Protein AF-A0A1H0TMX9-F1 (afdb_monomer_lite)

Sequence (511 aa):
MPPRNPWLAESVYPTSHFNPGATDSVLFAGPVHGRKLKTEEVKTVPTVITSNPTLKKVGDQTIAFASGAVGVQKLRLTGKMMEAGNFVPYPGFEADAKLASNESIRAVLDKLDAASRARDESQIVAALATMGSMGLNIQTGINGVYNLFDKDGYHYCVFGGTKVLKSFDDNDPEADVRIVASKNLVEDLPADIAKSVSRIIGLAMTYDGYLAAAAPGAALILDRDLNVKSYVGFGDEAVDNSICIDDKGGVYVVTSKRMLRLAWTGEKLSTDTADGAWESPYESMDPKKAMALGAISRGSGTTPTLMGFGDDPDKLIVIADAAEAGTNLVAFWRDAIPDGFQQKPGTLSRRIADQIKIDISSLTIEPSPNVLGYGVAVINGSYPEPFPEPGPPNQFTAGVTRKAPLGVQKFTWDPKEKKFEKAWVNMEVDNTDIMVPVVSAATNLIYCATKISGNYAYVGLDWTTSETKQTWLFPDDSRKWNALGGITTILEDGDLLIGGAFAIKRMIDAP

Radius of gyration: 21.1 Å; chains: 1; bounding box: 53×48×60 Å

Secondary structure (DSSP, 8-state):
-PPPPTTB-SSS-SBTTSSTT---EESS------EEPPGGGEEEEE-S-BS--EEEEETTEEEEEEEBSSEEEEEE-STT--EEEEEEEPTT-HHHHHH--HHHHHHHHHHHHHHHHHT-HHHHHHHHGGGGGGT--TTTTTTTSSEEEBTTS-EEEEETTTEEEEEE-TT-SSSPPEEEEEEEGGGGS-HHHHTT------EEE-TTSPEEEEETTEEEEE-TT--EEEEEE-TT----S--EE-TTSEEEEE-SSEEEEEEE-SS-EE--GGGT-EEEE--B--HHHHHHTT-SSSS--PPPEEE--TT-S--EEEEE-B-TT--EEEEEESSSPPTTPPPPTT-S-TTEEEEEE-SS-SS---SPPEEETTEEEEE----SS--SSSSTHHHHHBTTTB---EEEEEEEEETTTTEEEEEEEEEEEE-TT-PBPEEETTTTEEEEEEEETTEEEEEEEETTT--EEEEEE-SSS-GGG---S-B-EE-TTS-EEE-BSSEEEEEPP--

Foldseek 3Di:
DADAQLFFAPFQFQWPLRGQQSQLADAAFFFQAFDADAPVLKDWDWAFFFFDWGWHDLDQWIWTWGWALFWTWIWTCRDNDTDTDDTDGDVPRVVLQVLQDLVLLVVLQVQCLVCLVVLPLVSNVVSVVSSVSNSDDPQSHQWFNTKGATHVGWIWTWHRFQKIWTWHQPSDSRGDIDTPDMDRQLVLPDPQQSVQFRGWAAWDAESVNWIWIDGRQKIFTAHPRGHTQEMDGDRRWGFQHYWHYHNQQWIWTDTQFKTKTFHDPVRYGHCDCVSVIDIFGFAADQQVVQVQQQDPDNWQLAHKGWAAYDPGPFTWIWTWTFHQQFTKIWIFRPGDQDPPQDQDPPGRDSRTLEIGHDPQERGHQNYYWNYDHQKTKGFYPGFPDHDSDHDDSQLSSDLRNGPFSFKMWMWGADPVVSYIDTQDMDRQFGCSQSEHWHAHPVVQWIWGWGADSQFTKIFTARVRHRHGSHIHTYNDNGCLNRQHNHYWRAHNNNWIFGTHNTITMIRHRDD

Structure (mmCIF, N/CA/C/O backbone):
data_AF-A0A1H0TMX9-F1
#
_entry.id   AF-A0A1H0TMX9-F1
#
loop_
_atom_site.group_PDB
_atom_site.id
_atom_site.type_symbol
_atom_site.label_atom_id
_atom_site.label_alt_id
_atom_site.label_comp_id
_atom_site.label_asym_id
_atom_site.label_entity_id
_atom_site.label_seq_id
_atom_site.pdbx_PDB_ins_code
_atom_site.Cartn_x
_atom_site.Cartn_y
_atom_site.Cartn_z
_atom_site.occupancy
_atom_site.B_iso_or_equiv
_atom_site.auth_seq_id
_atom_site.auth_comp_id
_atom_site.auth_asym_id
_atom_site.auth_atom_id
_atom_site.pdbx_PDB_model_num
ATOM 1 N N . MET A 1 1 ? -2.681 -13.465 12.599 1.00 89.88 1 MET A N 1
ATOM 2 C CA . MET A 1 1 ? -3.048 -13.097 11.213 1.00 89.88 1 MET A CA 1
ATOM 3 C C . MET A 1 1 ? -4.557 -13.155 11.074 1.00 89.88 1 MET A C 1
ATOM 5 O O . MET A 1 1 ? -5.149 -13.965 11.786 1.00 89.88 1 MET A O 1
ATOM 9 N N . PRO A 1 2 ? -5.178 -12.325 10.218 1.00 92.06 2 PRO A N 1
ATOM 10 C CA . PRO A 1 2 ? -6.605 -12.442 9.938 1.00 92.06 2 PRO A CA 1
ATOM 11 C C . PRO A 1 2 ? -6.936 -13.809 9.332 1.00 92.06 2 PRO A C 1
ATOM 13 O O . PRO A 1 2 ? -6.063 -14.427 8.712 1.00 92.06 2 PRO A O 1
ATOM 16 N N . PRO A 1 3 ? -8.178 -14.294 9.502 1.00 93.88 3 PRO A N 1
ATOM 17 C CA . PRO A 1 3 ? -8.637 -15.467 8.775 1.00 93.88 3 PRO A CA 1
ATOM 18 C C . PRO A 1 3 ? -8.565 -15.226 7.260 1.00 93.88 3 PRO A C 1
ATOM 20 O O . PRO A 1 3 ? -8.636 -14.095 6.779 1.00 93.88 3 PRO A O 1
ATOM 23 N N . ARG A 1 4 ? -8.418 -16.307 6.486 1.00 94.94 4 ARG A N 1
ATOM 24 C CA . ARG A 1 4 ? -8.479 -16.234 5.021 1.00 94.94 4 ARG A CA 1
ATOM 25 C C . ARG A 1 4 ? -9.889 -15.800 4.608 1.00 94.94 4 ARG A C 1
ATOM 27 O O . ARG A 1 4 ? -10.861 -16.407 5.051 1.00 94.94 4 ARG A O 1
ATOM 34 N N . ASN A 1 5 ? -10.001 -14.806 3.726 1.00 97.88 5 ASN A N 1
ATOM 35 C CA . ASN A 1 5 ? -11.278 -14.486 3.089 1.00 97.88 5 ASN A CA 1
ATOM 36 C C . ASN A 1 5 ? -11.570 -15.530 1.990 1.00 97.88 5 ASN A C 1
ATOM 38 O O . ASN A 1 5 ? -10.778 -15.637 1.049 1.00 97.88 5 ASN A O 1
ATOM 42 N N . PRO A 1 6 ? -12.675 -16.297 2.081 1.00 97.81 6 PRO A N 1
ATOM 43 C CA . PRO A 1 6 ? -12.997 -17.355 1.121 1.00 97.81 6 PRO A CA 1
ATOM 44 C C . PRO A 1 6 ? -13.408 -16.837 -0.268 1.00 97.81 6 PRO A C 1
ATOM 46 O O . PRO A 1 6 ? -13.541 -17.633 -1.196 1.00 97.81 6 PRO A O 1
ATOM 49 N N . TRP A 1 7 ? -13.610 -15.526 -0.423 1.00 98.44 7 TRP A N 1
ATOM 50 C CA . TRP A 1 7 ? -13.972 -14.874 -1.683 1.00 98.44 7 TRP A CA 1
ATOM 51 C C . TRP A 1 7 ? -12.814 -14.181 -2.389 1.00 98.44 7 TRP A C 1
ATOM 53 O O . TRP A 1 7 ? -13.008 -13.683 -3.496 1.00 98.44 7 TRP A O 1
ATOM 63 N N . LEU A 1 8 ? -11.621 -14.177 -1.797 1.00 98.56 8 LEU A N 1
ATOM 64 C CA . LEU A 1 8 ? -10.391 -13.813 -2.494 1.00 98.56 8 LEU A CA 1
ATOM 65 C C . LEU A 1 8 ? -9.785 -15.043 -3.180 1.00 98.56 8 LEU A C 1
ATOM 67 O O . LEU A 1 8 ? -9.962 -16.174 -2.717 1.00 98.56 8 LEU A O 1
ATOM 71 N N . ALA A 1 9 ? -9.052 -14.819 -4.273 1.00 97.94 9 ALA A N 1
ATOM 72 C CA . ALA A 1 9 ? -8.325 -15.886 -4.957 1.00 97.94 9 ALA A CA 1
ATOM 73 C C . ALA A 1 9 ? -7.376 -16.639 -4.015 1.00 97.94 9 ALA A C 1
ATOM 75 O O . ALA A 1 9 ? -6.812 -16.079 -3.072 1.00 97.94 9 ALA A O 1
ATOM 76 N N . GLU A 1 10 ? -7.158 -17.921 -4.305 1.00 94.00 10 GLU A N 1
ATOM 77 C CA . GLU A 1 10 ? -6.081 -18.672 -3.671 1.00 94.00 10 GLU A CA 1
ATOM 78 C C . GLU A 1 10 ? -4.730 -18.133 -4.128 1.00 94.00 10 GLU A C 1
ATOM 80 O O . GLU A 1 10 ? -4.375 -18.243 -5.303 1.00 94.00 10 GLU A O 1
ATOM 85 N N . SER A 1 11 ? -4.021 -17.484 -3.207 1.00 95.06 11 SER A N 1
ATOM 86 C CA . SER A 1 11 ? -2.762 -16.805 -3.476 1.00 95.06 11 SER A CA 1
ATOM 87 C C . SER A 1 11 ? -2.135 -16.283 -2.187 1.00 95.06 11 SER A C 1
ATOM 89 O O . SER A 1 11 ? -2.835 -16.027 -1.206 1.00 95.06 11 SER A O 1
ATOM 91 N N . VAL A 1 12 ? -0.828 -16.034 -2.221 1.00 93.94 12 VAL A N 1
ATOM 92 C CA . VAL A 1 12 ? -0.118 -15.286 -1.174 1.00 93.94 12 VAL A CA 1
ATOM 93 C C . VAL A 1 12 ? -0.361 -13.778 -1.217 1.00 93.94 12 VAL A C 1
ATOM 95 O O . VAL A 1 12 ? -0.087 -13.089 -0.236 1.00 93.94 12 VAL A O 1
ATOM 98 N N . TYR A 1 13 ? -0.868 -13.259 -2.339 1.00 97.06 13 TYR A N 1
ATOM 99 C CA . TYR A 1 13 ? -1.115 -11.829 -2.518 1.00 97.06 13 TYR A CA 1
ATOM 100 C C . TYR A 1 13 ? -2.335 -11.546 -3.419 1.00 97.06 13 TYR A C 1
ATOM 102 O O . TYR A 1 13 ? -2.200 -10.951 -4.491 1.00 97.06 13 TYR A O 1
ATOM 110 N N . PRO A 1 14 ? -3.544 -12.004 -3.040 1.00 97.31 14 PRO A N 1
ATOM 111 C CA . PRO A 1 14 ? -4.745 -11.854 -3.865 1.00 97.31 14 PRO A CA 1
ATOM 112 C C . PRO A 1 14 ? -5.333 -10.439 -3.852 1.00 97.31 14 PRO A C 1
ATOM 114 O O . PRO A 1 14 ? -6.250 -10.165 -4.613 1.00 97.31 14 PRO A O 1
ATOM 117 N N . THR A 1 15 ? -4.859 -9.548 -2.983 1.00 97.44 15 THR A N 1
ATOM 118 C CA . THR A 1 15 ? -5.362 -8.179 -2.820 1.00 97.44 15 THR A CA 1
ATOM 119 C C . THR A 1 15 ? -4.213 -7.257 -2.433 1.00 97.44 15 THR A C 1
ATOM 121 O O . THR A 1 15 ? -3.281 -7.700 -1.753 1.00 97.44 15 THR A O 1
ATOM 124 N N . SER A 1 16 ? -4.288 -5.978 -2.815 1.00 95.06 16 SER A N 1
ATOM 125 C CA . SER A 1 16 ? -3.421 -4.944 -2.237 1.00 95.06 16 SER A CA 1
ATOM 126 C C . SER A 1 16 ? -3.463 -5.026 -0.701 1.00 95.06 16 SER A C 1
ATOM 128 O O . SER A 1 16 ? -4.508 -5.329 -0.120 1.00 95.06 16 SER A O 1
ATOM 130 N N . HIS A 1 17 ? -2.318 -4.790 -0.058 1.00 94.12 17 HIS A N 1
ATOM 131 C CA . HIS A 1 17 ? -2.082 -4.991 1.382 1.00 94.12 17 HIS A CA 1
ATOM 132 C C . HIS A 1 17 ? -2.196 -6.439 1.908 1.00 94.12 17 HIS A C 1
ATOM 134 O O . HIS A 1 17 ? -2.486 -6.667 3.085 1.00 94.12 17 HIS A O 1
ATOM 140 N N . PHE A 1 18 ? -1.912 -7.433 1.054 1.00 91.50 18 PHE A N 1
ATOM 141 C CA . PHE A 1 18 ? -1.775 -8.874 1.352 1.00 91.50 18 PHE A CA 1
ATOM 142 C C . PHE A 1 18 ? -3.050 -9.615 1.750 1.00 91.50 18 PHE A C 1
ATOM 144 O O . PHE A 1 18 ? -3.300 -10.722 1.276 1.00 91.50 18 PHE A O 1
ATOM 151 N N . ASN A 1 19 ? -3.826 -9.065 2.674 1.00 95.25 19 ASN A N 1
ATOM 152 C CA . ASN A 1 19 ? -4.954 -9.736 3.295 1.00 95.25 19 ASN A CA 1
ATOM 153 C C . ASN A 1 19 ? -6.036 -8.720 3.696 1.00 95.25 19 ASN A C 1
ATOM 155 O O . ASN A 1 19 ? -5.764 -7.522 3.749 1.00 95.25 19 ASN A O 1
ATOM 159 N N . PRO A 1 20 ? -7.261 -9.176 4.021 1.00 96.12 20 PRO A N 1
ATOM 160 C CA . PRO A 1 20 ? -8.368 -8.280 4.355 1.00 96.12 20 PRO A CA 1
ATOM 161 C C . PRO A 1 20 ? -8.075 -7.321 5.513 1.00 96.12 20 PRO A C 1
ATOM 163 O O . PRO A 1 20 ? -8.639 -6.236 5.558 1.00 96.12 20 PRO A O 1
ATOM 166 N N . GLY A 1 21 ? -7.187 -7.698 6.438 1.00 97.31 21 GLY A N 1
ATOM 167 C CA . GLY A 1 21 ? -6.806 -6.864 7.575 1.00 97.31 21 GLY A CA 1
ATOM 168 C C . GLY A 1 21 ? -5.738 -5.813 7.271 1.00 97.31 21 GLY A C 1
ATOM 169 O O . GLY A 1 21 ? -5.369 -5.095 8.197 1.00 97.31 21 GLY A O 1
ATOM 170 N N . ALA A 1 22 ? -5.237 -5.745 6.032 1.00 97.25 22 ALA A N 1
ATOM 171 C CA . ALA A 1 22 ? -4.163 -4.857 5.590 1.00 97.25 22 ALA A CA 1
ATOM 172 C C . ALA A 1 22 ? -2.915 -4.902 6.493 1.00 97.25 22 ALA A C 1
ATOM 174 O O . ALA A 1 22 ? -2.359 -3.872 6.862 1.00 97.25 22 ALA A O 1
ATOM 175 N N . THR A 1 23 ? -2.516 -6.103 6.935 1.00 97.25 23 THR A N 1
ATOM 176 C CA . THR A 1 23 ? -1.433 -6.236 7.928 1.00 97.25 23 THR A CA 1
ATOM 177 C C . THR A 1 23 ? -0.033 -6.095 7.350 1.00 97.25 23 THR A C 1
ATOM 179 O O . THR A 1 23 ? 0.914 -6.015 8.126 1.00 97.25 23 THR A O 1
ATOM 182 N N . ASP A 1 24 ? 0.110 -6.186 6.027 1.00 96.75 24 ASP A N 1
ATOM 183 C CA . ASP A 1 24 ? 1.401 -6.179 5.329 1.00 96.75 24 ASP A CA 1
ATOM 184 C C . ASP A 1 24 ? 2.436 -7.131 5.943 1.00 96.75 24 ASP A C 1
ATOM 186 O O . ASP A 1 24 ? 3.609 -6.810 6.154 1.00 96.75 24 ASP A O 1
ATOM 190 N N . SER A 1 25 ? 1.949 -8.333 6.251 1.00 96.69 25 SER A N 1
ATOM 191 C CA . SER A 1 25 ? 2.711 -9.414 6.864 1.00 96.69 25 SER A CA 1
ATOM 192 C C . SER A 1 25 ? 2.301 -10.746 6.262 1.00 96.69 25 SER A C 1
ATOM 194 O O . SER A 1 25 ? 1.147 -10.943 5.874 1.00 96.69 25 SER A O 1
ATOM 196 N N . VAL A 1 26 ? 3.234 -11.689 6.250 1.00 96.38 26 VAL A N 1
ATOM 197 C CA . VAL A 1 26 ? 3.036 -13.043 5.740 1.00 96.38 26 VAL A CA 1
ATOM 198 C C . VAL A 1 26 ? 3.584 -14.089 6.704 1.00 96.38 26 VAL A C 1
ATOM 200 O O . VAL A 1 26 ? 4.428 -13.809 7.554 1.00 96.38 26 VAL A O 1
ATOM 203 N N . LEU A 1 27 ? 3.084 -15.319 6.573 1.00 94.62 27 LEU A N 1
ATOM 204 C CA . LEU A 1 27 ? 3.501 -16.457 7.401 1.00 94.62 27 LEU A CA 1
ATOM 205 C C . LEU A 1 27 ? 4.618 -17.300 6.778 1.00 94.62 27 LEU A C 1
ATOM 207 O O . LEU A 1 27 ? 5.175 -18.155 7.458 1.00 94.62 27 LEU A O 1
ATOM 211 N N . PHE A 1 28 ? 4.924 -17.087 5.502 1.00 94.94 28 PHE A N 1
ATOM 212 C CA . PHE A 1 28 ? 5.947 -17.824 4.766 1.00 94.94 28 PHE A CA 1
ATOM 213 C C . PHE A 1 28 ? 7.237 -17.009 4.658 1.00 94.94 28 PHE A C 1
ATOM 215 O O . PHE A 1 28 ? 7.259 -15.818 4.964 1.00 94.94 28 PHE A O 1
ATOM 222 N N . ALA A 1 29 ? 8.324 -17.680 4.280 1.00 96.88 29 ALA A N 1
ATOM 223 C CA . ALA A 1 29 ? 9.652 -17.087 4.255 1.00 96.88 29 ALA A CA 1
ATOM 224 C C . ALA A 1 29 ? 9.830 -16.133 3.069 1.00 96.88 29 ALA A C 1
ATOM 226 O O . ALA A 1 29 ? 9.468 -16.466 1.944 1.00 96.88 29 ALA A O 1
ATOM 227 N N . GLY A 1 30 ? 10.424 -14.970 3.336 1.00 97.12 30 GLY A N 1
ATOM 228 C CA . GLY A 1 30 ? 11.012 -14.112 2.309 1.00 97.12 30 GLY A CA 1
ATOM 229 C C . GLY A 1 30 ? 12.494 -14.399 2.073 1.00 97.12 30 GLY A C 1
ATOM 230 O O . GLY A 1 30 ? 13.026 -15.369 2.623 1.00 97.12 30 GLY A O 1
ATOM 231 N N . PRO A 1 31 ? 13.182 -13.539 1.304 1.00 97.56 31 PRO A N 1
ATOM 232 C CA . PRO A 1 31 ? 14.572 -13.764 0.938 1.00 97.56 31 PRO A CA 1
ATOM 233 C C . PRO A 1 31 ? 15.491 -13.649 2.155 1.00 97.56 31 PRO A C 1
ATOM 235 O O . PRO A 1 31 ? 15.220 -12.877 3.085 1.00 97.56 31 PRO A O 1
ATOM 238 N N . VAL A 1 32 ? 16.602 -14.389 2.144 1.00 97.19 32 VAL A N 1
ATOM 239 C CA . VAL A 1 32 ? 17.598 -14.369 3.237 1.00 97.19 32 VAL A CA 1
ATOM 240 C C . VAL A 1 32 ? 19.052 -14.300 2.765 1.00 97.19 32 VAL A C 1
ATOM 242 O O . VAL A 1 32 ? 19.949 -14.311 3.602 1.00 97.19 32 VAL A O 1
ATOM 245 N N . HIS A 1 33 ? 19.319 -14.187 1.463 1.00 96.62 33 HIS A N 1
ATOM 246 C CA . HIS A 1 33 ? 20.685 -14.179 0.930 1.00 96.62 33 HIS A CA 1
ATOM 247 C C . HIS A 1 33 ? 21.087 -12.777 0.434 1.00 96.62 33 HIS A C 1
ATOM 249 O O . HIS A 1 33 ? 21.198 -12.525 -0.767 1.00 96.62 33 HIS A O 1
ATOM 255 N N . GLY A 1 34 ? 21.289 -11.834 1.357 1.00 96.56 34 GLY A N 1
ATOM 256 C CA . GLY A 1 34 ? 21.688 -10.457 1.054 1.00 96.56 34 GLY A CA 1
ATOM 257 C C . GLY A 1 34 ? 23.034 -10.371 0.327 1.00 96.56 34 GLY A C 1
ATOM 258 O O . GLY A 1 34 ? 24.007 -11.022 0.705 1.00 96.56 34 GLY A O 1
ATOM 259 N N . ARG A 1 35 ? 23.093 -9.562 -0.734 1.00 96.44 35 ARG A N 1
ATOM 260 C CA . ARG A 1 35 ? 24.278 -9.324 -1.572 1.00 96.44 35 ARG A CA 1
ATOM 261 C C . ARG A 1 35 ? 24.088 -8.114 -2.486 1.00 96.44 35 ARG A C 1
ATOM 263 O O . ARG A 1 35 ? 22.993 -7.573 -2.621 1.00 96.44 35 ARG A O 1
ATOM 270 N N . LYS A 1 36 ? 25.144 -7.722 -3.200 1.00 97.25 36 LYS A N 1
ATOM 271 C CA . LYS A 1 36 ? 24.965 -6.936 -4.426 1.00 97.25 36 LYS A CA 1
ATOM 272 C C . LYS A 1 36 ? 24.438 -7.857 -5.524 1.00 97.25 36 LYS A C 1
ATOM 274 O O . LYS A 1 36 ? 25.125 -8.802 -5.903 1.00 97.25 36 LYS A O 1
ATOM 279 N N . LEU A 1 37 ? 23.240 -7.564 -6.009 1.00 97.44 37 LEU A N 1
ATOM 280 C CA . LEU A 1 37 ? 22.556 -8.329 -7.040 1.00 97.44 37 LEU A CA 1
ATOM 281 C C . LEU A 1 37 ? 23.251 -8.152 -8.389 1.00 97.44 37 LEU A C 1
ATOM 283 O O . LEU A 1 37 ? 23.685 -7.053 -8.748 1.00 97.44 37 LEU A O 1
ATOM 287 N N . LYS A 1 38 ? 23.320 -9.232 -9.160 1.00 96.06 38 LYS A N 1
ATOM 288 C CA . LYS A 1 38 ? 23.706 -9.205 -10.572 1.00 96.06 38 LYS A CA 1
ATOM 289 C C . LYS A 1 38 ? 22.485 -8.950 -11.450 1.00 96.06 38 LYS A C 1
ATOM 291 O O . LYS A 1 38 ? 21.346 -9.136 -11.025 1.00 96.06 38 LYS A O 1
ATOM 296 N N . THR A 1 39 ? 22.710 -8.532 -12.692 1.00 93.62 39 THR A N 1
ATOM 297 C CA . THR A 1 39 ? 21.623 -8.242 -13.639 1.00 93.62 39 THR A CA 1
ATOM 298 C C . THR A 1 39 ? 20.721 -9.456 -13.869 1.00 93.62 39 THR A C 1
ATOM 300 O O . THR A 1 39 ? 19.512 -9.300 -13.954 1.00 93.62 39 THR A O 1
ATOM 303 N N . GLU A 1 40 ? 21.279 -10.664 -13.909 1.00 93.00 40 GLU A N 1
ATOM 304 C CA . GLU A 1 40 ? 20.532 -11.915 -14.069 1.00 93.00 40 GLU A CA 1
ATOM 305 C C . GLU A 1 40 ? 19.701 -12.324 -12.836 1.00 93.00 40 GLU A C 1
ATOM 307 O O . GLU A 1 40 ? 18.780 -13.130 -12.961 1.00 93.00 40 GLU A O 1
ATOM 312 N N . GLU A 1 41 ? 19.987 -11.755 -11.660 1.00 95.50 41 GLU A N 1
ATOM 313 C CA . GLU A 1 41 ? 19.272 -12.024 -10.400 1.00 95.50 41 GLU A CA 1
ATOM 314 C C . GLU A 1 41 ? 18.074 -11.087 -10.191 1.00 95.50 41 GLU A C 1
ATOM 316 O O . GLU A 1 41 ? 17.343 -11.206 -9.206 1.00 95.50 41 GLU A O 1
ATOM 321 N N . VAL A 1 42 ? 17.852 -10.151 -11.119 1.00 97.06 42 VAL A N 1
ATOM 322 C CA . VAL A 1 42 ? 16.694 -9.260 -11.101 1.00 97.06 42 VAL A CA 1
ATOM 323 C C . VAL A 1 42 ? 16.041 -9.241 -12.470 1.00 97.06 42 VAL A C 1
ATOM 325 O O . VAL A 1 42 ? 16.584 -8.705 -13.433 1.00 97.06 42 VAL A O 1
ATOM 328 N N . LYS A 1 43 ? 14.831 -9.788 -12.555 1.00 97.81 43 LYS A N 1
ATOM 329 C CA . LYS A 1 43 ? 14.026 -9.730 -13.778 1.00 97.81 43 LYS A CA 1
ATOM 330 C C . LYS A 1 43 ? 13.186 -8.466 -13.780 1.00 97.81 43 LYS A C 1
ATOM 332 O O . LYS A 1 43 ? 12.717 -8.038 -12.725 1.00 97.81 43 LYS A O 1
ATOM 337 N N . THR A 1 44 ? 12.987 -7.876 -14.955 1.00 97.81 44 THR A N 1
ATOM 338 C CA . THR A 1 44 ? 12.199 -6.652 -15.097 1.00 97.81 44 THR A CA 1
ATOM 339 C C . THR A 1 44 ? 11.222 -6.726 -16.258 1.00 97.81 44 THR A C 1
ATOM 341 O O . THR A 1 44 ? 11.529 -7.278 -17.312 1.00 97.81 44 THR A O 1
ATOM 344 N N . VAL A 1 45 ? 10.059 -6.104 -16.075 1.00 97.81 45 VAL A N 1
ATOM 345 C CA . VAL A 1 45 ? 9.095 -5.808 -17.140 1.00 97.81 45 VAL A CA 1
ATOM 346 C C . VAL A 1 45 ? 8.852 -4.298 -17.126 1.00 97.81 45 VAL A C 1
ATOM 348 O O . VAL A 1 45 ? 8.460 -3.786 -16.074 1.00 97.81 45 VAL A O 1
ATOM 351 N N . PRO A 1 46 ? 9.123 -3.564 -18.224 1.00 97.19 46 PRO A N 1
ATOM 352 C CA . PRO A 1 46 ? 8.856 -2.130 -18.289 1.00 97.19 46 PRO A CA 1
ATOM 353 C C . PRO A 1 46 ? 7.389 -1.817 -17.994 1.00 97.19 46 PRO A C 1
ATOM 355 O O . PRO A 1 46 ? 6.496 -2.558 -18.394 1.00 97.19 46 PRO A O 1
ATOM 358 N N . THR A 1 47 ? 7.144 -0.725 -17.281 1.00 95.94 47 THR A N 1
ATOM 359 C CA . THR A 1 47 ? 5.790 -0.257 -16.969 1.00 95.94 47 THR A CA 1
ATOM 360 C C . THR A 1 47 ? 5.778 1.256 -16.804 1.00 95.94 47 THR A C 1
ATOM 362 O O . THR A 1 47 ? 6.818 1.865 -16.554 1.00 95.94 47 THR A O 1
ATOM 365 N N . VAL A 1 48 ? 4.593 1.851 -16.897 1.00 94.88 48 VAL A N 1
ATOM 366 C CA . VAL A 1 48 ? 4.337 3.243 -16.519 1.00 94.88 48 VAL A CA 1
ATOM 367 C C . VAL A 1 48 ? 3.547 3.212 -15.226 1.00 94.88 48 VAL A C 1
ATOM 369 O O . VAL A 1 48 ? 2.333 3.034 -15.264 1.00 94.88 48 VAL A O 1
ATOM 372 N N . ILE A 1 49 ? 4.263 3.354 -14.108 1.00 94.31 49 ILE A N 1
ATOM 373 C CA . ILE A 1 49 ? 3.777 3.244 -12.725 1.00 94.31 49 ILE A CA 1
ATOM 374 C C . ILE A 1 49 ? 2.921 1.996 -12.479 1.00 94.31 49 ILE A C 1
ATOM 376 O O . ILE A 1 49 ? 1.796 1.859 -12.940 1.00 94.31 49 ILE A O 1
ATOM 380 N N . THR A 1 50 ? 3.406 1.097 -11.639 1.00 96.00 50 THR A N 1
ATOM 381 C CA . THR A 1 50 ? 2.600 0.016 -11.059 1.00 96.00 50 THR A CA 1
ATOM 382 C C . THR A 1 50 ? 2.924 -0.048 -9.580 1.00 96.00 50 THR A C 1
ATOM 384 O O . THR A 1 50 ? 4.074 -0.317 -9.255 1.00 96.00 50 THR A O 1
ATOM 387 N N . SER A 1 51 ? 1.955 0.190 -8.692 1.00 93.81 51 SER A N 1
ATOM 388 C CA . SER A 1 51 ? 2.202 0.138 -7.240 1.00 93.81 51 SER A CA 1
ATOM 389 C C . SER A 1 51 ? 2.471 -1.302 -6.784 1.00 93.81 51 SER A C 1
ATOM 391 O O . SER A 1 51 ? 3.537 -1.608 -6.243 1.00 93.81 51 SER A O 1
ATOM 393 N N . ASN A 1 52 ? 1.555 -2.221 -7.096 1.00 93.69 52 ASN A N 1
ATOM 394 C CA . ASN A 1 52 ? 1.687 -3.635 -6.762 1.00 93.69 52 ASN A CA 1
ATOM 395 C C . ASN A 1 52 ? 0.909 -4.522 -7.753 1.00 93.69 52 ASN A C 1
ATOM 397 O O . ASN A 1 52 ? -0.279 -4.290 -7.995 1.00 93.69 52 ASN A O 1
ATOM 401 N N . PRO A 1 53 ? 1.539 -5.564 -8.320 1.00 96.94 53 PRO A N 1
ATOM 402 C CA . PRO A 1 53 ? 0.808 -6.635 -8.987 1.00 96.94 53 PRO A CA 1
ATOM 403 C C . PRO A 1 53 ? 0.101 -7.525 -7.958 1.00 96.94 53 PRO A C 1
ATOM 405 O O . PRO A 1 53 ? 0.740 -7.961 -7.001 1.00 96.94 53 PRO A O 1
ATOM 408 N N . THR A 1 54 ? -1.181 -7.841 -8.157 1.00 98.12 54 THR A N 1
ATOM 409 C CA . THR A 1 54 ? -1.848 -8.905 -7.383 1.00 98.12 54 THR A CA 1
ATOM 410 C C . THR A 1 54 ? -1.735 -10.242 -8.077 1.00 98.12 54 THR A C 1
ATOM 412 O O . THR A 1 54 ? -1.493 -10.321 -9.282 1.00 98.12 54 THR A O 1
ATOM 415 N N . LEU A 1 55 ? -1.863 -11.305 -7.292 1.00 98.00 55 LEU A N 1
ATOM 416 C CA . LEU A 1 55 ? -1.512 -12.660 -7.674 1.00 98.00 55 LEU A CA 1
ATOM 417 C C . LEU A 1 55 ? -2.715 -13.594 -7.559 1.00 98.00 55 LEU A C 1
ATOM 419 O O . LEU A 1 55 ? -3.468 -13.516 -6.589 1.00 98.00 55 LEU A O 1
ATOM 423 N N . LYS A 1 56 ? -2.804 -14.571 -8.459 1.00 97.94 56 LYS A N 1
ATOM 424 C CA . LYS A 1 56 ? -3.654 -15.759 -8.313 1.00 97.94 56 LYS A CA 1
ATOM 425 C C . LYS A 1 56 ? -2.909 -17.030 -8.711 1.00 97.94 56 LYS A C 1
ATOM 427 O O . LYS A 1 56 ? -1.944 -16.981 -9.480 1.00 97.94 56 LYS A O 1
ATOM 432 N N . LYS A 1 57 ? -3.389 -18.176 -8.229 1.00 98.00 57 LYS A N 1
ATOM 433 C CA . LYS A 1 57 ? -2.989 -19.493 -8.733 1.00 98.00 57 LYS A CA 1
ATOM 434 C C . LYS A 1 57 ? -3.907 -19.953 -9.861 1.00 98.00 57 LYS A C 1
ATOM 436 O O . LYS A 1 57 ? -5.123 -19.788 -9.793 1.00 98.00 57 LYS A O 1
ATOM 441 N N . VAL A 1 58 ? -3.311 -20.574 -10.873 1.00 97.19 58 VAL A N 1
ATOM 442 C CA . VAL A 1 58 ? -4.010 -21.302 -11.936 1.00 97.19 58 VAL A CA 1
ATOM 443 C C . VAL A 1 58 ? -3.347 -22.670 -12.058 1.00 97.19 58 VAL A C 1
ATOM 445 O O . VAL A 1 58 ? -2.291 -22.809 -12.672 1.00 97.19 58 VAL A O 1
ATOM 448 N N . GLY A 1 59 ? -3.916 -23.676 -11.389 1.00 95.00 59 GLY A N 1
ATOM 449 C CA . GLY A 1 59 ? -3.214 -24.941 -11.165 1.00 95.00 59 GLY A CA 1
ATOM 450 C C . GLY A 1 59 ? -1.929 -24.718 -10.359 1.00 95.00 59 GLY A C 1
ATOM 451 O O . GLY A 1 59 ? -1.957 -24.107 -9.292 1.00 95.00 59 GLY A O 1
ATOM 452 N N . ASP A 1 60 ? -0.795 -25.187 -10.879 1.00 94.69 60 ASP A N 1
ATOM 453 C CA . ASP A 1 60 ? 0.531 -24.965 -10.290 1.00 94.69 60 ASP A CA 1
ATOM 454 C C . ASP A 1 60 ? 1.146 -23.603 -10.666 1.00 94.69 60 ASP A C 1
ATOM 456 O O . ASP A 1 60 ? 2.112 -23.161 -10.034 1.00 94.69 60 ASP A O 1
ATOM 460 N N . GLN A 1 61 ? 0.560 -22.902 -11.641 1.00 97.06 61 GLN A N 1
ATOM 461 C CA . GLN A 1 61 ? 1.086 -21.646 -12.158 1.00 97.06 61 GLN A CA 1
ATOM 462 C C . GLN A 1 61 ? 0.754 -20.464 -11.246 1.00 97.06 61 GLN A C 1
ATOM 464 O O . GLN A 1 61 ? -0.341 -20.369 -10.686 1.00 97.06 61 GLN A O 1
ATOM 469 N N . THR A 1 62 ? 1.699 -19.530 -11.135 1.00 97.94 62 THR A N 1
ATOM 470 C CA . THR A 1 62 ? 1.501 -18.245 -10.450 1.00 97.94 62 THR A CA 1
ATOM 471 C C . THR A 1 62 ? 1.353 -17.146 -11.491 1.00 97.94 62 THR A C 1
ATOM 473 O O . THR A 1 62 ? 2.279 -16.886 -12.263 1.00 97.94 62 THR A O 1
ATOM 476 N N . ILE A 1 63 ? 0.193 -16.493 -11.500 1.00 98.31 63 ILE A N 1
ATOM 477 C CA . ILE A 1 63 ? -0.149 -15.420 -12.436 1.00 98.31 63 ILE A CA 1
ATOM 478 C C . ILE A 1 63 ? -0.295 -14.121 -11.658 1.00 98.31 63 ILE A C 1
ATOM 480 O O . ILE A 1 63 ? -0.906 -14.112 -10.591 1.00 98.31 63 ILE A O 1
ATOM 484 N N . ALA A 1 64 ? 0.238 -13.030 -12.203 1.00 98.44 64 ALA A N 1
ATOM 485 C CA . ALA A 1 64 ? 0.011 -11.695 -11.671 1.00 98.44 64 ALA A CA 1
ATOM 486 C C . ALA A 1 64 ? -0.682 -10.803 -12.685 1.00 98.44 64 ALA A C 1
ATOM 488 O O . ALA A 1 64 ? -0.322 -10.823 -13.863 1.00 98.44 64 ALA A O 1
ATOM 489 N N . PHE A 1 65 ? -1.603 -9.965 -12.218 1.00 98.62 65 PHE A N 1
ATOM 490 C CA . PHE A 1 65 ? -2.048 -8.802 -12.975 1.00 98.62 65 PHE A CA 1
ATOM 491 C C . PHE A 1 65 ? -1.437 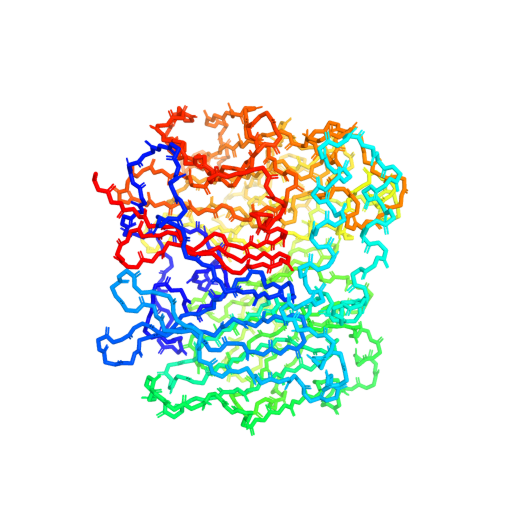-7.557 -12.342 1.00 98.62 65 PHE A C 1
ATOM 493 O O . PHE A 1 65 ? -1.654 -7.238 -11.175 1.00 98.62 65 PHE A O 1
ATOM 500 N N . ALA A 1 66 ? -0.634 -6.865 -13.136 1.00 97.94 66 ALA A N 1
ATOM 501 C CA . ALA A 1 66 ? -0.026 -5.601 -12.788 1.00 97.94 66 ALA A CA 1
ATOM 502 C C . ALA A 1 66 ? -0.897 -4.464 -13.320 1.00 97.94 66 ALA A C 1
ATOM 504 O O . ALA A 1 66 ? -0.832 -4.106 -14.497 1.00 97.94 66 ALA A O 1
ATOM 505 N N . SER A 1 67 ? -1.733 -3.922 -12.441 1.00 97.19 67 SER A N 1
ATOM 506 C CA . SER A 1 67 ? -2.569 -2.759 -12.734 1.00 97.19 67 SER A CA 1
ATOM 507 C C . SER A 1 67 ? -1.716 -1.495 -12.681 1.00 97.19 67 SER A C 1
ATOM 509 O O . SER A 1 67 ? -1.349 -1.027 -11.604 1.00 97.19 67 SER A O 1
ATOM 511 N N . GLY A 1 68 ? -1.344 -0.981 -13.852 1.00 96.12 68 GLY A N 1
ATOM 512 C CA . GLY A 1 68 ? -0.522 0.215 -13.991 1.00 96.12 68 GLY A CA 1
ATOM 513 C C . GLY A 1 68 ? -1.332 1.488 -14.231 1.00 96.12 68 GLY A C 1
ATOM 514 O O . GLY A 1 68 ? -2.563 1.468 -14.187 1.00 96.12 68 GLY A O 1
ATOM 515 N N . ALA A 1 69 ? -0.645 2.590 -14.552 1.00 96.12 69 ALA A N 1
ATOM 516 C CA . ALA A 1 69 ? -1.272 3.899 -14.767 1.00 96.12 69 ALA A CA 1
ATOM 517 C C . ALA A 1 69 ? -2.245 3.934 -15.961 1.00 96.12 69 ALA A C 1
ATOM 519 O O . ALA A 1 69 ? -3.230 4.675 -15.960 1.00 96.12 69 ALA A O 1
ATOM 520 N N . VAL A 1 70 ? -1.977 3.135 -16.996 1.00 97.19 70 VAL A N 1
ATOM 521 C CA . VAL A 1 70 ? -2.675 3.212 -18.295 1.00 97.19 70 VAL A CA 1
ATOM 522 C C . VAL A 1 70 ? -3.351 1.905 -18.720 1.00 97.19 70 VAL A C 1
ATOM 524 O O . VAL A 1 70 ? -4.064 1.879 -19.722 1.00 97.19 70 VAL A O 1
ATOM 527 N N . GLY A 1 71 ? -3.175 0.823 -17.962 1.00 97.75 71 GLY A N 1
ATOM 528 C CA . GLY A 1 71 ? -3.803 -0.465 -18.246 1.00 97.75 71 GLY A CA 1
ATOM 529 C C . GLY A 1 71 ? -3.299 -1.588 -17.349 1.00 97.75 71 GLY A C 1
ATOM 530 O O . GLY A 1 71 ? -2.593 -1.347 -16.371 1.00 97.75 71 GLY A O 1
ATOM 531 N N . VAL A 1 72 ? -3.658 -2.819 -17.701 1.00 98.62 72 VAL A N 1
ATOM 532 C CA . VAL A 1 72 ? -3.313 -4.035 -16.955 1.00 98.62 72 VAL A CA 1
ATOM 533 C C . VAL A 1 72 ? -2.330 -4.878 -17.762 1.00 98.62 72 VAL A C 1
ATOM 535 O O . VAL A 1 72 ? -2.615 -5.250 -18.899 1.00 98.62 72 VAL A O 1
ATOM 538 N N . GLN A 1 73 ? -1.188 -5.208 -17.159 1.00 98.44 73 GLN A N 1
ATOM 539 C CA . GLN A 1 73 ? -0.182 -6.118 -17.708 1.00 98.44 73 GLN A CA 1
ATOM 540 C C . GLN A 1 73 ? -0.310 -7.498 -17.049 1.00 98.44 73 GLN A C 1
ATOM 542 O O . GLN A 1 73 ? -0.197 -7.613 -15.827 1.00 98.44 73 GLN A O 1
ATOM 547 N N . LYS A 1 74 ? -0.487 -8.563 -17.840 1.00 98.62 74 LYS A N 1
ATOM 548 C CA . LYS A 1 74 ? -0.400 -9.943 -17.332 1.00 98.62 74 LYS A CA 1
ATOM 549 C C . LYS A 1 74 ? 1.063 -10.349 -17.151 1.00 98.62 74 LYS A C 1
ATOM 551 O O . LYS A 1 74 ? 1.888 -10.059 -18.018 1.00 98.62 74 LYS A O 1
ATOM 556 N N . LEU A 1 75 ? 1.385 -11.054 -16.069 1.00 98.56 75 LEU A N 1
ATOM 557 C CA . LEU A 1 75 ? 2.699 -11.651 -15.826 1.00 98.56 75 LEU A CA 1
ATOM 558 C C . LEU A 1 75 ? 2.566 -13.132 -15.460 1.00 98.56 75 LEU A C 1
ATOM 560 O O . LEU A 1 75 ? 1.705 -13.502 -14.659 1.00 98.56 75 LEU A O 1
ATOM 564 N N . ARG A 1 76 ? 3.477 -13.963 -15.973 1.00 97.88 76 ARG A N 1
ATOM 565 C CA . ARG A 1 76 ? 3.702 -15.335 -15.492 1.00 97.88 76 ARG A CA 1
ATOM 566 C C . ARG A 1 76 ? 4.908 -15.369 -14.565 1.00 97.88 76 ARG A C 1
ATOM 568 O O . ARG A 1 76 ? 5.984 -14.891 -14.932 1.00 97.88 76 ARG A O 1
ATOM 575 N N . LEU A 1 77 ? 4.720 -15.931 -13.372 1.00 97.69 77 LEU A N 1
ATOM 576 C CA . LEU A 1 77 ? 5.680 -15.889 -12.265 1.00 97.69 77 LEU A CA 1
ATOM 577 C C . LEU A 1 77 ? 6.016 -17.277 -11.687 1.00 97.69 77 LEU A C 1
ATOM 579 O O . LEU A 1 77 ? 6.499 -17.374 -10.562 1.00 97.69 77 LEU A O 1
ATOM 583 N N . THR A 1 78 ? 5.748 -18.365 -12.404 1.00 95.19 78 THR A N 1
ATOM 584 C CA . THR A 1 78 ? 5.960 -19.726 -11.884 1.00 95.19 78 THR A CA 1
ATOM 585 C C . THR A 1 78 ? 7.444 -20.058 -11.706 1.00 95.19 78 THR A C 1
ATOM 587 O O . THR A 1 78 ? 8.265 -19.805 -12.592 1.00 95.19 78 THR A O 1
ATOM 590 N N . GLY A 1 79 ? 7.806 -20.641 -10.556 1.00 93.31 79 GLY A N 1
ATOM 591 C CA . GLY A 1 79 ? 9.211 -20.807 -10.168 1.00 93.31 79 GLY A CA 1
ATOM 592 C C . GLY A 1 79 ? 9.926 -19.457 -10.218 1.00 93.31 79 GLY A C 1
ATOM 593 O O . GLY A 1 79 ? 9.307 -18.439 -9.958 1.00 93.31 79 GLY A O 1
ATOM 594 N N . LYS A 1 80 ? 11.181 -19.403 -10.676 1.00 94.69 80 LYS A N 1
ATOM 595 C CA . LYS A 1 80 ? 11.937 -18.138 -10.793 1.00 94.69 80 LYS A CA 1
ATOM 596 C C . LYS A 1 80 ? 11.605 -17.313 -12.050 1.00 94.69 80 LYS A C 1
ATOM 598 O O . LYS A 1 80 ? 12.370 -16.421 -12.420 1.00 94.69 80 LYS A O 1
ATOM 603 N N . MET A 1 81 ? 10.540 -17.628 -12.792 1.00 94.88 81 MET A N 1
ATOM 604 C CA . MET A 1 81 ? 10.173 -16.952 -14.047 1.00 94.88 81 MET A CA 1
ATOM 605 C C . MET A 1 81 ? 9.630 -15.532 -13.813 1.00 94.88 81 MET A C 1
ATOM 607 O O . MET A 1 81 ? 9.013 -15.248 -12.796 1.00 94.88 81 MET A O 1
ATOM 611 N N . MET A 1 82 ? 9.832 -14.629 -14.771 1.00 97.75 82 MET A N 1
ATOM 612 C CA . MET A 1 82 ? 9.020 -13.417 -14.890 1.00 97.75 82 MET A CA 1
ATOM 613 C C . MET A 1 82 ? 8.895 -13.100 -16.373 1.00 97.75 82 MET A C 1
ATOM 615 O O . MET A 1 82 ? 9.856 -12.644 -16.988 1.00 97.75 82 MET A O 1
ATOM 619 N N . GLU A 1 83 ? 7.734 -13.398 -16.940 1.00 97.19 83 GLU A N 1
ATOM 620 C CA . GLU A 1 83 ? 7.439 -13.172 -18.353 1.00 97.19 83 GLU A CA 1
ATOM 621 C C . GLU A 1 83 ? 6.207 -12.290 -18.492 1.00 97.19 83 GLU A C 1
ATOM 623 O O . GLU A 1 83 ? 5.197 -12.510 -17.821 1.00 97.19 83 GLU A O 1
ATOM 628 N N . ALA A 1 84 ? 6.299 -11.288 -19.362 1.00 97.38 84 ALA A N 1
ATOM 629 C CA . ALA A 1 84 ? 5.169 -10.447 -19.717 1.00 97.38 84 ALA A CA 1
ATOM 630 C C . ALA A 1 84 ? 4.257 -11.189 -20.702 1.00 97.38 84 ALA A C 1
ATOM 632 O O . ALA A 1 84 ? 4.713 -11.645 -21.749 1.00 97.38 84 ALA A O 1
ATOM 633 N N . GLY A 1 85 ? 2.975 -11.295 -20.353 1.00 96.94 85 GLY A N 1
ATOM 634 C CA . GLY A 1 85 ? 1.904 -11.641 -21.285 1.00 96.94 85 GLY A CA 1
ATOM 635 C C . GLY A 1 85 ? 1.404 -10.402 -22.028 1.00 96.94 85 GLY A C 1
ATOM 636 O O . GLY A 1 85 ? 2.143 -9.434 -22.230 1.00 96.94 85 GLY A O 1
ATOM 637 N N . ASN A 1 86 ? 0.127 -10.392 -22.400 1.00 97.94 86 ASN A N 1
ATOM 638 C CA . ASN A 1 86 ? -0.475 -9.231 -23.040 1.00 97.94 86 ASN A CA 1
ATOM 639 C C . ASN A 1 86 ? -0.692 -8.050 -22.075 1.00 97.94 86 ASN A C 1
ATOM 641 O O . ASN A 1 86 ? -0.789 -8.195 -20.852 1.00 97.94 86 ASN A O 1
ATOM 645 N N . PHE A 1 87 ? -0.797 -6.868 -22.679 1.00 98.19 87 PHE A N 1
ATOM 646 C CA . PHE A 1 87 ? -1.160 -5.615 -22.031 1.00 98.19 87 PHE A CA 1
ATOM 647 C C . PHE A 1 87 ? -2.527 -5.152 -22.541 1.00 98.19 87 PHE A C 1
ATOM 649 O O . PHE A 1 87 ? -2.763 -5.135 -23.752 1.00 98.19 87 PHE A O 1
ATOM 656 N N . VAL A 1 88 ? -3.409 -4.735 -21.633 1.00 98.19 88 VAL A N 1
ATOM 657 C CA . VAL A 1 88 ? -4.743 -4.227 -21.972 1.00 98.19 88 VAL A CA 1
ATOM 658 C C . VAL A 1 88 ? -4.923 -2.803 -21.448 1.00 98.19 88 VAL A C 1
ATOM 660 O O . VAL A 1 88 ? -4.958 -2.616 -20.230 1.00 98.19 88 VAL A O 1
ATOM 663 N N . PRO A 1 89 ? -5.069 -1.799 -22.335 1.00 98.31 89 PRO A N 1
ATOM 664 C CA . PRO A 1 89 ? -5.370 -0.428 -21.936 1.00 98.31 89 PRO A CA 1
ATOM 665 C C . PRO A 1 89 ? -6.683 -0.323 -21.160 1.00 98.31 89 PRO A C 1
ATOM 667 O O . PRO A 1 89 ? -7.638 -1.047 -21.448 1.00 98.31 89 PRO A O 1
ATOM 670 N N . TYR A 1 90 ? -6.774 0.629 -20.231 1.00 98.38 90 TYR A N 1
ATOM 671 C CA . TYR A 1 90 ? -8.073 0.966 -19.649 1.00 98.38 90 TYR A CA 1
ATOM 672 C C . TYR A 1 90 ? -9.004 1.603 -20.697 1.00 98.38 90 TYR A C 1
ATOM 674 O O . TYR A 1 90 ? -8.529 2.388 -21.523 1.00 98.38 90 TYR A O 1
ATOM 682 N N . PRO A 1 91 ? -10.330 1.364 -20.627 1.00 97.94 91 PRO A N 1
ATOM 683 C CA . PRO A 1 91 ? -11.289 2.004 -21.521 1.00 97.94 91 PRO A CA 1
ATOM 684 C C . PRO A 1 91 ? -11.222 3.532 -21.430 1.00 97.94 91 PRO A C 1
ATOM 686 O O . PRO A 1 91 ? -11.453 4.109 -20.360 1.00 97.94 91 PRO A O 1
ATOM 689 N N . GLY A 1 92 ? -10.942 4.187 -22.556 1.00 96.62 92 GLY A N 1
ATOM 690 C CA . GLY A 1 92 ? -10.784 5.641 -22.653 1.00 96.62 92 GLY A CA 1
ATOM 691 C C . GLY A 1 92 ? -9.366 6.160 -22.388 1.00 96.62 92 GLY A C 1
ATOM 692 O O . GLY A 1 92 ? -9.168 7.372 -22.413 1.00 96.62 92 GLY A O 1
ATOM 693 N N . PHE A 1 93 ? -8.395 5.274 -22.150 1.00 97.06 93 PHE A N 1
ATOM 694 C CA . PHE A 1 93 ? -6.974 5.600 -21.955 1.00 97.06 93 PHE A CA 1
ATOM 695 C C . PHE A 1 93 ? -6.080 4.986 -23.042 1.00 97.06 93 PHE A C 1
ATOM 697 O O . PHE A 1 93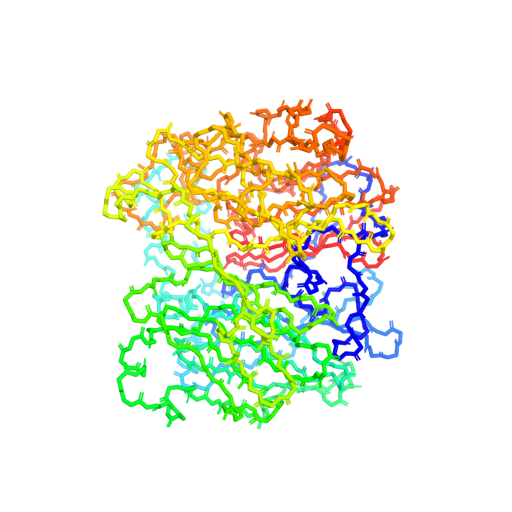 ? -4.861 4.918 -22.902 1.00 97.06 93 PHE A O 1
ATOM 704 N N . GLU A 1 94 ? -6.655 4.544 -24.162 1.00 97.81 94 GLU A N 1
ATOM 705 C CA . GLU A 1 94 ? -5.925 3.890 -25.251 1.00 97.81 94 GLU A CA 1
ATOM 706 C C . GLU A 1 94 ? -4.877 4.818 -25.883 1.00 97.81 94 GLU A C 1
ATOM 708 O O . GLU A 1 94 ? -3.861 4.348 -26.392 1.00 97.81 94 GLU A O 1
ATOM 713 N N . ALA A 1 95 ? -5.112 6.134 -25.871 1.00 97.38 95 ALA A N 1
ATOM 714 C CA . ALA A 1 95 ? -4.150 7.121 -26.355 1.00 97.38 95 ALA A CA 1
ATOM 715 C C . ALA A 1 95 ? -2.926 7.227 -25.432 1.00 97.38 95 ALA A C 1
ATOM 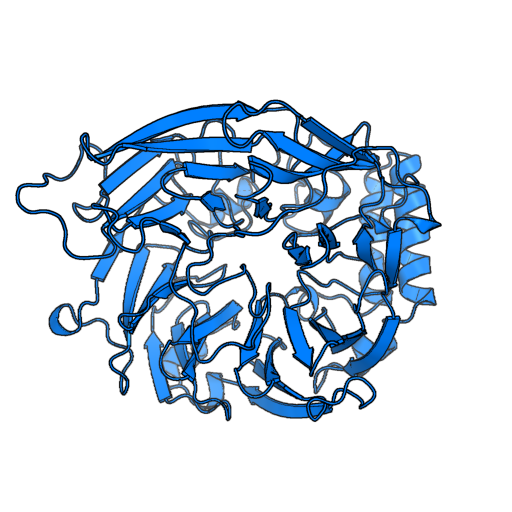717 O O . ALA A 1 95 ? -1.803 7.155 -25.924 1.00 97.38 95 ALA A O 1
ATOM 718 N N . ASP A 1 96 ? -3.135 7.322 -24.115 1.00 97.31 96 ASP A N 1
ATOM 719 C CA . ASP A 1 96 ? -2.050 7.334 -23.127 1.00 97.31 96 ASP A CA 1
ATOM 720 C C . ASP A 1 96 ? -1.275 6.009 -23.145 1.00 97.31 96 ASP A C 1
ATOM 722 O O . ASP A 1 96 ? -0.048 5.998 -23.164 1.00 97.31 96 ASP A O 1
ATOM 726 N N . ALA A 1 97 ? -1.981 4.880 -23.238 1.00 97.50 97 ALA A N 1
ATOM 727 C CA . ALA A 1 97 ? -1.371 3.558 -23.337 1.00 97.50 97 ALA A CA 1
ATOM 728 C C . ALA A 1 97 ? -0.477 3.390 -24.576 1.00 97.50 97 ALA A C 1
ATOM 730 O O . ALA A 1 97 ? 0.561 2.740 -24.500 1.00 97.50 97 ALA A O 1
ATOM 731 N N . LYS A 1 98 ? -0.827 4.000 -25.717 1.00 97.44 98 LYS A N 1
ATOM 732 C CA . LYS A 1 98 ? 0.034 3.992 -26.915 1.00 97.44 98 LYS A CA 1
ATOM 733 C C . LYS A 1 98 ? 1.345 4.751 -26.710 1.00 97.44 98 LYS A C 1
ATOM 735 O O . LYS A 1 98 ? 2.317 4.448 -27.397 1.00 97.44 98 LYS A O 1
ATOM 740 N N . LEU A 1 99 ? 1.375 5.730 -25.802 1.00 97.56 99 LEU A N 1
ATOM 741 C CA . LEU A 1 99 ? 2.597 6.451 -25.447 1.00 97.56 99 LEU A CA 1
ATOM 742 C C . LEU A 1 99 ? 3.510 5.619 -24.544 1.00 97.56 99 LEU A C 1
ATOM 744 O O . LEU A 1 99 ? 4.715 5.845 -24.551 1.00 97.56 99 LEU A O 1
ATOM 748 N N . ALA A 1 100 ? 2.972 4.657 -23.794 1.00 95.56 100 ALA A N 1
ATOM 749 C CA . ALA A 1 100 ? 3.686 3.814 -22.834 1.00 95.56 100 ALA A CA 1
ATOM 750 C C . ALA A 1 100 ? 4.533 2.700 -23.491 1.00 95.56 100 ALA A C 1
ATOM 752 O O . ALA A 1 100 ? 4.460 1.536 -23.102 1.00 95.56 100 ALA A O 1
ATOM 753 N N . SER A 1 101 ? 5.329 3.035 -24.511 1.00 96.25 101 SER A N 1
ATOM 754 C CA . SER A 1 101 ? 6.246 2.091 -25.155 1.00 96.25 101 SER A CA 1
ATOM 755 C C . SER A 1 101 ? 7.552 1.927 -24.368 1.00 96.25 101 SER A C 1
ATOM 757 O O . SER A 1 101 ? 7.959 2.793 -23.591 1.00 96.25 101 SER A O 1
ATOM 759 N N . ASN A 1 102 ? 8.270 0.828 -24.611 1.00 96.62 102 ASN A N 1
ATOM 760 C CA . ASN A 1 102 ? 9.583 0.603 -23.999 1.00 96.62 102 ASN A CA 1
ATOM 761 C C . ASN A 1 102 ? 10.577 1.726 -24.345 1.00 96.62 102 ASN A C 1
ATOM 763 O O . ASN A 1 102 ? 11.414 2.092 -23.521 1.00 96.62 102 ASN A O 1
ATOM 767 N N . GLU A 1 103 ? 10.485 2.284 -25.553 1.00 97.94 103 GLU A N 1
ATOM 768 C CA . GLU A 1 103 ? 11.335 3.376 -26.025 1.00 97.94 103 GLU A CA 1
ATOM 769 C C . GLU A 1 103 ? 11.050 4.685 -25.285 1.00 97.94 103 GLU A C 1
ATOM 771 O O . GLU A 1 103 ? 11.997 5.376 -24.910 1.00 97.94 103 GLU A O 1
ATOM 776 N N . SER A 1 104 ? 9.779 5.030 -25.042 1.00 97.88 104 SER A N 1
ATOM 777 C CA . SER A 1 104 ? 9.433 6.261 -24.321 1.00 97.88 104 SER A CA 1
ATOM 778 C C . SER A 1 104 ? 9.814 6.170 -22.842 1.00 97.88 104 SER A C 1
ATOM 780 O O . SER A 1 104 ? 10.438 7.095 -22.319 1.00 97.88 104 SER A O 1
ATOM 782 N N . ILE A 1 105 ? 9.547 5.026 -22.198 1.00 97.81 105 ILE A N 1
ATOM 783 C CA . ILE A 1 105 ? 9.968 4.740 -20.819 1.00 97.81 105 ILE A CA 1
ATOM 784 C C . ILE A 1 105 ? 11.489 4.875 -20.711 1.00 97.81 105 ILE A C 1
ATOM 786 O O . ILE A 1 105 ? 11.994 5.579 -19.835 1.00 97.81 105 ILE A O 1
ATOM 790 N N . ARG A 1 106 ? 12.233 4.254 -21.636 1.00 98.00 106 ARG A N 1
ATOM 791 C CA . ARG A 1 106 ? 13.696 4.340 -21.669 1.00 98.00 106 ARG A CA 1
ATOM 792 C C . ARG A 1 106 ? 14.187 5.768 -21.892 1.00 98.00 106 ARG A C 1
ATOM 794 O O . ARG A 1 106 ? 15.118 6.184 -21.217 1.00 98.00 106 ARG A O 1
ATOM 801 N N . ALA A 1 107 ? 13.563 6.533 -22.783 1.00 98.06 107 ALA A N 1
ATOM 802 C CA . ALA A 1 107 ? 13.968 7.910 -23.056 1.00 98.06 107 ALA A CA 1
ATOM 803 C C . ALA A 1 107 ? 13.797 8.833 -21.836 1.00 98.06 107 ALA A C 1
ATOM 805 O O . ALA A 1 107 ? 14.634 9.708 -21.603 1.00 98.06 107 ALA A O 1
ATOM 806 N N . VAL A 1 108 ? 12.728 8.649 -21.053 1.00 97.56 108 VAL A N 1
ATOM 807 C CA . VAL A 1 108 ? 12.539 9.361 -19.777 1.00 97.56 108 VAL A CA 1
ATOM 808 C C . VAL A 1 108 ? 13.580 8.901 -18.756 1.00 97.56 108 VAL A C 1
ATOM 810 O O . VAL A 1 108 ? 14.227 9.734 -18.117 1.00 97.56 108 VAL A O 1
ATOM 813 N N . LEU A 1 109 ? 13.776 7.587 -18.636 1.00 97.75 109 LEU A N 1
ATOM 814 C CA . LEU A 1 109 ? 14.727 6.996 -17.702 1.00 97.75 109 LEU A CA 1
ATOM 815 C C . LEU A 1 109 ? 16.169 7.449 -17.972 1.00 97.75 109 LEU A C 1
ATOM 817 O O . LEU A 1 109 ? 16.852 7.844 -17.036 1.00 97.75 109 LEU A O 1
ATOM 821 N N . ASP A 1 110 ? 16.618 7.468 -19.228 1.00 98.19 110 ASP A N 1
ATOM 822 C CA . ASP A 1 110 ? 17.976 7.877 -19.603 1.00 98.19 110 ASP A CA 1
ATOM 823 C C . ASP A 1 110 ? 18.262 9.332 -19.182 1.00 98.19 110 ASP A C 1
ATOM 825 O O . ASP A 1 110 ? 19.342 9.637 -18.667 1.00 98.19 110 ASP A O 1
ATOM 829 N N . LYS A 1 111 ? 17.278 10.235 -19.336 1.00 98.00 111 LYS A N 1
ATOM 830 C CA . LYS A 1 111 ? 17.380 11.627 -18.860 1.00 98.00 111 LYS A CA 1
ATOM 831 C C . LYS A 1 111 ? 17.471 11.693 -17.341 1.00 98.00 111 LYS A C 1
ATOM 833 O O . LYS A 1 111 ? 18.303 12.424 -16.807 1.00 98.00 111 LYS A O 1
ATOM 838 N N . LEU A 1 112 ? 16.617 10.940 -16.651 1.00 97.19 112 LEU A N 1
ATOM 839 C CA . LEU A 1 112 ? 16.561 10.942 -15.196 1.00 97.19 112 LEU A CA 1
ATOM 840 C C . LEU A 1 112 ? 17.826 10.328 -14.577 1.00 97.19 112 LEU A C 1
ATOM 842 O O . LEU A 1 112 ? 18.337 10.850 -13.587 1.00 97.19 112 LEU A O 1
ATOM 846 N N . ASP A 1 113 ? 18.367 9.270 -15.180 1.00 97.75 113 ASP A N 1
ATOM 847 C CA . ASP A 1 113 ? 19.628 8.641 -14.790 1.00 97.75 113 ASP A CA 1
ATOM 848 C C . ASP A 1 113 ? 20.800 9.608 -14.973 1.00 97.75 113 ASP A C 1
ATOM 850 O O . ASP A 1 113 ? 21.605 9.782 -14.057 1.00 97.75 113 ASP A O 1
ATOM 854 N N . ALA A 1 114 ? 20.883 10.282 -16.125 1.00 98.19 114 ALA A N 1
ATOM 855 C CA . ALA A 1 114 ? 21.911 11.290 -16.377 1.00 98.19 114 ALA A CA 1
ATOM 856 C C . ALA A 1 114 ? 21.843 12.440 -15.356 1.00 98.19 114 ALA A C 1
ATOM 858 O O . ALA A 1 114 ? 22.860 12.783 -14.749 1.00 98.19 114 ALA A O 1
ATOM 859 N N . ALA A 1 115 ? 20.645 12.974 -15.108 1.00 97.69 115 ALA A N 1
ATOM 860 C CA . ALA A 1 115 ? 20.422 14.042 -14.137 1.00 97.69 115 ALA A CA 1
ATOM 861 C C . ALA A 1 115 ? 20.756 13.613 -12.697 1.00 97.69 115 ALA A C 1
ATOM 863 O O . ALA A 1 115 ? 21.411 14.350 -11.957 1.00 97.69 115 ALA A O 1
ATOM 864 N N . SER A 1 116 ? 20.366 12.393 -12.311 1.00 95.69 116 SER A N 1
ATOM 865 C CA . SER A 1 116 ? 20.645 11.830 -10.984 1.00 95.69 116 SER A CA 1
ATOM 866 C C . SER A 1 116 ? 22.144 11.628 -10.758 1.00 95.69 116 SER A C 1
ATOM 868 O O . SER A 1 116 ? 22.655 11.980 -9.695 1.00 95.69 116 SER A O 1
ATOM 870 N N . ARG A 1 117 ? 22.877 11.121 -11.761 1.00 96.12 117 ARG A N 1
ATOM 871 C CA . ARG A 1 117 ? 24.344 10.976 -11.707 1.00 96.12 117 ARG A CA 1
ATOM 872 C C . ARG A 1 117 ? 25.052 12.324 -11.613 1.00 96.12 117 ARG A C 1
ATOM 874 O O . ARG A 1 117 ? 26.029 12.444 -10.879 1.00 96.12 117 ARG A O 1
ATOM 881 N N . ALA A 1 118 ? 24.540 13.333 -12.317 1.00 97.12 118 ALA A N 1
ATOM 882 C CA . ALA A 1 118 ? 25.026 14.706 -12.221 1.00 97.12 118 ALA A CA 1
ATOM 883 C C . ALA A 1 118 ? 24.670 15.382 -10.883 1.00 97.12 118 ALA A C 1
ATOM 885 O O . ALA A 1 118 ? 25.244 16.422 -10.566 1.00 97.12 118 ALA A O 1
ATOM 886 N N . ARG A 1 119 ? 23.750 14.794 -10.098 1.00 95.81 119 ARG A N 1
ATOM 887 C CA . ARG A 1 119 ? 23.171 15.378 -8.876 1.00 95.81 119 ARG A CA 1
ATOM 888 C C . ARG A 1 119 ? 22.624 16.789 -9.114 1.00 95.81 119 ARG A C 1
ATOM 890 O O . ARG A 1 119 ? 22.771 17.671 -8.272 1.00 95.81 119 ARG A O 1
ATOM 897 N N . ASP A 1 120 ? 21.997 16.992 -10.269 1.00 97.12 120 ASP A N 1
ATOM 898 C CA . ASP A 1 120 ? 21.418 18.273 -10.664 1.00 97.12 120 ASP A CA 1
ATOM 899 C C . ASP A 1 120 ? 19.897 18.230 -10.481 1.00 97.12 120 ASP A C 1
ATOM 901 O O . ASP A 1 120 ? 19.173 17.610 -11.260 1.00 97.12 120 ASP A O 1
ATOM 905 N N . GLU A 1 121 ? 19.411 18.900 -9.434 1.00 96.81 121 GLU A N 1
ATOM 906 C CA . GLU A 1 121 ? 17.986 18.943 -9.094 1.00 96.81 121 GLU A CA 1
ATOM 907 C C . GLU A 1 121 ? 17.138 19.532 -10.226 1.00 96.81 121 GLU A C 1
ATOM 909 O O . GLU A 1 121 ? 16.057 19.020 -10.519 1.00 96.81 121 GLU A O 1
ATOM 914 N N . SER A 1 122 ? 17.640 20.564 -10.908 1.00 97.19 122 SER A N 1
ATOM 915 C CA . SER A 1 122 ? 16.910 21.209 -12.000 1.00 97.19 122 SER A CA 1
ATOM 916 C C . SER A 1 122 ? 16.739 20.263 -13.189 1.00 97.19 122 SER A C 1
ATOM 918 O O . SER A 1 122 ? 15.662 20.200 -13.784 1.00 97.19 122 SER A O 1
ATOM 920 N N . GLN A 1 123 ? 17.761 19.455 -13.484 1.00 97.88 123 GLN A N 1
ATOM 921 C CA . GLN A 1 123 ? 17.687 18.436 -14.528 1.00 97.88 123 GLN A CA 1
ATOM 922 C C . GLN A 1 123 ? 16.819 17.244 -14.116 1.00 97.88 123 GLN A C 1
ATOM 924 O O . GLN A 1 123 ? 16.127 16.694 -14.971 1.00 97.88 123 GLN A O 1
ATOM 929 N N . ILE A 1 124 ? 16.800 16.863 -12.831 1.00 97.31 124 ILE A N 1
ATOM 930 C CA . ILE A 1 124 ? 15.885 15.828 -12.321 1.00 97.31 124 ILE A CA 1
ATOM 931 C C . ILE A 1 124 ? 14.441 16.284 -12.542 1.00 97.31 124 ILE A C 1
ATOM 933 O O . ILE A 1 124 ? 13.661 15.569 -13.167 1.00 97.31 124 ILE A O 1
ATOM 937 N N . VAL A 1 125 ? 14.095 17.499 -12.109 1.00 97.00 125 VAL A N 1
ATOM 938 C CA . VAL A 1 125 ? 12.749 18.068 -12.288 1.00 97.00 125 VAL A CA 1
ATOM 939 C C . VAL A 1 125 ? 12.390 18.186 -13.773 1.00 97.00 125 VAL A C 1
ATOM 941 O O . VAL A 1 125 ? 11.294 17.792 -14.176 1.00 97.00 125 VAL A O 1
ATOM 944 N N . ALA A 1 126 ? 13.321 18.645 -14.615 1.00 96.88 126 ALA A N 1
ATOM 945 C CA . ALA A 1 126 ? 13.110 18.710 -16.059 1.00 96.88 126 ALA A CA 1
ATOM 946 C C . ALA A 1 126 ? 12.887 17.322 -16.687 1.00 96.88 126 ALA A C 1
ATOM 948 O O . ALA A 1 126 ? 12.054 17.185 -17.582 1.00 96.88 126 ALA A O 1
ATOM 949 N N . ALA A 1 127 ? 13.584 16.283 -16.218 1.00 96.88 127 ALA A N 1
ATOM 950 C CA . ALA A 1 127 ? 13.367 14.910 -16.665 1.00 96.88 127 ALA A CA 1
ATOM 951 C C . ALA A 1 127 ? 11.983 14.390 -16.242 1.00 96.88 127 ALA A C 1
ATOM 953 O O . ALA A 1 127 ? 11.270 13.827 -17.077 1.00 96.88 127 ALA A O 1
ATOM 954 N N . LEU A 1 128 ? 11.554 14.644 -15.000 1.00 94.88 128 LEU A N 1
ATOM 955 C CA . LEU A 1 128 ? 10.215 14.276 -14.513 1.00 94.88 128 LEU A CA 1
ATOM 956 C C . LEU A 1 128 ? 9.099 14.942 -15.323 1.00 94.88 128 LEU A C 1
ATOM 958 O O . LEU A 1 128 ? 8.105 14.295 -15.645 1.00 94.88 128 LEU A O 1
ATOM 962 N N . ALA A 1 129 ? 9.286 16.194 -15.745 1.00 94.44 129 ALA A N 1
ATOM 963 C CA . ALA A 1 129 ? 8.331 16.886 -16.611 1.00 94.44 129 ALA A CA 1
ATOM 964 C C . ALA A 1 129 ? 8.122 16.184 -17.971 1.00 94.44 129 ALA A C 1
ATOM 966 O O . ALA A 1 129 ? 7.117 16.415 -18.641 1.00 94.44 129 ALA A O 1
ATOM 967 N N . THR A 1 130 ? 9.033 15.290 -18.380 1.00 95.81 130 THR A N 1
ATOM 968 C CA . THR A 1 130 ? 8.897 14.505 -19.617 1.00 95.81 130 THR A CA 1
ATOM 969 C C . THR A 1 130 ? 8.129 13.195 -19.448 1.00 95.81 130 THR A C 1
ATOM 971 O O . THR A 1 130 ? 7.861 12.536 -20.451 1.00 95.81 130 THR A O 1
ATOM 974 N N . MET A 1 131 ? 7.700 12.828 -18.234 1.00 94.31 131 MET A N 1
ATOM 975 C CA . MET A 1 131 ? 6.918 11.605 -17.989 1.00 94.31 131 MET A CA 1
ATOM 976 C C . MET A 1 131 ? 5.582 11.563 -18.756 1.00 94.31 131 MET A C 1
ATOM 978 O O . MET A 1 131 ? 5.087 10.484 -19.070 1.00 94.31 131 MET A O 1
ATOM 982 N N . GLY A 1 132 ? 5.037 12.713 -19.165 1.00 95.06 132 GLY A N 1
ATOM 983 C CA . GLY A 1 132 ? 3.888 12.759 -20.079 1.00 95.06 132 GLY A CA 1
ATOM 984 C C . GLY A 1 132 ? 4.135 12.064 -21.421 1.00 95.06 132 GLY A C 1
ATOM 985 O O . GLY A 1 132 ? 3.206 11.531 -22.020 1.00 95.06 132 GLY A O 1
ATOM 986 N N . SER A 1 133 ? 5.392 11.984 -21.871 1.00 96.50 133 SER A N 1
ATOM 987 C CA . SER A 1 133 ? 5.755 11.280 -23.110 1.00 96.50 133 SER A CA 1
ATOM 988 C C . SER A 1 133 ? 5.596 9.758 -23.038 1.00 96.50 133 SER A C 1
ATOM 990 O O . SER A 1 133 ? 5.562 9.120 -24.084 1.00 96.50 133 SER A O 1
ATOM 992 N N . MET A 1 134 ? 5.450 9.194 -21.833 1.00 95.69 134 MET A N 1
ATOM 993 C CA . MET A 1 134 ? 5.102 7.788 -21.609 1.00 95.69 134 MET A CA 1
ATOM 994 C C . MET A 1 134 ? 3.641 7.611 -21.147 1.00 95.69 134 MET A C 1
ATOM 996 O O . MET A 1 134 ? 3.295 6.580 -20.592 1.00 95.69 134 MET A O 1
ATOM 1000 N N . GLY A 1 135 ? 2.765 8.605 -21.348 1.00 94.31 135 GLY A N 1
ATOM 1001 C CA . GLY A 1 135 ? 1.335 8.504 -21.004 1.00 94.31 135 GLY A CA 1
ATOM 1002 C C . GLY A 1 135 ? 0.998 8.778 -19.533 1.00 94.31 135 GLY A C 1
ATOM 1003 O O . GLY A 1 135 ? -0.149 8.610 -19.110 1.00 94.31 135 GLY A O 1
ATOM 1004 N N . LEU A 1 136 ? 1.973 9.220 -18.730 1.00 94.44 136 LEU A N 1
ATOM 1005 C CA . LEU A 1 136 ? 1.726 9.593 -17.340 1.00 94.44 136 LEU A CA 1
ATOM 1006 C C . LEU A 1 136 ? 1.191 11.026 -17.220 1.00 94.44 136 LEU A C 1
ATOM 1008 O O . LEU A 1 136 ? 1.804 11.984 -17.683 1.00 94.44 136 LEU A O 1
ATOM 1012 N N . ASN A 1 137 ? 0.078 11.185 -16.518 1.00 91.19 137 ASN A N 1
ATOM 1013 C CA . ASN A 1 137 ? -0.530 12.464 -16.186 1.00 91.19 137 ASN A CA 1
ATOM 1014 C C . ASN A 1 137 ? -1.241 12.363 -14.820 1.00 91.19 137 ASN A C 1
ATOM 1016 O O . ASN A 1 137 ? -1.256 11.305 -14.189 1.00 91.19 137 ASN A O 1
ATOM 1020 N N . ILE A 1 138 ? -1.828 13.466 -14.347 1.00 84.75 138 ILE A N 1
ATOM 1021 C CA . ILE A 1 138 ? -2.495 13.517 -13.032 1.00 84.75 138 ILE A CA 1
ATOM 1022 C C . ILE A 1 138 ? -3.643 12.499 -12.928 1.00 84.75 138 ILE A C 1
ATOM 1024 O O . ILE A 1 138 ? -3.873 11.943 -11.857 1.00 84.75 138 ILE A O 1
ATOM 1028 N N . GLN A 1 139 ? -4.357 12.242 -14.026 1.00 86.81 139 GLN A N 1
ATOM 1029 C CA . GLN A 1 139 ? -5.473 11.300 -14.054 1.00 86.81 139 GLN A CA 1
ATOM 1030 C C . GLN A 1 139 ? -4.989 9.846 -14.081 1.00 86.81 139 GLN A C 1
ATOM 1032 O O . GLN A 1 139 ? -5.594 9.002 -13.426 1.00 86.81 139 GLN A O 1
ATOM 1037 N N . THR A 1 140 ? -3.912 9.543 -14.814 1.00 89.12 140 THR A N 1
ATOM 1038 C CA . THR A 1 140 ? -3.396 8.172 -14.946 1.00 89.12 140 THR A CA 1
ATOM 1039 C C . THR A 1 140 ? -2.567 7.723 -13.750 1.00 89.12 140 THR A C 1
ATOM 1041 O O . THR A 1 140 ? -2.608 6.549 -13.395 1.00 89.12 140 THR A O 1
ATOM 1044 N N . GLY A 1 141 ? -1.866 8.639 -13.077 1.00 85.75 141 GLY A N 1
ATOM 1045 C CA . GLY A 1 141 ? -0.905 8.300 -12.020 1.00 85.75 141 GLY A CA 1
ATOM 1046 C C . GLY A 1 141 ? -1.480 7.622 -10.771 1.00 85.75 141 GLY A C 1
ATOM 1047 O O . GLY A 1 141 ? -0.713 7.054 -10.003 1.00 85.75 141 GLY A O 1
ATOM 1048 N N . ILE A 1 142 ? -2.801 7.658 -10.573 1.00 85.56 142 ILE A N 1
ATOM 1049 C CA . ILE A 1 142 ? -3.489 6.999 -9.447 1.00 85.56 142 ILE A CA 1
ATOM 1050 C C . ILE A 1 142 ? -4.255 5.731 -9.856 1.00 85.56 142 ILE A C 1
ATOM 1052 O O . ILE A 1 142 ? -4.886 5.094 -9.014 1.00 85.56 142 ILE A O 1
ATOM 1056 N N . ASN A 1 143 ? -4.254 5.375 -11.142 1.00 94.50 143 ASN A N 1
ATOM 1057 C CA . ASN A 1 143 ? -4.957 4.186 -11.608 1.00 94.50 143 ASN A CA 1
ATOM 1058 C C . ASN A 1 143 ? -4.256 2.915 -11.119 1.00 94.50 143 ASN A C 1
ATOM 1060 O O . ASN A 1 143 ? -3.034 2.863 -11.002 1.00 94.50 143 ASN A O 1
ATOM 1064 N N . GLY A 1 144 ? -5.037 1.866 -10.871 1.00 93.06 144 GLY A N 1
ATOM 1065 C CA . GLY A 1 144 ? -4.529 0.525 -10.603 1.00 93.06 144 GLY A CA 1
ATOM 1066 C C . GLY A 1 144 ? -3.902 0.304 -9.225 1.00 93.06 144 GLY A C 1
ATOM 1067 O O . GLY A 1 144 ? -3.616 -0.845 -8.896 1.00 93.06 144 GLY A O 1
ATOM 1068 N N . VAL A 1 145 ? -3.733 1.354 -8.407 1.00 91.38 145 VAL A N 1
ATOM 1069 C CA . VAL A 1 145 ? -3.057 1.276 -7.096 1.00 91.38 145 VAL A CA 1
ATOM 1070 C C . VAL A 1 145 ? -3.705 0.228 -6.186 1.00 91.38 145 VAL A C 1
ATOM 1072 O O . VAL A 1 145 ? -3.010 -0.615 -5.628 1.00 91.38 145 VAL A O 1
ATOM 1075 N N . TYR A 1 146 ? -5.038 0.205 -6.100 1.00 95.06 146 TYR A N 1
ATOM 1076 C CA . TYR A 1 146 ? -5.758 -0.824 -5.347 1.00 95.06 146 TYR A CA 1
ATOM 1077 C C . TYR A 1 146 ? -6.483 -1.765 -6.289 1.00 95.06 146 TYR A C 1
ATOM 1079 O O . TYR A 1 146 ? -7.293 -1.357 -7.132 1.00 95.06 146 TYR A O 1
ATOM 1087 N N . ASN A 1 147 ? -6.145 -3.040 -6.151 1.00 97.81 147 ASN A N 1
ATOM 1088 C CA . ASN A 1 147 ? -6.657 -4.102 -6.986 1.00 97.81 147 ASN A CA 1
ATOM 1089 C C . ASN A 1 147 ? -6.696 -5.430 -6.218 1.00 97.81 147 ASN A C 1
ATOM 1091 O O . ASN A 1 147 ? -6.061 -5.571 -5.170 1.00 97.81 147 ASN A O 1
ATOM 1095 N N . LEU A 1 148 ? -7.493 -6.378 -6.708 1.00 98.69 148 LEU A N 1
ATOM 1096 C CA . LEU A 1 148 ? -7.648 -7.703 -6.110 1.00 98.69 148 LEU A CA 1
ATOM 1097 C C . LEU A 1 148 ? -8.160 -8.732 -7.118 1.00 98.69 148 LEU A C 1
ATOM 1099 O O . LEU A 1 148 ? -8.772 -8.376 -8.124 1.00 98.69 148 LEU A O 1
ATOM 1103 N N . PHE A 1 149 ? -7.982 -10.009 -6.793 1.00 98.81 149 PHE A N 1
ATOM 1104 C CA . PHE A 1 149 ? -8.652 -11.133 -7.433 1.00 98.81 149 PHE A CA 1
ATOM 1105 C C . PHE A 1 149 ? -9.725 -11.733 -6.524 1.00 98.81 149 PHE A C 1
ATOM 1107 O O . PHE A 1 149 ? -9.474 -12.013 -5.348 1.00 98.81 149 PHE A O 1
ATOM 1114 N N . ASP A 1 150 ? -10.902 -12.009 -7.086 1.00 98.81 150 ASP A N 1
ATOM 1115 C CA . ASP A 1 150 ? -11.900 -12.839 -6.416 1.00 98.81 150 ASP A CA 1
ATOM 1116 C C . ASP A 1 150 ? -11.586 -14.340 -6.531 1.00 98.81 150 ASP A C 1
ATOM 1118 O O . ASP A 1 150 ? -10.717 -14.769 -7.292 1.00 98.81 150 ASP A O 1
ATOM 1122 N N . LYS A 1 151 ? -12.319 -15.157 -5.770 1.00 98.50 151 LYS A N 1
ATOM 1123 C CA . LYS A 1 151 ? -12.159 -16.618 -5.720 1.00 98.50 151 LYS A CA 1
ATOM 1124 C C . LYS A 1 151 ? -12.343 -17.330 -7.064 1.00 98.50 151 LYS A C 1
ATOM 1126 O O . LYS A 1 151 ? -11.886 -18.458 -7.204 1.00 98.50 151 LYS A O 1
ATOM 1131 N N . ASP A 1 152 ? -13.029 -16.702 -8.020 1.00 98.56 152 ASP A N 1
ATOM 1132 C CA . ASP A 1 152 ? -13.288 -17.267 -9.347 1.00 98.56 152 ASP A CA 1
ATOM 1133 C C . ASP A 1 152 ? -12.215 -16.816 -10.361 1.00 98.56 152 ASP A C 1
ATOM 1135 O O . ASP A 1 152 ? -12.226 -17.233 -11.519 1.00 98.56 152 ASP A O 1
ATOM 1139 N N . GLY A 1 153 ? -11.248 -16.004 -9.921 1.00 98.50 153 GLY A N 1
ATOM 1140 C CA . GLY A 1 153 ? -10.111 -15.549 -10.709 1.00 98.50 153 GLY A CA 1
ATOM 1141 C C . GLY A 1 153 ? -10.371 -14.275 -11.511 1.00 98.50 153 GLY A C 1
ATOM 1142 O O . GLY A 1 153 ? -9.510 -13.910 -12.320 1.00 98.50 153 GLY A O 1
ATOM 1143 N N . TYR A 1 154 ? -11.500 -13.589 -11.290 1.00 98.81 154 TYR A N 1
ATOM 1144 C CA . TYR A 1 154 ? -11.728 -12.251 -11.837 1.00 98.81 154 TYR A CA 1
ATOM 1145 C C . TYR A 1 154 ? -10.898 -11.231 -11.075 1.00 98.81 154 TYR A C 1
ATOM 1147 O O . TYR A 1 154 ? -10.862 -11.235 -9.847 1.00 98.81 154 TYR A O 1
ATOM 1155 N N . HIS A 1 155 ? -10.269 -10.335 -11.818 1.00 98.88 155 HIS A N 1
ATOM 1156 C CA . HIS A 1 155 ? -9.495 -9.234 -11.279 1.00 98.88 155 HIS A CA 1
ATOM 1157 C C . HIS A 1 155 ? -10.308 -7.942 -11.292 1.00 98.88 155 HIS A C 1
ATOM 1159 O O . HIS A 1 155 ? -11.030 -7.668 -12.253 1.00 98.88 155 HIS A O 1
ATOM 1165 N N . TYR A 1 156 ? -10.133 -7.127 -10.256 1.00 98.88 156 TYR A N 1
ATOM 1166 C CA . TYR A 1 156 ? -10.771 -5.828 -10.106 1.00 98.88 156 TYR A CA 1
ATOM 1167 C C . TYR A 1 156 ? -9.736 -4.768 -9.768 1.00 98.88 156 TYR A C 1
ATOM 1169 O O . TYR A 1 156 ? -8.886 -4.998 -8.913 1.00 98.88 156 TYR A O 1
ATOM 1177 N N . CYS A 1 157 ? -9.826 -3.594 -10.391 1.00 98.12 157 CYS A N 1
ATOM 1178 C CA . CYS A 1 157 ? -8.967 -2.460 -10.054 1.00 98.12 157 CYS A CA 1
ATOM 1179 C C . CYS A 1 157 ? -9.678 -1.122 -10.254 1.00 98.12 157 CYS A C 1
ATOM 1181 O O . CYS A 1 157 ? -10.573 -0.988 -11.095 1.00 98.12 157 CYS A O 1
ATOM 1183 N N . VAL A 1 158 ? -9.254 -0.116 -9.492 1.00 96.44 158 VAL A N 1
ATOM 1184 C CA . VAL A 1 158 ? -9.724 1.267 -9.649 1.00 96.44 158 VAL A CA 1
ATOM 1185 C C . VAL A 1 158 ? -9.046 1.936 -10.844 1.00 96.44 158 VAL A C 1
ATOM 1187 O O . VAL A 1 158 ? -7.856 1.730 -11.084 1.00 96.44 158 VAL A O 1
ATOM 1190 N N . PHE A 1 159 ? -9.784 2.739 -11.610 1.00 96.69 159 PHE A N 1
ATOM 1191 C CA . PHE A 1 159 ? -9.213 3.539 -12.695 1.00 96.69 159 PHE A CA 1
ATOM 1192 C C . PHE A 1 159 ? -10.090 4.746 -13.048 1.00 96.69 159 PHE A C 1
ATOM 1194 O O . PHE A 1 159 ? -11.254 4.845 -12.664 1.00 96.69 159 PHE A O 1
ATOM 1201 N N . GLY A 1 160 ? -9.543 5.681 -13.824 1.00 95.00 160 GLY A N 1
ATOM 1202 C CA . GLY A 1 160 ? -10.308 6.759 -14.448 1.00 95.00 160 GLY A CA 1
ATOM 1203 C C . GLY A 1 160 ? -10.992 7.703 -13.461 1.00 95.00 160 GLY A C 1
ATOM 1204 O O . GLY A 1 160 ? -12.019 8.290 -13.800 1.00 95.00 160 GLY A O 1
ATOM 1205 N N . GLY A 1 161 ? -10.448 7.835 -12.250 1.00 94.56 161 GLY A N 1
ATOM 1206 C CA . GLY A 1 161 ? -11.059 8.583 -11.158 1.00 94.56 161 GLY A CA 1
ATOM 1207 C C . GLY A 1 161 ? -12.147 7.766 -10.475 1.00 94.56 161 GLY A C 1
ATOM 1208 O O . GLY A 1 161 ? -11.910 7.221 -9.410 1.00 94.56 161 GLY A O 1
ATOM 1209 N N . THR A 1 162 ? -13.337 7.672 -11.064 1.00 96.06 162 THR A N 1
ATOM 1210 C CA . THR A 1 162 ? -14.541 7.120 -10.410 1.00 96.06 162 THR A CA 1
ATOM 1211 C C . THR A 1 162 ? -14.945 5.726 -10.899 1.00 96.06 162 THR A C 1
ATOM 1213 O O . THR A 1 162 ? -16.057 5.271 -10.616 1.00 96.06 162 THR A O 1
ATOM 1216 N N . LYS A 1 163 ? -14.080 5.045 -11.662 1.00 97.38 163 LYS A N 1
ATOM 1217 C CA . LYS A 1 163 ? -14.412 3.773 -12.309 1.00 97.38 163 LYS A CA 1
ATOM 1218 C C . LYS A 1 163 ? -13.735 2.583 -11.639 1.00 97.38 163 LYS A C 1
ATOM 1220 O O . LYS A 1 163 ? -12.641 2.686 -11.089 1.00 97.38 163 LYS A O 1
ATOM 1225 N N . VAL A 1 164 ? -14.382 1.428 -11.752 1.00 98.44 164 VAL A N 1
ATOM 1226 C CA . VAL A 1 164 ? -13.802 0.121 -11.423 1.00 98.44 164 VAL A CA 1
ATOM 1227 C C . VAL A 1 164 ? -13.833 -0.754 -12.668 1.00 98.44 164 VAL A C 1
ATOM 1229 O O . VAL A 1 164 ? -14.819 -0.760 -13.410 1.00 98.44 164 VAL A O 1
ATOM 1232 N N . LEU A 1 165 ? -12.730 -1.451 -12.925 1.00 98.69 165 LEU A N 1
ATOM 1233 C CA . LEU A 1 165 ? -12.580 -2.437 -13.991 1.00 98.69 165 LEU A CA 1
ATOM 1234 C C . LEU A 1 165 ? -12.817 -3.837 -13.421 1.00 98.69 165 LEU A C 1
ATOM 1236 O O . LEU A 1 165 ? -12.390 -4.114 -12.306 1.00 98.69 165 LEU A O 1
ATOM 1240 N N . LYS A 1 166 ? -13.416 -4.724 -14.215 1.00 98.81 166 LYS A N 1
ATOM 1241 C CA . LYS A 1 166 ? -13.400 -6.180 -14.039 1.00 98.81 166 LYS A CA 1
ATOM 1242 C C . LYS A 1 166 ? -12.700 -6.800 -15.247 1.00 98.81 166 LYS A C 1
ATOM 1244 O O . LYS A 1 166 ? -13.132 -6.586 -16.384 1.00 98.81 166 LYS A O 1
ATOM 1249 N N . SER A 1 167 ? -11.646 -7.574 -15.022 1.00 98.81 167 SER A N 1
ATOM 1250 C CA . SER A 1 167 ? -10.885 -8.265 -16.067 1.00 98.81 167 SER A CA 1
ATOM 1251 C C . SER A 1 167 ? -10.688 -9.746 -15.748 1.00 98.81 167 SER A C 1
ATOM 1253 O O . SER A 1 167 ? -10.867 -10.190 -14.614 1.00 98.81 167 SER A O 1
ATOM 1255 N N . PHE A 1 168 ? -10.382 -10.535 -16.774 1.00 98.75 168 PHE A N 1
ATOM 1256 C CA . PHE A 1 168 ? -10.250 -11.986 -16.665 1.00 98.75 168 PHE A CA 1
ATOM 1257 C C . PHE A 1 168 ? -9.354 -12.530 -17.775 1.00 98.75 168 PHE A C 1
ATOM 1259 O O . PHE A 1 168 ? -9.299 -11.936 -18.844 1.00 98.75 168 PHE A O 1
ATOM 1266 N N . ASP A 1 169 ? -8.674 -13.642 -17.531 1.00 98.44 169 ASP A N 1
ATOM 1267 C CA . ASP A 1 169 ? -7.852 -14.389 -18.498 1.00 98.44 169 ASP A CA 1
ATOM 1268 C C . ASP A 1 169 ? -8.350 -15.836 -18.644 1.00 98.44 169 ASP A C 1
ATOM 1270 O O . ASP A 1 169 ? -7.575 -16.749 -18.905 1.00 98.44 169 ASP A O 1
ATOM 1274 N N . ASP A 1 170 ? -9.634 -16.075 -18.364 1.00 98.25 170 ASP A N 1
ATOM 1275 C CA . ASP A 1 170 ? -10.262 -17.396 -18.468 1.00 98.25 170 ASP A CA 1
ATOM 1276 C C . ASP A 1 170 ? -9.655 -18.476 -17.544 1.00 98.25 170 ASP A C 1
ATOM 1278 O O . ASP A 1 170 ? -9.959 -19.659 -17.685 1.00 98.25 170 ASP A O 1
ATOM 1282 N N . ASN A 1 171 ? -8.865 -18.062 -16.538 1.00 98.12 171 ASN A N 1
ATOM 1283 C CA . ASN A 1 171 ? -8.058 -18.951 -15.695 1.00 98.12 171 ASN A CA 1
ATOM 1284 C C . ASN A 1 171 ? -7.185 -19.891 -16.535 1.00 98.12 171 ASN A C 1
ATOM 1286 O O . ASN A 1 171 ? -7.027 -21.067 -16.209 1.00 98.12 171 ASN A O 1
ATOM 1290 N N . ASP A 1 172 ? -6.607 -19.354 -17.605 1.00 97.62 172 ASP A N 1
ATOM 1291 C CA . ASP A 1 172 ? -5.622 -20.028 -18.435 1.00 97.62 172 ASP A CA 1
ATOM 1292 C C . ASP A 1 172 ? -4.306 -19.224 -18.379 1.00 97.62 172 ASP A C 1
ATOM 1294 O O . ASP A 1 172 ? -4.295 -18.023 -18.682 1.00 97.62 172 ASP A O 1
ATOM 1298 N N . PRO A 1 173 ? -3.176 -19.837 -17.969 1.00 95.75 173 PRO A N 1
ATOM 1299 C CA . PRO A 1 173 ? -1.874 -19.172 -17.927 1.00 95.75 173 PRO A CA 1
ATOM 1300 C C . PRO A 1 173 ? -1.459 -18.552 -19.267 1.00 95.75 173 PRO A C 1
ATOM 1302 O O . PRO A 1 173 ? -0.801 -17.509 -19.268 1.00 95.75 173 PRO A O 1
ATOM 1305 N N . GLU A 1 174 ? -1.896 -19.130 -20.386 1.00 95.50 174 GLU A N 1
ATOM 1306 C CA . GLU A 1 174 ? -1.537 -18.710 -21.741 1.00 95.50 174 GLU A CA 1
ATOM 1307 C C . GLU A 1 174 ? -2.569 -17.786 -22.395 1.00 95.50 174 GLU A C 1
ATOM 1309 O O . GLU A 1 174 ? -2.233 -17.099 -23.358 1.00 95.50 174 GLU A O 1
ATOM 1314 N N . ALA A 1 175 ? -3.801 -17.718 -21.882 1.00 97.50 175 ALA A N 1
ATOM 1315 C CA . ALA A 1 175 ? -4.813 -16.833 -22.449 1.00 97.50 175 ALA A CA 1
ATOM 1316 C C . ALA A 1 175 ? -4.538 -15.358 -22.132 1.00 97.50 175 ALA A C 1
ATOM 1318 O O . ALA A 1 175 ? -4.039 -14.993 -21.064 1.00 97.50 175 ALA A O 1
ATOM 1319 N N . ASP A 1 176 ? -4.920 -14.487 -23.054 1.00 98.12 176 ASP A N 1
ATOM 1320 C CA . ASP A 1 176 ? -4.816 -13.050 -22.864 1.00 98.12 176 ASP A CA 1
ATOM 1321 C C . ASP A 1 176 ? -5.776 -12.563 -21.770 1.00 98.12 176 ASP A C 1
ATOM 1323 O O . ASP A 1 176 ? -6.937 -12.974 -21.704 1.00 98.12 176 ASP A O 1
ATOM 1327 N N . VAL A 1 177 ? -5.326 -11.616 -20.938 1.00 98.31 177 VAL A N 1
ATOM 1328 C CA . VAL A 1 177 ? -6.264 -10.850 -20.112 1.00 98.31 177 VAL A CA 1
ATOM 1329 C C . VAL A 1 177 ? -7.188 -10.046 -21.027 1.00 98.31 177 VAL A C 1
ATOM 1331 O O . VAL A 1 177 ? -6.751 -9.487 -22.033 1.00 98.31 177 VAL A O 1
ATOM 1334 N N . ARG A 1 178 ? -8.469 -9.963 -20.673 1.00 98.31 178 ARG A N 1
ATOM 1335 C CA . ARG A 1 178 ? -9.491 -9.167 -21.360 1.00 98.31 178 ARG A CA 1
ATOM 1336 C C . ARG A 1 178 ? -10.355 -8.412 -20.362 1.00 98.31 178 ARG A C 1
ATOM 1338 O O . ARG A 1 178 ? -10.547 -8.836 -19.220 1.00 98.31 178 ARG A O 1
ATOM 1345 N N . ILE A 1 179 ? -10.912 -7.295 -20.813 1.00 98.62 179 ILE A N 1
ATOM 1346 C CA . ILE A 1 179 ? -11.915 -6.555 -20.046 1.00 98.62 179 ILE A CA 1
ATOM 1347 C C . ILE A 1 179 ? -13.233 -7.317 -20.121 1.00 98.62 179 ILE A C 1
ATOM 1349 O O . ILE A 1 179 ? -13.700 -7.670 -21.202 1.00 98.62 179 ILE A O 1
ATOM 1353 N N . VAL A 1 180 ? -13.826 -7.565 -18.958 1.00 98.69 180 VAL A N 1
ATOM 1354 C CA . VAL A 1 180 ? -15.152 -8.174 -18.826 1.00 98.69 180 VAL A CA 1
ATOM 1355 C C . VAL A 1 180 ? -16.200 -7.085 -18.650 1.00 98.69 180 VAL A C 1
ATOM 1357 O O . VAL A 1 180 ? -17.237 -7.114 -19.305 1.00 98.69 180 VAL A O 1
ATOM 1360 N N . ALA A 1 181 ? -15.920 -6.116 -17.779 1.00 98.44 181 ALA A N 1
ATOM 1361 C CA . ALA A 1 181 ? -16.787 -4.976 -17.530 1.00 98.44 181 ALA A CA 1
ATOM 1362 C C . ALA A 1 181 ? -15.978 -3.792 -16.993 1.00 98.44 181 ALA A C 1
ATOM 1364 O O . ALA A 1 181 ? -14.885 -3.948 -16.453 1.00 98.44 181 ALA A O 1
ATOM 1365 N N . SER A 1 182 ? -16.549 -2.599 -17.092 1.00 98.19 182 SER A N 1
ATOM 1366 C CA . SER A 1 182 ? -16.117 -1.444 -16.313 1.00 98.19 182 SER A CA 1
ATOM 1367 C C . SER A 1 182 ? -17.331 -0.610 -15.959 1.00 98.19 182 SER A C 1
ATOM 1369 O O . SER A 1 182 ? -18.220 -0.475 -16.802 1.00 98.19 182 SER A O 1
ATOM 1371 N N . LYS A 1 183 ? -17.355 -0.011 -14.770 1.00 98.06 183 LYS A N 1
ATOM 1372 C CA . LYS A 1 183 ? -18.464 0.849 -14.352 1.00 98.06 183 LYS A CA 1
ATOM 1373 C C . LYS A 1 183 ? -17.963 2.137 -13.732 1.00 98.06 183 LYS A C 1
ATOM 1375 O O . LYS A 1 183 ? -17.021 2.114 -12.946 1.00 98.06 183 LYS A O 1
ATOM 1380 N N . ASN A 1 184 ? -18.606 3.245 -14.087 1.00 97.75 184 ASN A N 1
ATOM 1381 C CA . ASN A 1 184 ? -18.468 4.514 -13.394 1.00 97.75 184 ASN A CA 1
ATOM 1382 C C . ASN A 1 184 ? -19.404 4.521 -12.181 1.00 97.75 184 ASN A C 1
ATOM 1384 O O . ASN A 1 184 ? -20.618 4.602 -12.338 1.00 97.75 184 ASN A O 1
ATOM 1388 N N . LEU A 1 185 ? -18.853 4.402 -10.973 1.00 97.56 185 LEU A N 1
ATOM 1389 C CA . LEU A 1 185 ? -19.667 4.111 -9.789 1.00 97.56 185 LEU A CA 1
ATOM 1390 C C . LEU A 1 185 ? -20.585 5.268 -9.386 1.00 97.56 185 LEU A C 1
ATOM 1392 O O . LEU A 1 185 ? -21.622 5.033 -8.773 1.00 97.56 185 LEU A O 1
ATOM 1396 N N . VAL A 1 186 ? -20.238 6.510 -9.741 1.00 96.94 186 VAL A N 1
ATOM 1397 C CA . VAL A 1 186 ? -21.058 7.679 -9.384 1.00 96.94 186 VAL A CA 1
ATOM 1398 C C . VAL A 1 186 ? -22.381 7.747 -10.147 1.00 96.94 186 VAL A C 1
ATOM 1400 O O . VAL A 1 186 ? -23.272 8.472 -9.722 1.00 96.94 186 VAL A O 1
ATOM 1403 N N . GLU A 1 187 ? -22.535 6.991 -11.238 1.00 96.88 187 GLU A N 1
ATOM 1404 C CA . GLU A 1 187 ? -23.789 6.921 -12.005 1.00 96.88 187 GLU A CA 1
ATOM 1405 C C . GLU A 1 187 ? -24.900 6.171 -11.253 1.00 96.88 187 GLU A C 1
ATOM 1407 O O . GLU A 1 187 ? -26.077 6.423 -11.499 1.00 96.88 187 GLU A O 1
ATOM 1412 N N . ASP A 1 188 ? -24.536 5.306 -10.302 1.00 96.56 188 ASP A N 1
ATOM 1413 C CA . ASP A 1 188 ? -25.486 4.592 -9.441 1.00 96.56 188 ASP A CA 1
ATOM 1414 C C . ASP A 1 188 ? -25.808 5.359 -8.140 1.00 96.56 188 ASP A C 1
ATOM 1416 O O . ASP A 1 188 ? -26.622 4.905 -7.333 1.00 96.56 188 ASP A O 1
ATOM 1420 N N . LEU A 1 189 ? -25.148 6.495 -7.884 1.00 97.06 189 LEU A N 1
ATOM 1421 C CA . LEU A 1 189 ? -25.293 7.247 -6.636 1.00 97.06 189 LEU A CA 1
ATOM 1422 C C . LEU A 1 189 ? -26.317 8.384 -6.764 1.00 97.06 189 LEU A C 1
ATOM 1424 O O . LEU A 1 189 ? -26.433 9.006 -7.822 1.00 97.06 189 LEU A O 1
ATOM 1428 N N . PRO A 1 190 ? -27.003 8.75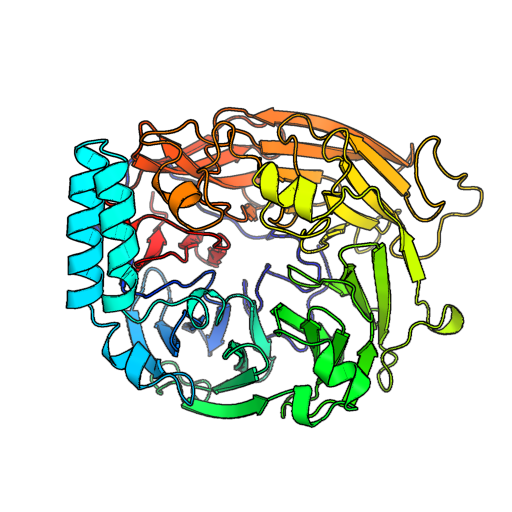7 -5.667 1.00 96.50 190 PRO A N 1
ATOM 1429 C CA . PRO A 1 190 ? -27.740 10.016 -5.619 1.00 96.50 190 PRO A CA 1
ATOM 1430 C C . PRO A 1 190 ? -26.834 11.215 -5.918 1.00 96.50 190 PRO A C 1
ATOM 1432 O O . PRO A 1 190 ? -25.667 11.239 -5.522 1.00 96.50 190 PRO A O 1
ATOM 1435 N N . ALA A 1 191 ? -27.380 12.243 -6.573 1.00 95.56 191 ALA A N 1
ATOM 1436 C CA . ALA A 1 191 ? -26.612 13.393 -7.059 1.00 95.56 191 ALA A CA 1
ATOM 1437 C C . ALA A 1 191 ? -25.836 14.143 -5.956 1.00 95.56 191 ALA A C 1
ATOM 1439 O O . ALA A 1 191 ? -24.751 14.673 -6.197 1.00 95.56 191 ALA A O 1
ATOM 1440 N N . ASP A 1 192 ? -26.379 14.194 -4.741 1.00 92.75 192 ASP A N 1
ATOM 1441 C CA . ASP A 1 192 ? -25.751 14.824 -3.582 1.00 92.75 192 ASP A CA 1
ATOM 1442 C C . ASP A 1 192 ? -24.582 14.016 -3.003 1.00 92.75 192 ASP A C 1
ATOM 1444 O O . ASP A 1 192 ? -23.684 14.615 -2.417 1.00 92.75 192 ASP A O 1
ATOM 1448 N N . ILE A 1 193 ? -24.550 12.700 -3.215 1.00 95.00 193 ILE A N 1
ATOM 1449 C CA . ILE A 1 193 ? -23.403 11.853 -2.871 1.00 95.00 193 ILE A CA 1
ATOM 1450 C C . ILE A 1 193 ? -22.393 11.852 -4.017 1.00 95.00 193 ILE A C 1
ATOM 1452 O O . ILE A 1 193 ? -21.203 12.066 -3.793 1.00 95.00 193 ILE A O 1
ATOM 1456 N N . ALA A 1 194 ? -22.865 11.692 -5.255 1.00 95.81 194 ALA A N 1
ATOM 1457 C CA . ALA A 1 194 ? -22.035 11.672 -6.455 1.00 95.81 194 ALA A CA 1
ATOM 1458 C C . ALA A 1 194 ? -21.126 12.910 -6.558 1.00 95.81 194 ALA A C 1
ATOM 1460 O O . ALA A 1 194 ? -19.945 12.777 -6.863 1.00 95.81 194 ALA A O 1
ATOM 1461 N N . LYS A 1 195 ? -21.635 14.108 -6.227 1.00 94.50 195 LYS A N 1
ATOM 1462 C CA . LYS A 1 195 ? -20.845 15.357 -6.236 1.00 94.50 195 LYS A CA 1
ATOM 1463 C C . LYS A 1 195 ? -19.682 15.376 -5.234 1.00 94.50 195 LYS A C 1
ATOM 1465 O O . LYS A 1 195 ? -18.753 16.160 -5.408 1.00 94.50 195 LYS A O 1
ATOM 1470 N N . SER A 1 196 ? -19.757 14.573 -4.173 1.00 93.44 196 SER A N 1
ATOM 1471 C CA . SER A 1 196 ? -18.717 14.472 -3.146 1.00 93.44 196 SER A CA 1
ATOM 1472 C C . SER A 1 196 ? -17.643 13.441 -3.505 1.00 93.44 196 SER A C 1
ATOM 1474 O O . SER A 1 196 ? -16.532 13.513 -2.981 1.00 93.44 196 SER A O 1
ATOM 1476 N N . VAL A 1 197 ? -17.944 12.520 -4.425 1.00 94.75 197 VAL A N 1
ATOM 1477 C CA . VAL A 1 197 ? -17.042 11.453 -4.868 1.00 94.75 197 VAL A CA 1
ATOM 1478 C C . VAL A 1 197 ? -16.158 11.948 -6.006 1.00 94.75 197 VAL A C 1
ATOM 1480 O O . VAL A 1 197 ? -16.561 11.992 -7.164 1.00 94.75 197 VAL A O 1
ATOM 1483 N N . SER A 1 198 ? -14.918 12.316 -5.677 1.00 90.94 198 SER A N 1
ATOM 1484 C CA . SER A 1 198 ? -13.945 12.794 -6.675 1.00 90.94 198 SER A CA 1
ATOM 1485 C C . SER A 1 198 ? -13.140 11.675 -7.341 1.00 90.94 198 SER A C 1
ATOM 1487 O O . SER A 1 198 ? -12.726 11.818 -8.490 1.00 90.94 198 SER A O 1
ATOM 1489 N N . ARG A 1 199 ? -12.902 10.568 -6.629 1.00 93.94 199 ARG A N 1
ATOM 1490 C CA . ARG A 1 199 ? -12.209 9.370 -7.124 1.00 93.94 199 ARG A CA 1
ATOM 1491 C C . ARG A 1 199 ? -12.467 8.172 -6.211 1.00 93.94 199 ARG A C 1
ATOM 1493 O O . ARG A 1 199 ? -12.621 8.365 -5.012 1.00 93.94 199 ARG A O 1
ATOM 1500 N N . ILE A 1 200 ? -12.451 6.959 -6.747 1.00 94.88 200 ILE A N 1
ATOM 1501 C CA . ILE A 1 200 ? -12.316 5.733 -5.962 1.00 94.88 200 ILE A CA 1
ATOM 1502 C C . ILE A 1 200 ? -10.830 5.526 -5.689 1.00 94.88 200 ILE A C 1
ATOM 1504 O O . ILE A 1 200 ? -10.007 5.640 -6.595 1.00 94.88 200 ILE A O 1
ATOM 1508 N N . ILE A 1 201 ? -10.499 5.261 -4.432 1.00 90.94 201 ILE A N 1
ATOM 1509 C CA . ILE A 1 201 ? -9.141 4.968 -3.987 1.00 90.94 201 ILE A CA 1
ATOM 1510 C C . ILE A 1 201 ? -9.119 3.518 -3.515 1.00 90.94 201 ILE A C 1
ATOM 1512 O O . ILE A 1 201 ? -8.706 2.651 -4.271 1.00 90.94 201 ILE A O 1
ATOM 1516 N N . GLY A 1 202 ? -9.639 3.232 -2.320 1.00 93.75 202 GLY A N 1
ATOM 1517 C CA . GLY A 1 202 ? -9.612 1.889 -1.745 1.00 93.75 202 GLY A CA 1
ATOM 1518 C C . GLY A 1 202 ? -10.520 0.892 -2.464 1.00 93.75 202 GLY A C 1
ATOM 1519 O O . GLY A 1 202 ? -11.632 1.237 -2.874 1.00 93.75 202 GLY A O 1
ATOM 1520 N N . LEU A 1 203 ? -10.060 -0.357 -2.546 1.00 97.06 203 LEU A N 1
ATOM 1521 C CA . LEU A 1 203 ? -10.825 -1.503 -3.032 1.00 97.06 203 LEU A CA 1
ATOM 1522 C C . LEU A 1 203 ? -10.464 -2.747 -2.208 1.00 97.06 203 LEU A C 1
ATOM 1524 O O . LEU A 1 203 ? -9.288 -3.070 -2.062 1.00 97.06 203 LEU A O 1
ATOM 1528 N N . ALA A 1 204 ? -11.470 -3.440 -1.683 1.00 97.94 204 ALA A N 1
ATOM 1529 C CA . ALA A 1 204 ? -11.327 -4.658 -0.889 1.00 97.94 204 ALA A CA 1
ATOM 1530 C C . ALA A 1 204 ? -12.493 -5.628 -1.151 1.00 97.94 204 ALA A C 1
ATOM 1532 O O . ALA A 1 204 ? -13.454 -5.292 -1.842 1.00 97.94 204 ALA A O 1
ATOM 1533 N N . MET A 1 205 ? -12.417 -6.834 -0.586 1.00 98.50 205 MET A N 1
ATOM 1534 C CA . MET A 1 205 ? -13.442 -7.878 -0.700 1.00 98.50 205 MET A CA 1
ATOM 1535 C C . MET A 1 205 ? -14.022 -8.196 0.681 1.00 98.50 205 MET A C 1
ATOM 1537 O O . MET A 1 205 ? -13.270 -8.436 1.631 1.00 98.50 205 MET A O 1
ATOM 1541 N N . THR A 1 206 ? -15.349 -8.237 0.793 1.00 98.69 206 THR A N 1
ATOM 1542 C CA . THR A 1 206 ? -16.058 -8.698 1.992 1.00 98.69 206 THR A CA 1
ATOM 1543 C C . THR A 1 206 ? -16.012 -10.221 2.115 1.00 98.69 206 THR A C 1
ATOM 1545 O O . THR A 1 206 ? -15.733 -10.935 1.151 1.00 98.69 206 THR A O 1
ATOM 1548 N N . TYR A 1 207 ? -16.264 -10.757 3.312 1.00 98.31 207 TYR A N 1
ATOM 1549 C CA . TYR A 1 207 ? -16.227 -12.210 3.552 1.00 98.31 207 TYR A CA 1
ATOM 1550 C C . TYR A 1 207 ? -17.437 -12.966 2.978 1.00 98.31 207 TYR A C 1
ATOM 1552 O O . TYR A 1 207 ? -17.468 -14.196 3.019 1.00 98.31 207 TYR A O 1
ATOM 1560 N N . ASP A 1 208 ? -18.405 -12.250 2.409 1.00 98.31 208 ASP A N 1
ATOM 1561 C CA . ASP A 1 208 ? -19.572 -12.769 1.691 1.00 98.31 208 ASP A CA 1
ATOM 1562 C C . ASP A 1 208 ? -19.550 -12.456 0.180 1.00 98.31 208 ASP A C 1
ATOM 1564 O O . ASP A 1 208 ? -20.511 -12.763 -0.523 1.00 98.31 208 ASP A O 1
ATOM 1568 N N . GLY A 1 209 ? -18.440 -11.920 -0.343 1.00 98.31 209 GLY A N 1
ATOM 1569 C CA . GLY A 1 209 ? -18.182 -11.870 -1.786 1.00 98.31 209 GLY A CA 1
ATOM 1570 C C . GLY A 1 209 ? -18.600 -10.594 -2.506 1.00 98.31 209 GLY A C 1
ATOM 1571 O O . GLY A 1 209 ? -18.708 -10.610 -3.733 1.00 98.31 209 GLY A O 1
ATOM 1572 N N . TYR A 1 210 ? -18.814 -9.500 -1.779 1.00 98.88 210 TYR A N 1
ATOM 1573 C CA . TYR A 1 210 ? -19.009 -8.170 -2.347 1.00 98.88 210 TYR A CA 1
ATOM 1574 C C . TYR A 1 210 ? -17.696 -7.385 -2.369 1.00 98.88 210 TYR A C 1
ATOM 1576 O O . TYR A 1 210 ? -16.799 -7.597 -1.554 1.00 98.88 210 TYR A O 1
ATOM 1584 N N . LEU A 1 211 ? -17.591 -6.429 -3.288 1.00 98.81 211 LEU A N 1
ATOM 1585 C CA . LEU A 1 211 ? -16.489 -5.475 -3.287 1.00 98.81 211 LEU A CA 1
ATOM 1586 C C . LEU A 1 211 ? -16.841 -4.315 -2.360 1.00 98.81 211 LEU A C 1
ATOM 1588 O O . LEU A 1 211 ? -17.923 -3.743 -2.466 1.00 98.81 211 LEU A O 1
ATOM 1592 N N . ALA A 1 212 ? -15.911 -3.930 -1.496 1.00 98.62 212 ALA A N 1
ATOM 1593 C CA . ALA A 1 212 ? -15.975 -2.685 -0.750 1.00 98.62 212 ALA A CA 1
ATOM 1594 C C . ALA A 1 212 ? -15.058 -1.662 -1.423 1.00 98.62 212 ALA A C 1
ATOM 1596 O O . ALA A 1 212 ? -13.892 -1.952 -1.686 1.00 98.62 212 ALA A O 1
ATOM 1597 N N . ALA A 1 213 ? -15.579 -0.473 -1.702 1.00 98.06 213 ALA A N 1
ATOM 1598 C CA . ALA A 1 213 ? -14.836 0.618 -2.315 1.00 98.06 213 ALA A CA 1
ATOM 1599 C C . ALA A 1 213 ? -14.892 1.864 -1.431 1.00 98.06 213 ALA A C 1
ATOM 1601 O O . ALA A 1 213 ? -15.910 2.134 -0.791 1.00 98.06 213 ALA A O 1
ATOM 1602 N N . ALA A 1 214 ? -13.814 2.644 -1.416 1.00 96.62 214 ALA A N 1
ATOM 1603 C CA . ALA A 1 214 ? -13.743 3.885 -0.655 1.00 96.62 214 ALA A CA 1
ATOM 1604 C C . ALA A 1 214 ? -13.292 5.056 -1.521 1.00 96.62 214 ALA A C 1
ATOM 1606 O O . ALA A 1 214 ? -12.462 4.916 -2.420 1.00 96.62 214 ALA A O 1
ATOM 1607 N N . ALA A 1 215 ? -13.848 6.222 -1.230 1.00 95.94 215 ALA A N 1
ATOM 1608 C CA . ALA A 1 215 ? -13.631 7.457 -1.954 1.00 95.94 215 ALA A CA 1
ATOM 1609 C C . ALA A 1 215 ? -13.702 8.649 -0.993 1.00 95.94 215 ALA A C 1
ATOM 1611 O O . ALA A 1 215 ? -14.407 8.577 0.019 1.00 95.94 215 ALA A O 1
ATOM 1612 N N . PRO A 1 216 ? -13.065 9.793 -1.312 1.00 95.06 216 PRO A N 1
ATOM 1613 C CA . PRO A 1 216 ? -13.495 11.062 -0.743 1.00 95.06 216 PRO A CA 1
ATOM 1614 C C . PRO A 1 216 ? -15.019 11.173 -0.838 1.00 95.06 216 PRO A C 1
ATOM 1616 O O . PRO A 1 216 ? -15.588 10.922 -1.897 1.00 95.06 216 PRO A O 1
ATOM 1619 N N . GLY A 1 217 ? -15.669 11.477 0.280 1.00 95.50 217 GLY A N 1
ATOM 1620 C CA . GLY A 1 217 ? -17.113 11.649 0.346 1.00 95.50 217 GLY A CA 1
ATOM 1621 C C . GLY A 1 217 ? -17.970 10.383 0.442 1.00 95.50 217 GLY A C 1
ATOM 1622 O O . GLY A 1 217 ? -19.148 10.544 0.761 1.00 95.50 217 GLY A O 1
ATOM 1623 N N . ALA A 1 218 ? -17.463 9.159 0.218 1.00 97.62 218 ALA A N 1
ATOM 1624 C CA . ALA A 1 218 ? -18.289 7.949 0.355 1.00 97.62 218 ALA A CA 1
ATOM 1625 C C . ALA A 1 218 ? -17.521 6.624 0.525 1.00 97.62 218 ALA A C 1
ATOM 1627 O O . ALA A 1 218 ? -16.402 6.455 0.044 1.00 97.62 218 ALA A O 1
ATOM 1628 N N . ALA A 1 219 ? -18.190 5.638 1.121 1.00 98.38 219 ALA A N 1
ATOM 1629 C CA . ALA A 1 219 ? -17.870 4.217 0.993 1.00 98.38 219 ALA A CA 1
ATOM 1630 C C . ALA A 1 219 ? -19.024 3.484 0.300 1.00 98.38 219 ALA A C 1
ATOM 1632 O O . ALA A 1 219 ? -20.190 3.830 0.499 1.00 98.38 219 ALA A O 1
ATOM 1633 N N . LEU A 1 220 ? -18.705 2.480 -0.514 1.00 98.56 220 LEU A N 1
ATOM 1634 C CA . LEU A 1 220 ? -19.655 1.747 -1.346 1.00 98.56 220 LEU A CA 1
ATOM 1635 C C . LEU A 1 220 ? -19.467 0.238 -1.201 1.00 98.56 220 LEU A C 1
ATOM 1637 O O . LEU A 1 220 ? -18.350 -0.239 -1.013 1.00 98.56 220 LEU A O 1
ATOM 1641 N N . ILE A 1 221 ? -20.559 -0.501 -1.374 1.00 98.75 221 ILE A N 1
ATOM 1642 C CA . ILE A 1 221 ? -20.575 -1.949 -1.575 1.00 98.75 221 ILE A CA 1
ATOM 1643 C C . ILE A 1 221 ? -21.076 -2.231 -2.986 1.00 98.75 221 ILE A C 1
ATOM 1645 O O . ILE A 1 221 ? -22.131 -1.726 -3.379 1.00 98.75 221 ILE A O 1
ATOM 1649 N N . LEU A 1 222 ? -20.329 -3.039 -3.735 1.00 98.75 222 LEU A N 1
ATOM 1650 C CA . LEU A 1 222 ? -20.654 -3.467 -5.091 1.00 98.75 222 LEU A CA 1
ATOM 1651 C C . LEU A 1 222 ? -20.847 -4.979 -5.126 1.00 98.75 222 LEU A C 1
ATOM 1653 O O . LEU A 1 222 ? -20.108 -5.715 -4.472 1.00 98.75 222 LEU A O 1
ATOM 1657 N N . ASP A 1 223 ? -21.774 -5.460 -5.952 1.00 98.56 223 ASP A N 1
ATOM 1658 C CA . ASP A 1 223 ? -21.684 -6.855 -6.384 1.00 98.56 223 ASP A CA 1
ATOM 1659 C C . ASP A 1 223 ? -20.478 -7.063 -7.319 1.00 98.56 223 ASP A C 1
ATOM 1661 O O . ASP A 1 223 ? -19.839 -6.122 -7.800 1.00 98.56 223 ASP A O 1
ATOM 1665 N N . ARG A 1 224 ? -20.163 -8.327 -7.599 1.00 98.31 224 ARG A N 1
ATOM 1666 C CA . ARG A 1 224 ? -19.056 -8.701 -8.491 1.00 98.31 224 ARG A CA 1
ATOM 1667 C C . ARG A 1 224 ? -19.311 -8.354 -9.959 1.00 98.31 224 ARG A C 1
ATOM 1669 O O . ARG A 1 224 ? -18.406 -8.505 -10.774 1.00 98.31 224 ARG A O 1
ATOM 1676 N N . ASP A 1 225 ? -20.499 -7.865 -10.307 1.00 98.12 225 ASP A N 1
ATOM 1677 C CA . ASP A 1 225 ? -20.831 -7.304 -11.622 1.00 98.12 225 ASP A CA 1
ATOM 1678 C C . ASP A 1 225 ? -20.799 -5.765 -11.617 1.00 98.12 225 ASP A C 1
ATOM 1680 O O . ASP A 1 225 ? -21.236 -5.118 -12.568 1.00 98.12 225 ASP A O 1
ATOM 1684 N N . LEU A 1 226 ? -20.184 -5.192 -10.574 1.00 98.62 226 LEU A N 1
ATOM 1685 C CA . LEU A 1 226 ? -19.900 -3.773 -10.371 1.00 98.62 226 LEU A CA 1
ATOM 1686 C C . LEU A 1 226 ? -21.124 -2.905 -10.066 1.00 98.62 226 LEU A C 1
ATOM 1688 O O . LEU A 1 226 ? -21.010 -1.683 -10.092 1.00 98.62 226 LEU A O 1
ATOM 1692 N N . ASN A 1 227 ? -22.286 -3.479 -9.753 1.00 98.12 227 ASN A N 1
ATOM 1693 C CA . ASN A 1 227 ? -23.463 -2.690 -9.388 1.00 98.12 227 ASN A CA 1
ATOM 1694 C C . ASN A 1 227 ? -23.384 -2.231 -7.937 1.00 98.12 227 ASN A C 1
ATOM 1696 O O . ASN A 1 227 ? -23.210 -3.067 -7.048 1.00 98.12 227 ASN A O 1
ATOM 1700 N N . VAL A 1 228 ? -23.601 -0.937 -7.685 1.00 98.44 228 VAL A N 1
ATOM 1701 C CA . VAL A 1 228 ? -23.689 -0.415 -6.317 1.00 98.44 228 VAL A CA 1
ATOM 1702 C C . VAL A 1 228 ? -24.922 -1.001 -5.626 1.00 98.44 228 VAL A C 1
ATOM 1704 O O . VAL A 1 228 ? -26.047 -0.871 -6.106 1.00 98.44 228 VAL A O 1
ATOM 1707 N N . LYS A 1 229 ? -24.704 -1.670 -4.491 1.00 98.50 229 LYS A N 1
ATOM 1708 C CA . LYS A 1 229 ? -25.752 -2.270 -3.649 1.00 98.50 229 LYS A CA 1
ATOM 1709 C C . LYS A 1 229 ? -26.060 -1.444 -2.418 1.00 98.50 229 LYS A C 1
ATOM 1711 O O . LYS A 1 229 ? -27.207 -1.376 -1.997 1.00 98.50 229 LYS A O 1
ATOM 1716 N N . SER A 1 230 ? -25.040 -0.812 -1.850 1.00 98.62 230 SER A N 1
ATOM 1717 C CA . SER A 1 230 ? -25.186 0.060 -0.692 1.00 98.62 230 SER A CA 1
ATOM 1718 C C . SER A 1 230 ? -24.073 1.094 -0.671 1.00 98.62 230 SER A C 1
ATOM 1720 O O . SER A 1 230 ? -23.000 0.873 -1.228 1.00 98.62 230 SER A O 1
ATOM 1722 N N . TYR A 1 231 ? -24.309 2.212 0.003 1.00 98.38 231 TYR A N 1
ATOM 1723 C CA . TYR A 1 231 ? -23.307 3.249 0.209 1.00 98.38 231 TYR A CA 1
ATOM 1724 C C . TYR A 1 231 ? -23.531 3.967 1.542 1.00 98.38 231 TYR A C 1
ATOM 1726 O O . TYR A 1 231 ? -24.630 3.952 2.095 1.00 98.38 231 TYR A O 1
ATOM 1734 N N . VAL A 1 232 ? -22.484 4.626 2.029 1.00 98.38 232 VAL A N 1
ATOM 1735 C CA . VAL A 1 232 ? -22.529 5.603 3.121 1.00 98.38 232 VAL A CA 1
ATOM 1736 C C . VAL A 1 232 ? -21.784 6.846 2.652 1.00 98.38 232 VAL A C 1
ATOM 1738 O O . VAL A 1 232 ? -20.657 6.743 2.176 1.00 98.38 232 VAL A O 1
ATOM 1741 N N . GLY A 1 233 ? -22.420 8.013 2.764 1.00 97.31 233 GLY A N 1
ATOM 1742 C CA . GLY A 1 233 ? -21.809 9.301 2.436 1.00 97.31 233 GLY A CA 1
ATOM 1743 C C . GLY A 1 233 ? -21.137 9.952 3.645 1.00 97.31 233 GLY A C 1
ATOM 1744 O O . GLY A 1 233 ? -21.657 9.888 4.756 1.00 97.31 233 GLY A O 1
ATOM 1745 N N . PHE A 1 234 ? -20.017 10.633 3.410 1.00 95.44 234 PHE A N 1
ATOM 1746 C CA . PHE A 1 234 ? -19.235 11.361 4.420 1.00 95.44 234 PHE A CA 1
ATOM 1747 C C . PHE A 1 234 ? -19.177 12.877 4.162 1.00 95.44 234 PHE A C 1
ATOM 1749 O O . PHE A 1 234 ? -18.430 13.600 4.816 1.00 95.44 234 PHE A O 1
ATOM 1756 N N . GLY A 1 235 ? -19.945 13.384 3.193 1.00 93.69 235 GLY A N 1
ATOM 1757 C CA . GLY A 1 235 ? -19.986 14.813 2.882 1.00 93.69 235 GLY A CA 1
ATOM 1758 C C . GLY A 1 235 ? -18.675 15.328 2.283 1.00 93.69 235 GLY A C 1
ATOM 1759 O O . GLY A 1 235 ? -18.330 14.960 1.163 1.00 93.69 235 GLY A O 1
ATOM 1760 N N . ASP A 1 236 ? -17.992 16.226 2.994 1.00 92.25 236 ASP A N 1
ATOM 1761 C CA . ASP A 1 236 ? -16.735 16.875 2.586 1.00 92.25 236 ASP A CA 1
ATOM 1762 C C . ASP A 1 236 ? -15.476 16.131 3.066 1.00 92.25 236 ASP A C 1
ATOM 1764 O O . ASP A 1 236 ? -14.355 16.544 2.766 1.00 92.25 236 ASP A O 1
ATOM 1768 N N . GLU A 1 237 ? -15.647 15.053 3.831 1.00 95.19 237 GLU A N 1
ATOM 1769 C CA . GLU A 1 237 ? -14.544 14.273 4.377 1.00 95.19 237 GLU A CA 1
ATOM 1770 C C . GLU A 1 237 ? -13.762 13.558 3.268 1.00 95.19 237 GLU A C 1
ATOM 1772 O O . GLU A 1 237 ? -14.319 12.850 2.423 1.00 95.19 237 GLU A O 1
ATOM 1777 N N . ALA A 1 238 ? -12.440 13.725 3.277 1.00 94.00 238 ALA A N 1
ATOM 1778 C CA . ALA A 1 238 ? -11.569 13.015 2.356 1.00 94.00 238 ALA A CA 1
ATOM 1779 C C . ALA A 1 238 ? -11.305 11.592 2.854 1.00 94.00 238 ALA A C 1
ATOM 1781 O O . ALA A 1 238 ? -11.160 11.373 4.050 1.00 94.00 238 ALA A O 1
ATOM 1782 N N . VAL A 1 239 ? -11.170 10.652 1.927 1.00 95.31 239 VAL A N 1
ATOM 1783 C CA . VAL A 1 239 ? -10.509 9.363 2.142 1.00 95.31 239 VAL A CA 1
ATOM 1784 C C . VAL A 1 239 ? -9.346 9.364 1.168 1.00 95.31 239 VAL A C 1
ATOM 1786 O O . VAL A 1 239 ? -9.568 9.601 -0.019 1.00 95.31 239 VAL A O 1
ATOM 1789 N N . ASP A 1 240 ? -8.124 9.203 1.667 1.00 92.19 240 ASP A N 1
ATOM 1790 C CA . ASP A 1 240 ? -6.904 9.344 0.858 1.00 92.19 240 ASP A CA 1
ATOM 1791 C C . ASP A 1 240 ? -6.183 8.017 0.598 1.00 92.19 240 ASP A C 1
ATOM 1793 O O . ASP A 1 240 ? -5.285 7.993 -0.236 1.00 92.19 240 ASP A O 1
ATOM 1797 N N . ASN A 1 241 ? -6.615 6.922 1.234 1.00 93.00 241 ASN A N 1
ATOM 1798 C CA . ASN A 1 241 ? -5.976 5.608 1.140 1.00 93.00 241 ASN A CA 1
ATOM 1799 C C . ASN A 1 241 ? -7.005 4.460 1.160 1.00 93.00 241 ASN A C 1
ATOM 1801 O O . ASN A 1 241 ? -8.212 4.697 1.045 1.00 93.00 241 ASN A O 1
ATOM 1805 N N . SER A 1 242 ? -6.529 3.219 1.265 1.00 94.31 242 SER A N 1
ATOM 1806 C CA . SER A 1 242 ? -7.348 2.012 1.259 1.00 94.31 242 SER A CA 1
ATOM 1807 C C . SER A 1 242 ? -8.148 1.811 2.549 1.00 94.31 242 SER A C 1
ATOM 1809 O O . SER A 1 242 ? -8.150 2.623 3.474 1.00 94.31 242 SER A O 1
ATOM 1811 N N . ILE A 1 243 ? -8.854 0.686 2.581 1.00 97.31 243 ILE A N 1
ATOM 1812 C CA . ILE A 1 243 ? -9.700 0.205 3.670 1.00 97.31 243 ILE A CA 1
ATOM 1813 C C . ILE A 1 243 ? -9.266 -1.201 4.079 1.00 97.31 243 ILE A C 1
ATOM 1815 O O . ILE A 1 243 ? -8.626 -1.912 3.304 1.00 97.31 243 ILE A O 1
ATOM 1819 N N . CYS A 1 244 ? -9.675 -1.631 5.269 1.00 97.81 244 CYS A N 1
ATOM 1820 C CA . CYS A 1 244 ? -9.564 -3.025 5.690 1.00 97.81 244 CYS A CA 1
ATOM 1821 C C . CYS A 1 244 ? -10.931 -3.587 6.091 1.00 97.81 244 CYS A C 1
ATOM 1823 O O . CYS A 1 244 ? -11.883 -2.844 6.346 1.00 97.81 244 CYS A O 1
ATOM 1825 N N . ILE A 1 245 ? -11.030 -4.914 6.101 1.00 98.19 245 ILE A N 1
ATOM 1826 C CA . ILE A 1 245 ? -12.265 -5.671 6.282 1.00 98.19 245 ILE A CA 1
ATOM 1827 C C . ILE A 1 245 ? -12.042 -6.782 7.313 1.00 98.19 245 ILE A C 1
ATOM 1829 O O . ILE A 1 245 ? -11.049 -7.512 7.242 1.00 98.19 245 ILE A O 1
ATOM 1833 N N . ASP A 1 246 ? -12.982 -6.949 8.244 1.00 97.38 246 ASP A N 1
ATOM 1834 C CA . ASP A 1 246 ? -13.015 -8.114 9.137 1.00 97.38 246 ASP A CA 1
ATOM 1835 C C . ASP A 1 246 ? -14.032 -9.180 8.695 1.00 97.38 246 ASP A C 1
ATOM 1837 O O . ASP A 1 246 ? -14.885 -8.967 7.832 1.00 97.38 246 ASP A O 1
ATOM 1841 N N . ASP A 1 247 ? -13.932 -10.354 9.313 1.00 96.44 247 ASP A N 1
ATOM 1842 C CA . ASP A 1 247 ? -14.795 -11.518 9.096 1.00 96.44 247 ASP A CA 1
ATOM 1843 C C . ASP A 1 247 ? -16.183 -11.401 9.750 1.00 96.44 247 ASP A C 1
ATOM 1845 O O . ASP A 1 247 ? -16.987 -12.328 9.674 1.00 96.44 247 ASP A O 1
ATOM 1849 N N . LYS A 1 248 ? -16.489 -10.254 10.364 1.00 96.62 248 LYS A N 1
ATOM 1850 C CA . LYS A 1 248 ? -17.752 -9.928 11.043 1.00 96.62 248 LYS A CA 1
ATOM 1851 C C . LYS A 1 248 ? -18.496 -8.780 10.344 1.00 96.62 248 LYS A C 1
ATOM 1853 O O . LYS A 1 248 ? -19.299 -8.089 10.977 1.00 96.62 248 LYS A O 1
ATOM 1858 N N . GLY A 1 249 ? -18.196 -8.533 9.066 1.00 97.50 249 GLY A N 1
ATOM 1859 C CA . GLY A 1 249 ? -18.840 -7.496 8.253 1.00 97.50 249 GLY A CA 1
ATOM 1860 C C . GLY A 1 249 ? -18.375 -6.067 8.552 1.00 97.50 249 GLY A C 1
ATOM 1861 O O . GLY A 1 249 ? -19.001 -5.113 8.106 1.00 97.50 249 GLY A O 1
ATOM 1862 N N . GLY A 1 250 ? -17.298 -5.871 9.309 1.00 98.50 250 GLY A N 1
ATOM 1863 C CA . GLY A 1 250 ? -16.711 -4.556 9.540 1.00 98.50 250 GLY A CA 1
ATOM 1864 C C . GLY A 1 250 ? -15.982 -4.049 8.300 1.00 98.50 250 GLY A C 1
ATOM 1865 O O . GLY A 1 250 ? -15.037 -4.686 7.841 1.00 98.50 250 GLY A O 1
ATOM 1866 N N . VAL A 1 251 ? -16.397 -2.888 7.793 1.00 98.75 251 VAL A N 1
ATOM 1867 C CA . VAL A 1 251 ? -15.703 -2.123 6.749 1.00 98.75 251 VAL A CA 1
ATOM 1868 C C . VAL A 1 251 ? -15.074 -0.899 7.397 1.00 98.75 251 VAL A C 1
ATOM 1870 O O . VAL A 1 251 ? -15.779 -0.018 7.895 1.00 98.75 251 VAL A O 1
ATOM 1873 N N . TYR A 1 252 ? -13.748 -0.847 7.413 1.00 98.62 252 TYR A N 1
ATOM 1874 C CA . TYR A 1 252 ? -13.006 0.149 8.172 1.00 98.62 252 TYR A CA 1
ATOM 1875 C C . TYR A 1 252 ? -12.469 1.253 7.275 1.00 98.62 252 TYR A C 1
ATOM 1877 O O . TYR A 1 252 ? -11.681 0.994 6.366 1.00 98.62 252 TYR A O 1
ATOM 1885 N N . VAL A 1 253 ? -12.893 2.485 7.549 1.00 98.38 253 VAL A N 1
ATOM 1886 C CA . VAL A 1 253 ? -12.593 3.653 6.716 1.00 98.38 253 VAL A CA 1
ATOM 1887 C C . VAL A 1 253 ? -11.972 4.744 7.573 1.00 98.38 253 VAL A C 1
ATOM 1889 O O . VAL A 1 253 ? -12.561 5.182 8.562 1.00 98.38 253 VAL A O 1
ATOM 1892 N N . VAL A 1 254 ? -10.793 5.208 7.170 1.00 97.88 254 VAL A N 1
ATOM 1893 C CA . VAL A 1 254 ? -10.164 6.398 7.744 1.00 97.88 254 VAL A CA 1
ATOM 1894 C C . VAL A 1 254 ? -10.495 7.577 6.849 1.00 97.88 254 VAL A C 1
ATOM 1896 O O . VAL A 1 254 ? -10.100 7.633 5.685 1.00 97.88 254 VAL A O 1
ATOM 1899 N N . THR A 1 255 ? -11.237 8.525 7.398 1.00 97.31 255 THR A N 1
ATOM 1900 C CA . THR A 1 255 ? -11.505 9.800 6.734 1.00 97.31 255 THR A CA 1
ATOM 1901 C C . THR A 1 255 ? -10.508 10.853 7.198 1.00 97.31 255 THR A C 1
ATOM 1903 O O . THR A 1 255 ? -9.736 10.613 8.119 1.00 97.31 255 THR A O 1
ATOM 1906 N N . SER A 1 256 ? -10.574 12.063 6.646 1.00 95.56 256 SER A N 1
ATOM 1907 C CA . SER A 1 256 ? -9.772 13.193 7.109 1.00 95.56 256 SER A CA 1
ATOM 1908 C C . SER A 1 256 ? -10.078 13.644 8.543 1.00 95.56 256 SER A C 1
ATOM 1910 O O . SER A 1 256 ? -9.299 14.416 9.097 1.00 95.56 256 SER A O 1
ATOM 1912 N N . LYS A 1 257 ? -11.197 13.201 9.137 1.00 95.31 257 LYS A N 1
ATOM 1913 C CA . LYS A 1 257 ? -11.680 13.667 10.451 1.00 95.31 257 LYS A CA 1
ATOM 1914 C C . LYS A 1 257 ? -11.786 12.554 11.502 1.00 95.31 257 LYS A C 1
ATOM 1916 O O . LYS A 1 257 ? -11.724 12.837 12.697 1.00 95.31 257 LYS A O 1
ATOM 1921 N N . ARG A 1 258 ? -12.014 11.306 11.086 1.00 97.62 258 ARG A N 1
ATOM 1922 C CA . ARG A 1 258 ? -12.385 10.206 11.990 1.00 97.62 258 ARG A CA 1
ATOM 1923 C C . ARG A 1 258 ? -12.097 8.825 11.414 1.00 97.62 258 ARG A C 1
ATOM 1925 O O . ARG A 1 258 ? -12.082 8.624 10.200 1.00 97.62 258 ARG A O 1
ATOM 1932 N N . MET A 1 259 ? -11.939 7.871 12.322 1.00 98.56 259 MET A N 1
ATOM 1933 C CA . MET A 1 259 ? -11.938 6.441 12.042 1.00 98.56 259 MET A CA 1
ATOM 1934 C C . MET A 1 259 ? -13.369 5.902 12.129 1.00 98.56 259 MET A C 1
ATOM 1936 O O . MET A 1 259 ? -14.065 6.169 13.110 1.00 98.56 259 MET A O 1
ATOM 1940 N N . LEU A 1 260 ? -13.794 5.128 11.133 1.00 98.62 260 LEU A N 1
ATOM 1941 C CA . LEU A 1 260 ? -15.122 4.520 11.048 1.00 98.62 260 LEU A CA 1
ATOM 1942 C C . LEU A 1 260 ? -15.007 2.997 10.975 1.00 98.62 260 LEU A C 1
ATOM 1944 O O . LEU A 1 260 ? -14.218 2.469 10.192 1.00 98.62 260 LEU A O 1
ATOM 1948 N N . ARG A 1 261 ? -15.864 2.300 11.721 1.00 98.62 261 ARG A N 1
ATOM 1949 C CA . ARG A 1 261 ? -16.343 0.958 11.385 1.00 98.62 261 ARG A CA 1
ATOM 1950 C C . ARG A 1 261 ? -17.751 1.099 10.836 1.00 98.62 261 ARG A C 1
ATOM 1952 O O . ARG A 1 261 ? -18.678 1.372 11.595 1.00 98.62 261 ARG A O 1
ATOM 1959 N N . LEU A 1 262 ? -17.914 0.875 9.542 1.00 98.81 262 LEU A N 1
ATOM 1960 C CA . LEU A 1 262 ? -19.225 0.660 8.943 1.00 98.81 262 LEU A CA 1
ATOM 1961 C C . LEU A 1 262 ? -19.581 -0.823 9.063 1.00 98.81 262 LEU A C 1
ATOM 1963 O O . LEU A 1 262 ? -18.711 -1.683 8.931 1.00 98.81 262 LEU A O 1
ATOM 1967 N N . ALA A 1 263 ? -20.848 -1.126 9.323 1.00 98.62 263 ALA A N 1
ATOM 1968 C CA . ALA A 1 263 ? -21.327 -2.496 9.445 1.00 98.62 263 ALA A CA 1
ATOM 1969 C C . ALA A 1 263 ? -21.998 -2.942 8.145 1.00 98.62 263 ALA A C 1
ATOM 1971 O O . ALA A 1 263 ? -23.064 -2.445 7.790 1.00 98.62 263 ALA A O 1
ATOM 1972 N N . TRP A 1 264 ? -21.375 -3.869 7.426 1.00 98.69 264 TRP A N 1
ATOM 1973 C CA . TRP A 1 264 ? -22.002 -4.587 6.328 1.00 98.69 264 TRP A CA 1
ATOM 1974 C C . TRP A 1 264 ? -22.828 -5.750 6.878 1.00 98.69 264 TRP A C 1
ATOM 1976 O O . TRP A 1 264 ? -22.286 -6.688 7.460 1.00 98.69 264 TRP A O 1
ATOM 1986 N N . THR A 1 265 ? -24.145 -5.687 6.692 1.00 98.00 265 THR A N 1
ATOM 1987 C CA . THR A 1 265 ? -25.090 -6.686 7.218 1.00 98.00 265 THR A CA 1
ATOM 1988 C C . THR A 1 265 ? -25.349 -7.855 6.262 1.00 98.00 265 THR A C 1
ATOM 1990 O O . THR A 1 265 ? -26.170 -8.716 6.566 1.00 98.00 265 THR A O 1
ATOM 1993 N N . GLY A 1 266 ? -24.705 -7.870 5.090 1.00 97.31 266 GLY A N 1
ATOM 1994 C CA . GLY A 1 266 ? -25.061 -8.736 3.956 1.00 97.31 266 GLY A CA 1
ATOM 1995 C C . GLY A 1 266 ? -26.084 -8.111 3.001 1.00 97.31 266 GLY A C 1
ATOM 1996 O O . GLY A 1 266 ? -26.241 -8.571 1.872 1.00 97.31 266 GLY A O 1
ATOM 1997 N N . GLU A 1 267 ? -26.749 -7.032 3.426 1.00 96.44 267 GLU A N 1
ATOM 1998 C CA . GLU A 1 267 ? -27.758 -6.322 2.628 1.00 96.44 267 GLU A CA 1
ATOM 1999 C C . GLU A 1 267 ? -27.529 -4.806 2.597 1.00 96.44 267 GLU A C 1
ATOM 2001 O O . GLU A 1 267 ? -27.776 -4.156 1.581 1.00 96.44 267 GLU A O 1
ATOM 2006 N N . LYS A 1 268 ? -27.037 -4.228 3.700 1.00 98.00 268 LYS A N 1
ATOM 2007 C CA . LYS A 1 268 ? -26.848 -2.786 3.867 1.00 98.00 268 LYS A CA 1
ATOM 2008 C C . LYS A 1 268 ? -25.498 -2.482 4.508 1.00 98.00 268 LYS A C 1
ATOM 2010 O O . LYS A 1 268 ? -25.069 -3.153 5.442 1.00 98.00 268 LYS A O 1
ATOM 2015 N N . LEU A 1 269 ? -24.861 -1.414 4.035 1.00 98.62 269 LEU A N 1
ATOM 2016 C CA . LEU A 1 269 ? -23.736 -0.762 4.698 1.00 98.62 269 LEU A CA 1
ATOM 2017 C C . LEU A 1 269 ? -24.294 0.263 5.690 1.00 98.62 269 LEU A C 1
ATOM 2019 O O . LEU A 1 269 ? -24.921 1.246 5.294 1.00 98.62 269 LEU A O 1
ATOM 2023 N N . SER A 1 270 ? -24.124 -0.004 6.979 1.00 98.50 270 SER A N 1
ATOM 2024 C CA . SER A 1 270 ? -24.789 0.712 8.064 1.00 98.50 270 SER A CA 1
ATOM 2025 C C . SER A 1 270 ? -23.816 1.517 8.920 1.00 98.50 270 SER A C 1
ATOM 2027 O O . SER A 1 270 ? -22.667 1.129 9.136 1.00 98.50 270 SER A O 1
ATOM 2029 N N . THR A 1 271 ? -24.314 2.638 9.437 1.00 98.44 271 THR A N 1
ATOM 2030 C CA . THR A 1 271 ? -23.677 3.465 10.472 1.00 98.44 271 THR A CA 1
ATOM 2031 C C . THR A 1 271 ? -24.353 3.291 11.834 1.00 98.44 271 THR A C 1
ATOM 2033 O O . THR A 1 271 ? -24.021 4.009 12.774 1.00 98.44 271 THR A O 1
ATOM 2036 N N . ASP A 1 272 ? -25.331 2.386 11.952 1.00 98.19 272 ASP A N 1
ATOM 2037 C CA . ASP A 1 272 ? -26.036 2.144 13.209 1.00 98.19 272 ASP A CA 1
ATOM 2038 C C . ASP A 1 272 ? -25.180 1.301 14.164 1.00 98.19 272 ASP A C 1
ATOM 2040 O O . ASP A 1 272 ? -24.637 0.253 13.807 1.00 98.19 272 ASP A O 1
ATOM 2044 N N . THR A 1 273 ? -25.091 1.750 15.412 1.00 97.25 273 THR A N 1
ATOM 2045 C CA . THR A 1 273 ? -24.386 1.026 16.473 1.00 97.25 273 THR A CA 1
ATOM 2046 C C . THR A 1 273 ? -25.054 -0.305 16.817 1.00 97.25 273 THR A C 1
ATOM 2048 O O . THR A 1 273 ? -24.361 -1.223 17.254 1.00 97.25 273 THR A O 1
ATOM 2051 N N . ALA A 1 274 ? -26.360 -0.451 16.561 1.00 96.94 274 ALA A N 1
ATOM 2052 C CA . ALA A 1 274 ? -27.075 -1.719 16.699 1.00 96.94 274 ALA A CA 1
ATOM 2053 C C . ALA A 1 274 ? -26.580 -2.787 15.706 1.00 96.94 274 ALA A C 1
ATOM 2055 O O . ALA A 1 274 ? -26.531 -3.964 16.057 1.00 96.94 274 ALA A O 1
ATOM 2056 N N . ASP A 1 275 ? -26.127 -2.371 14.518 1.00 97.62 275 ASP A N 1
ATOM 2057 C CA . ASP A 1 275 ? -25.482 -3.247 13.528 1.00 97.62 275 ASP A CA 1
ATOM 2058 C C . ASP A 1 275 ? -23.980 -3.458 13.840 1.00 97.62 275 ASP A C 1
ATOM 2060 O O . ASP A 1 275 ? -23.252 -4.146 13.124 1.00 97.62 275 ASP A O 1
ATOM 2064 N N . GLY A 1 276 ? -23.486 -2.855 14.926 1.00 96.88 276 GLY A N 1
ATOM 2065 C CA . GLY A 1 276 ? -22.091 -2.888 15.355 1.00 96.88 276 GLY A CA 1
ATOM 2066 C C . GLY A 1 276 ? -21.221 -1.780 14.757 1.00 96.88 276 GLY A C 1
ATOM 2067 O O . GLY A 1 276 ? -19.999 -1.821 14.929 1.00 96.88 276 GLY A O 1
ATOM 2068 N N . ALA A 1 277 ? -21.789 -0.808 14.040 1.00 98.50 277 ALA A N 1
ATOM 2069 C CA . ALA A 1 277 ? -21.014 0.322 13.540 1.00 98.50 277 ALA A CA 1
ATOM 2070 C C . ALA A 1 277 ? -20.494 1.190 14.697 1.00 98.50 277 ALA A C 1
ATOM 2072 O O . ALA A 1 277 ? -21.074 1.241 15.783 1.00 98.50 277 ALA A O 1
ATOM 2073 N N . TRP A 1 278 ? -19.390 1.890 14.471 1.00 98.69 278 TRP A N 1
ATOM 2074 C CA . TRP A 1 278 ? -18.893 2.899 15.400 1.00 98.69 278 TRP A CA 1
ATOM 2075 C C . TRP A 1 278 ? -18.008 3.903 14.677 1.00 98.69 278 TRP A C 1
ATOM 2077 O O . TRP A 1 278 ? -17.471 3.636 13.604 1.00 98.69 278 TRP A O 1
ATOM 2087 N N . GLU A 1 279 ? -17.806 5.052 15.306 1.00 98.38 279 GLU A N 1
ATOM 2088 C CA . GLU A 1 279 ? -16.847 6.048 14.853 1.00 98.38 279 GLU A CA 1
ATOM 2089 C C . GLU A 1 279 ? -16.018 6.579 16.016 1.00 98.38 279 GLU A C 1
ATOM 2091 O O . GLU A 1 279 ? -16.414 6.496 17.183 1.00 98.38 279 GLU A O 1
ATOM 2096 N N . SER A 1 280 ? -14.842 7.103 15.700 1.00 98.69 280 SER A N 1
ATOM 2097 C CA . SER A 1 280 ? -13.995 7.788 16.664 1.00 98.69 280 SER A CA 1
ATOM 2098 C C . SER A 1 280 ? -13.258 8.941 16.000 1.00 98.69 280 SER A C 1
ATOM 2100 O O . SER A 1 280 ? -12.609 8.716 14.974 1.00 98.69 280 SER A O 1
ATOM 2102 N N . PRO A 1 281 ? -13.269 10.148 16.592 1.00 98.25 281 PRO A N 1
ATOM 2103 C CA . PRO A 1 281 ? -12.311 11.170 16.204 1.00 98.25 281 PRO A CA 1
ATOM 2104 C C . PRO A 1 281 ? -10.884 10.697 16.509 1.00 98.25 281 PRO A C 1
ATOM 2106 O O . PRO A 1 281 ? -10.668 9.828 17.363 1.00 98.25 281 PRO A O 1
ATOM 2109 N N . TYR A 1 282 ? -9.926 11.303 15.820 1.00 97.62 282 TYR A N 1
ATOM 2110 C CA . TYR A 1 282 ? -8.494 11.206 16.084 1.00 97.62 282 TYR A CA 1
ATOM 2111 C C . TYR A 1 282 ? -7.872 12.601 15.907 1.00 97.62 282 TYR A C 1
ATOM 2113 O O . TYR A 1 282 ? -8.512 13.501 15.360 1.00 97.62 282 TYR A O 1
ATOM 2121 N N . GLU A 1 283 ? -6.654 12.819 16.399 1.00 96.88 283 GLU A N 1
ATOM 2122 C CA . GLU A 1 283 ? -6.006 14.126 16.269 1.00 96.88 283 GLU A CA 1
ATOM 2123 C C . GLU A 1 283 ? -5.628 14.433 14.812 1.00 96.88 283 GLU A C 1
ATOM 2125 O O . GLU A 1 283 ? -4.922 13.675 14.146 1.00 96.88 283 GLU A O 1
ATOM 2130 N N . SER A 1 284 ? -6.069 15.582 14.309 1.00 93.81 284 SER A N 1
ATOM 2131 C CA . SER A 1 284 ? -5.817 16.001 12.931 1.00 93.81 284 SER A CA 1
ATOM 2132 C C . SER A 1 284 ? -5.424 17.472 12.851 1.00 93.81 284 SER A C 1
ATOM 2134 O O . SER A 1 284 ? -5.989 18.308 13.554 1.00 93.81 284 SER A O 1
ATOM 2136 N N . MET A 1 285 ? -4.512 17.789 11.941 1.00 92.62 285 MET A N 1
ATOM 2137 C CA . MET A 1 285 ? -4.123 19.141 11.553 1.00 92.62 285 MET A CA 1
ATOM 2138 C C . MET A 1 285 ? -5.020 19.661 10.420 1.00 92.62 285 MET A C 1
ATOM 2140 O O . MET A 1 285 ? -5.533 18.882 9.618 1.00 92.62 285 MET A O 1
ATOM 2144 N N . ASP A 1 286 ? -5.162 20.987 10.308 1.00 91.25 286 ASP A N 1
ATOM 2145 C CA . ASP A 1 286 ? -5.738 21.605 9.109 1.00 91.25 286 ASP A CA 1
ATOM 2146 C C . ASP A 1 286 ? -5.043 21.085 7.826 1.00 91.25 286 ASP A C 1
ATOM 2148 O O . ASP A 1 286 ? -3.811 21.151 7.732 1.00 91.25 286 ASP A O 1
ATOM 2152 N N . PRO A 1 287 ? -5.794 20.611 6.811 1.00 88.81 287 PRO A N 1
ATOM 2153 C CA . PRO A 1 287 ? -5.203 20.013 5.617 1.00 88.81 287 PRO A CA 1
ATOM 2154 C C . PRO A 1 287 ? -4.294 20.957 4.829 1.00 88.81 287 PRO A C 1
ATOM 2156 O O . PRO A 1 287 ? -3.294 20.510 4.277 1.00 88.81 287 PRO A O 1
ATOM 2159 N N . LYS A 1 288 ? -4.595 22.264 4.766 1.00 87.44 288 LYS A N 1
ATOM 2160 C CA . LYS A 1 288 ? -3.745 23.216 4.030 1.00 87.44 288 LYS A CA 1
ATOM 2161 C C . LYS A 1 288 ? -2.413 23.390 4.740 1.00 87.44 288 LYS A C 1
ATOM 2163 O O . LYS A 1 288 ? -1.375 23.430 4.082 1.00 87.44 288 LYS A O 1
ATOM 2168 N N . LYS A 1 289 ? -2.441 23.453 6.074 1.00 89.31 289 LYS A N 1
ATOM 2169 C CA . LYS A 1 289 ? -1.226 23.465 6.890 1.00 89.31 289 LYS A CA 1
ATOM 2170 C C . LYS A 1 289 ? -0.422 22.175 6.706 1.00 89.31 289 LYS A C 1
ATOM 2172 O O . LYS A 1 289 ? 0.782 22.261 6.487 1.00 89.31 289 LYS A O 1
ATOM 2177 N N . ALA A 1 290 ? -1.072 21.011 6.719 1.00 87.56 290 ALA A N 1
ATOM 2178 C CA . ALA A 1 290 ? -0.405 19.725 6.514 1.00 87.56 290 ALA A CA 1
ATOM 2179 C C . ALA A 1 290 ? 0.275 19.644 5.134 1.00 87.56 290 ALA A C 1
ATOM 2181 O O . ALA A 1 290 ? 1.457 19.312 5.051 1.00 87.56 290 ALA A O 1
ATOM 2182 N N . MET A 1 291 ? -0.431 20.025 4.060 1.00 84.38 291 MET A N 1
ATOM 2183 C CA . MET A 1 291 ? 0.128 20.070 2.700 1.00 84.38 291 MET A CA 1
ATOM 2184 C C . MET A 1 291 ? 1.327 21.020 2.601 1.00 84.38 291 MET A C 1
ATOM 2186 O O . MET A 1 291 ? 2.331 20.678 1.985 1.00 84.38 291 MET A O 1
ATOM 2190 N N . ALA A 1 292 ? 1.256 22.196 3.234 1.00 82.19 292 ALA A N 1
ATOM 2191 C CA . ALA A 1 292 ? 2.354 23.166 3.238 1.00 82.19 292 ALA A CA 1
ATOM 2192 C C . ALA A 1 292 ? 3.613 22.657 3.964 1.00 82.19 292 ALA A C 1
ATOM 2194 O O . ALA A 1 292 ? 4.712 23.132 3.690 1.00 82.19 292 ALA A O 1
ATOM 2195 N N . LEU A 1 293 ? 3.460 21.692 4.875 1.00 81.56 293 LEU A N 1
ATOM 2196 C CA . LEU A 1 293 ? 4.570 21.018 5.549 1.00 81.56 293 LEU A CA 1
ATOM 2197 C C . LEU A 1 293 ? 5.096 19.804 4.762 1.00 81.56 293 LEU A C 1
ATOM 2199 O O . LEU A 1 293 ? 6.102 19.223 5.158 1.00 81.56 293 LEU A O 1
ATOM 2203 N N . GLY A 1 294 ? 4.456 19.441 3.646 1.00 79.94 294 GLY A N 1
ATOM 2204 C CA . GLY A 1 294 ? 4.858 18.325 2.788 1.00 79.94 294 GLY A CA 1
ATOM 2205 C C . GLY A 1 294 ? 4.079 17.028 3.011 1.00 79.94 294 GLY A C 1
ATOM 2206 O O . GLY A 1 294 ? 4.496 15.993 2.496 1.00 79.94 294 GLY A O 1
ATOM 2207 N N . ALA A 1 295 ? 2.962 17.052 3.751 1.00 85.06 295 ALA A N 1
ATOM 2208 C CA . ALA A 1 295 ? 2.083 15.887 3.842 1.00 85.06 295 ALA A CA 1
ATOM 2209 C C . ALA A 1 295 ? 1.447 15.596 2.475 1.00 85.06 295 ALA A C 1
ATOM 2211 O O . ALA A 1 295 ? 1.204 16.507 1.684 1.00 85.06 295 ALA A O 1
ATOM 2212 N N . ILE A 1 296 ? 1.132 14.327 2.224 1.00 82.00 296 ILE A N 1
ATOM 2213 C CA . ILE A 1 296 ? 0.491 13.870 0.979 1.00 82.00 296 ILE A CA 1
ATOM 2214 C C . ILE A 1 296 ? -0.978 13.456 1.170 1.00 82.00 296 ILE A C 1
ATOM 2216 O O . ILE A 1 296 ? -1.646 13.094 0.205 1.00 82.00 296 ILE A O 1
ATOM 2220 N N . SER A 1 297 ? -1.492 13.591 2.397 1.00 88.75 297 SER A N 1
ATOM 2221 C CA . SER A 1 297 ? -2.855 13.235 2.805 1.00 88.75 297 SER A CA 1
ATOM 2222 C C . SER A 1 297 ? -3.527 14.355 3.610 1.00 88.75 297 SER A C 1
ATOM 2224 O O . SER A 1 297 ? -2.865 15.121 4.309 1.00 88.75 297 SER A O 1
ATOM 2226 N N . ARG A 1 298 ? -4.860 14.461 3.531 1.00 91.06 298 ARG A N 1
ATOM 2227 C CA . ARG A 1 298 ? -5.680 15.529 4.151 1.00 91.06 298 ARG A CA 1
ATOM 2228 C C . ARG A 1 298 ? -6.157 15.206 5.573 1.00 91.06 298 ARG A C 1
ATOM 2230 O O . ARG A 1 298 ? -6.980 15.923 6.127 1.00 91.06 298 ARG A O 1
ATOM 2237 N N . GLY A 1 299 ? -5.664 14.122 6.146 1.00 92.38 299 GLY A N 1
ATOM 2238 C CA . GLY A 1 299 ? -5.896 13.656 7.510 1.00 92.38 299 GLY A CA 1
ATOM 2239 C C . GLY A 1 299 ? -4.864 12.581 7.798 1.00 92.38 299 GLY A C 1
ATOM 2240 O O . GLY A 1 299 ? -3.737 12.737 7.350 1.00 92.38 299 GLY A O 1
ATOM 2241 N N . SER A 1 300 ? -5.235 11.489 8.469 1.00 93.62 300 SER A N 1
ATOM 2242 C CA . SER A 1 300 ? -4.322 10.354 8.653 1.00 93.62 300 SER A CA 1
ATOM 2243 C C . SER A 1 300 ? -3.808 9.845 7.299 1.00 93.62 300 SER A C 1
ATOM 2245 O O . SER A 1 300 ? -2.612 9.755 7.059 1.00 93.62 300 SER A O 1
ATOM 2247 N N . GLY A 1 301 ? -4.710 9.552 6.356 1.00 90.06 301 GLY A N 1
ATOM 2248 C CA . GLY A 1 301 ? -4.301 8.989 5.067 1.00 90.06 301 GLY A CA 1
ATOM 2249 C C . GLY A 1 301 ? -3.562 7.654 5.177 1.00 90.06 301 GLY A C 1
ATOM 2250 O O . GLY A 1 301 ? -3.024 7.195 4.182 1.00 90.06 301 GLY A O 1
ATOM 2251 N N . THR A 1 302 ? -3.535 7.040 6.356 1.00 94.12 302 THR A N 1
ATOM 2252 C CA . THR A 1 302 ? -3.061 5.684 6.581 1.00 94.12 302 THR A CA 1
ATOM 2253 C C . THR A 1 302 ? -4.130 4.701 6.112 1.00 94.12 302 THR A C 1
ATOM 2255 O O . THR A 1 302 ? -5.304 4.879 6.449 1.00 94.12 302 THR A O 1
ATOM 2258 N N . THR A 1 303 ? -3.760 3.634 5.398 1.00 95.56 303 THR A N 1
ATOM 2259 C CA . THR A 1 303 ? -4.645 2.457 5.309 1.00 95.56 303 THR A CA 1
ATOM 2260 C C . THR A 1 303 ? -4.788 1.866 6.714 1.00 95.56 303 THR A C 1
ATOM 2262 O O . THR A 1 303 ? -3.775 1.467 7.291 1.00 95.56 303 THR A O 1
ATOM 2265 N N . PRO A 1 304 ? -5.999 1.803 7.302 1.00 97.94 304 PRO A N 1
ATOM 2266 C CA . PRO A 1 304 ? -6.164 1.246 8.636 1.00 97.94 304 PRO A CA 1
ATOM 2267 C C . PRO A 1 304 ? -5.774 -0.227 8.647 1.00 97.94 304 PRO A C 1
ATOM 2269 O O . PRO A 1 304 ? -6.164 -0.979 7.754 1.00 97.94 304 PRO A O 1
ATOM 2272 N N . THR A 1 305 ? -5.092 -0.660 9.703 1.00 98.62 305 THR A N 1
ATOM 2273 C CA . THR A 1 305 ? -4.616 -2.042 9.809 1.00 98.62 305 THR A CA 1
ATOM 2274 C C . THR A 1 305 ? -5.202 -2.739 11.027 1.00 98.62 305 THR A C 1
ATOM 2276 O O . THR A 1 305 ? -5.141 -2.230 12.147 1.00 98.62 305 THR A O 1
ATOM 2279 N N . LEU A 1 306 ? -5.761 -3.933 10.823 1.00 98.62 306 LEU A N 1
ATOM 2280 C CA . LEU A 1 306 ? -6.293 -4.761 11.902 1.00 98.62 306 LEU A CA 1
ATOM 2281 C C . LEU A 1 306 ? -5.160 -5.428 12.693 1.00 98.62 306 LEU A C 1
ATOM 2283 O O . LEU A 1 306 ? -4.202 -5.951 12.127 1.00 98.62 306 LEU A O 1
ATOM 2287 N N . MET A 1 307 ? -5.311 -5.483 14.015 1.00 98.31 307 MET A N 1
ATOM 2288 C CA . MET A 1 307 ? -4.365 -6.112 14.937 1.00 98.31 307 MET A CA 1
ATOM 2289 C C . MET A 1 307 ? -5.107 -6.946 15.985 1.00 98.31 307 MET A C 1
ATOM 2291 O O . MET A 1 307 ? -6.213 -6.605 16.401 1.00 98.31 307 MET A O 1
ATOM 2295 N N . GLY A 1 308 ? -4.503 -8.054 16.415 1.00 97.12 308 GLY A N 1
ATOM 2296 C CA . GLY A 1 308 ? -5.148 -9.023 17.298 1.00 97.12 308 GLY A CA 1
ATOM 2297 C C . GLY A 1 308 ? -6.170 -9.888 16.551 1.00 97.12 308 GLY A C 1
ATOM 2298 O O . GLY A 1 308 ? -7.180 -9.411 16.022 1.00 97.12 308 GLY A O 1
ATOM 2299 N N . PHE A 1 309 ? -5.924 -11.193 16.496 1.00 95.81 309 PHE A N 1
ATOM 2300 C CA . PHE A 1 309 ? -6.718 -12.163 15.731 1.00 95.81 309 PHE A CA 1
ATOM 2301 C C . PHE A 1 309 ? -6.906 -13.462 16.519 1.00 95.81 309 PHE A C 1
ATOM 2303 O O . PHE A 1 309 ? -6.341 -13.598 17.596 1.00 95.81 309 PHE A O 1
ATOM 2310 N N . GLY A 1 310 ? -7.755 -14.381 16.048 1.00 93.38 310 GLY A N 1
ATOM 2311 C CA . GLY A 1 310 ? -8.009 -15.656 16.738 1.00 93.38 310 GLY A CA 1
ATOM 2312 C C . GLY A 1 310 ? -8.357 -15.468 18.218 1.00 93.38 310 GLY A C 1
ATOM 2313 O O . GLY A 1 310 ? -9.232 -14.663 18.539 1.00 93.38 310 GLY A O 1
ATOM 2314 N N . ASP A 1 311 ? -7.599 -16.114 19.099 1.00 94.06 311 ASP A N 1
ATOM 2315 C CA . ASP A 1 311 ? -7.805 -16.080 20.554 1.00 94.06 311 ASP A CA 1
ATOM 2316 C C . ASP A 1 311 ? -7.092 -14.915 21.267 1.00 94.06 311 ASP A C 1
ATOM 2318 O O . ASP A 1 311 ? -7.129 -14.827 22.493 1.00 94.06 311 ASP A O 1
ATOM 2322 N N . ASP A 1 312 ? -6.460 -13.994 20.526 1.00 96.44 312 ASP A N 1
ATOM 2323 C CA . ASP A 1 312 ? -5.819 -12.819 21.129 1.00 96.44 312 ASP A CA 1
ATOM 2324 C C . ASP A 1 312 ? -6.840 -12.010 21.967 1.00 96.44 312 ASP A C 1
ATOM 2326 O O . ASP A 1 312 ? -7.947 -11.745 21.487 1.00 96.44 312 ASP A O 1
ATOM 2330 N N . PRO A 1 313 ? -6.510 -11.569 23.190 1.00 95.69 313 PRO A N 1
ATOM 2331 C CA . PRO A 1 313 ? -7.492 -10.968 24.097 1.00 95.69 313 PRO A CA 1
ATOM 2332 C C . PRO A 1 313 ? -8.024 -9.612 23.613 1.00 95.69 313 PRO A C 1
ATOM 2334 O O . PRO A 1 313 ? -9.188 -9.291 23.838 1.00 95.69 313 PRO A O 1
ATOM 2337 N N . ASP A 1 314 ? -7.187 -8.828 22.932 1.00 97.94 314 ASP A N 1
ATOM 2338 C CA . ASP A 1 314 ? -7.530 -7.500 22.427 1.00 97.94 314 ASP A CA 1
ATOM 2339 C C . ASP A 1 314 ? -7.594 -7.484 20.908 1.00 97.94 314 ASP A C 1
ATOM 2341 O O . ASP A 1 314 ? -6.651 -7.889 20.223 1.00 97.94 314 ASP A O 1
ATOM 2345 N N . LYS A 1 315 ? -8.710 -6.974 20.392 1.00 98.12 315 LYS A N 1
ATOM 2346 C CA . LYS A 1 315 ? -8.957 -6.775 18.968 1.00 98.12 315 LYS A CA 1
ATOM 2347 C C . LYS A 1 315 ? -8.882 -5.285 18.665 1.00 98.12 315 LYS A C 1
ATOM 2349 O O . LYS A 1 315 ? -9.658 -4.502 19.216 1.00 98.12 315 LYS A O 1
ATOM 2354 N N . LEU A 1 316 ? -7.941 -4.896 17.816 1.00 98.75 316 LEU A N 1
ATOM 2355 C CA . LEU A 1 316 ? -7.541 -3.508 17.617 1.00 98.75 316 LEU A CA 1
ATOM 2356 C C . LEU A 1 316 ? -7.479 -3.139 16.137 1.00 98.75 316 LEU A C 1
ATOM 2358 O O . LEU A 1 316 ? -7.426 -4.000 15.255 1.00 98.75 316 LEU A O 1
ATOM 2362 N N . ILE A 1 317 ? -7.471 -1.835 15.890 1.00 98.56 317 ILE A N 1
ATOM 2363 C CA . ILE A 1 317 ? -7.198 -1.232 14.584 1.00 98.56 317 ILE A CA 1
ATOM 2364 C C . ILE A 1 317 ? -6.218 -0.103 14.793 1.00 98.56 317 ILE A C 1
ATOM 2366 O O . ILE A 1 317 ? -6.375 0.651 15.752 1.00 98.56 317 ILE A O 1
ATOM 2370 N N . VAL A 1 318 ? -5.233 0.010 13.913 1.00 98.69 318 VAL A N 1
ATOM 2371 C CA . VAL A 1 318 ? -4.129 0.947 14.073 1.00 98.69 318 VAL A CA 1
ATOM 2372 C C . VAL A 1 318 ? -4.029 1.881 12.872 1.00 98.69 318 VAL A C 1
ATOM 2374 O O . VAL A 1 318 ? -4.187 1.443 11.733 1.00 98.69 318 VAL A O 1
ATOM 2377 N N . ILE A 1 319 ? -3.763 3.160 13.146 1.00 98.56 319 ILE A N 1
ATOM 2378 C CA . ILE A 1 319 ? -3.445 4.200 12.154 1.00 98.56 319 ILE A CA 1
ATOM 2379 C C . ILE A 1 319 ? -2.275 5.057 12.654 1.00 98.56 319 ILE A C 1
ATOM 2381 O O . ILE A 1 319 ? -2.011 5.096 13.860 1.00 98.56 319 ILE A O 1
ATOM 2385 N N . ALA A 1 320 ? -1.632 5.799 11.752 1.00 97.62 320 ALA A N 1
ATOM 2386 C CA . ALA A 1 320 ? -0.869 6.986 12.123 1.00 97.62 320 ALA A CA 1
ATOM 2387 C C . ALA A 1 320 ? -1.791 8.207 12.010 1.00 97.62 320 ALA A C 1
ATOM 2389 O O . ALA A 1 320 ? -2.386 8.450 10.961 1.00 97.62 320 ALA A O 1
ATOM 2390 N N . ASP A 1 321 ? -1.964 8.968 13.086 1.00 96.94 321 ASP A N 1
ATOM 2391 C CA . ASP A 1 321 ? -2.826 10.150 13.052 1.00 96.94 321 ASP A CA 1
ATOM 2392 C C . ASP A 1 321 ? -2.150 11.339 12.345 1.00 96.94 321 ASP A C 1
ATOM 2394 O O . ASP A 1 321 ? -1.030 11.240 11.832 1.00 96.94 321 ASP A O 1
ATOM 2398 N N . ALA A 1 322 ? -2.833 12.479 12.287 1.00 94.94 322 ALA A N 1
ATOM 2399 C CA . ALA A 1 322 ? -2.305 13.704 11.696 1.00 94.94 322 ALA A CA 1
ATOM 2400 C C . ALA A 1 322 ? -2.183 14.817 12.739 1.00 94.94 322 ALA A C 1
ATOM 2402 O O . ALA A 1 322 ? -2.454 15.978 12.432 1.00 94.94 322 ALA A O 1
ATOM 2403 N N . ALA A 1 323 ? -1.817 14.469 13.975 1.00 95.25 323 ALA A N 1
ATOM 2404 C CA . ALA A 1 323 ? -1.736 15.416 15.075 1.00 95.25 323 ALA A CA 1
ATOM 2405 C C . ALA A 1 323 ? -0.800 16.594 14.761 1.00 95.25 323 ALA A C 1
ATOM 2407 O O . ALA A 1 323 ? 0.313 16.427 14.259 1.00 95.25 323 ALA A O 1
ATOM 2408 N N . GLU A 1 324 ? -1.231 17.810 15.106 1.00 92.25 324 GLU A N 1
ATOM 2409 C CA . GLU A 1 324 ? -0.477 19.030 14.796 1.00 92.25 324 GLU A CA 1
ATOM 2410 C C . GLU A 1 324 ? 0.862 19.115 15.541 1.00 92.25 324 GLU A C 1
ATOM 2412 O O . GLU A 1 324 ? 1.843 19.631 15.009 1.00 92.25 324 GLU A O 1
ATOM 2417 N N . ALA A 1 325 ? 0.928 18.554 16.751 1.00 91.69 325 ALA A N 1
ATOM 2418 C CA . ALA A 1 325 ? 2.162 18.443 17.525 1.00 91.69 325 ALA A CA 1
ATOM 2419 C C . ALA A 1 325 ? 3.101 17.332 17.004 1.00 91.69 325 ALA A C 1
ATOM 2421 O O . ALA A 1 325 ? 4.143 17.067 17.608 1.00 91.69 325 ALA A O 1
ATOM 2422 N N . GLY A 1 326 ? 2.728 16.660 15.911 1.00 91.62 326 GLY A N 1
ATOM 2423 C CA . GLY A 1 326 ? 3.397 15.547 15.240 1.00 91.62 326 GLY A CA 1
ATOM 2424 C C . GLY A 1 326 ? 2.658 14.222 15.434 1.00 91.62 326 GLY A C 1
ATOM 2425 O O . GLY A 1 326 ? 2.052 14.013 16.483 1.00 91.62 326 GLY A O 1
ATOM 2426 N N . THR A 1 327 ? 2.763 13.320 14.464 1.00 95.56 327 THR A N 1
ATOM 2427 C CA . THR A 1 327 ? 1.932 12.107 14.391 1.00 95.56 327 THR A CA 1
ATOM 2428 C C . THR A 1 327 ? 2.114 11.131 15.565 1.00 95.56 327 THR A C 1
ATOM 2430 O O . THR A 1 327 ? 3.215 10.941 16.097 1.00 95.56 327 THR A O 1
ATOM 2433 N N . ASN A 1 328 ? 1.014 10.498 15.965 1.00 97.94 328 ASN A N 1
ATOM 2434 C CA . ASN A 1 328 ? 0.966 9.387 16.904 1.00 97.94 328 ASN A CA 1
ATOM 2435 C C . ASN A 1 328 ? 0.545 8.097 16.192 1.00 97.94 328 ASN A C 1
ATOM 2437 O O . ASN A 1 328 ? -0.247 8.113 15.250 1.00 97.94 328 ASN A O 1
ATOM 2441 N N . LEU A 1 329 ? 1.001 6.963 16.719 1.00 98.62 329 LEU A N 1
ATOM 2442 C CA . LEU A 1 329 ? 0.389 5.670 16.458 1.00 98.62 329 LEU A CA 1
ATOM 2443 C C . LEU A 1 329 ? -0.846 5.551 17.351 1.00 98.62 329 LEU A C 1
ATOM 2445 O O . LEU A 1 329 ? -0.724 5.658 18.572 1.00 98.62 329 LEU A O 1
ATOM 2449 N N . VAL A 1 330 ? -2.018 5.323 16.763 1.00 98.81 330 VAL A N 1
ATOM 2450 C CA . VAL A 1 330 ? -3.298 5.285 17.484 1.00 98.81 330 VAL A CA 1
ATOM 2451 C C . VAL A 1 330 ? -3.944 3.920 17.313 1.00 98.81 330 VAL A C 1
ATOM 2453 O O . VAL A 1 330 ? -4.160 3.481 16.187 1.00 98.81 330 VAL A O 1
ATOM 2456 N N . ALA A 1 331 ? -4.277 3.263 18.426 1.00 98.88 331 ALA A N 1
ATOM 2457 C CA . ALA A 1 331 ? -5.054 2.030 18.445 1.00 98.88 331 ALA A CA 1
ATOM 2458 C C . ALA A 1 331 ? -6.495 2.307 18.870 1.00 98.88 331 ALA A C 1
ATOM 2460 O O . ALA A 1 331 ? -6.740 2.938 19.897 1.00 98.88 331 ALA A O 1
ATOM 2461 N N . PHE A 1 332 ? -7.452 1.752 18.135 1.00 98.88 332 PHE A N 1
ATOM 2462 C CA . PHE A 1 332 ? -8.872 1.763 18.476 1.00 98.88 332 PHE A CA 1
ATOM 2463 C C . PHE A 1 332 ? -9.332 0.359 18.854 1.00 98.88 332 PHE A C 1
ATOM 2465 O O . PHE A 1 332 ? -8.910 -0.616 18.233 1.00 98.88 332 PHE A O 1
ATOM 2472 N N . TRP A 1 333 ? -10.246 0.252 19.819 1.00 98.69 333 TRP A N 1
ATOM 2473 C CA . TRP A 1 333 ? -10.957 -0.999 20.086 1.00 98.69 333 TRP A CA 1
ATOM 2474 C C . TRP A 1 333 ? -11.796 -1.389 18.867 1.00 98.69 333 TRP A C 1
ATOM 2476 O O . TRP A 1 333 ? -12.795 -0.723 18.583 1.00 98.69 333 TRP A O 1
ATOM 2486 N N . ARG A 1 334 ? -11.399 -2.461 18.169 1.00 97.94 334 ARG A N 1
ATOM 2487 C CA . ARG A 1 334 ? -12.098 -2.982 16.983 1.00 97.94 334 ARG A CA 1
ATOM 2488 C C . ARG A 1 334 ? -13.488 -3.496 17.343 1.00 97.94 334 ARG A C 1
ATOM 2490 O O . ARG A 1 334 ? -14.482 -3.111 16.730 1.00 97.94 334 ARG A O 1
ATOM 2497 N N . ASP A 1 335 ? -13.515 -4.344 18.366 1.00 95.31 335 ASP A N 1
ATOM 2498 C CA . ASP A 1 335 ? -14.705 -5.009 18.883 1.00 95.31 335 ASP A CA 1
ATOM 2499 C C . ASP A 1 335 ? -15.325 -4.147 20.015 1.00 95.31 335 ASP A C 1
ATOM 2501 O O . ASP A 1 335 ? -15.186 -2.918 20.039 1.00 95.31 335 ASP A O 1
ATOM 2505 N N . ALA A 1 336 ? -16.051 -4.748 20.961 1.00 95.31 336 ALA A N 1
ATOM 2506 C CA . ALA A 1 336 ? -16.563 -4.024 22.124 1.00 95.31 336 ALA A CA 1
ATOM 2507 C C . ALA A 1 336 ? -15.415 -3.406 22.948 1.00 95.31 336 ALA A C 1
ATOM 2509 O O . ALA A 1 336 ? -14.353 -4.007 23.103 1.00 95.31 336 ALA A O 1
ATOM 2510 N N . ILE A 1 337 ? -15.633 -2.203 23.490 1.00 98.06 337 ILE A N 1
ATOM 2511 C CA . ILE A 1 337 ? -14.679 -1.600 24.433 1.00 98.06 337 ILE A CA 1
ATOM 2512 C C . ILE A 1 337 ? -14.717 -2.441 25.715 1.00 98.06 337 ILE A C 1
ATOM 2514 O O . ILE A 1 337 ? -15.820 -2.607 26.242 1.00 98.06 337 ILE A O 1
ATOM 2518 N N . PRO A 1 338 ? -13.575 -2.919 26.245 1.00 97.00 338 PRO A N 1
ATOM 2519 C CA . PRO A 1 338 ? -13.560 -3.732 27.454 1.00 97.00 338 PRO A CA 1
ATOM 2520 C C . PRO A 1 338 ? -14.305 -3.079 28.623 1.00 97.00 338 PRO A C 1
ATOM 2522 O O . PRO A 1 338 ? -14.239 -1.858 28.835 1.00 97.00 338 PRO A O 1
ATOM 2525 N N . ASP A 1 339 ? -14.998 -3.906 29.402 1.00 95.94 339 ASP A N 1
ATOM 2526 C CA . ASP A 1 339 ? -15.722 -3.455 30.585 1.00 95.94 339 ASP A CA 1
ATOM 2527 C C . ASP A 1 339 ? -14.769 -2.791 31.581 1.00 95.94 339 ASP A C 1
ATOM 2529 O O . ASP A 1 339 ? -13.643 -3.232 31.808 1.00 95.94 339 ASP A O 1
ATOM 2533 N N . GLY A 1 340 ? -15.209 -1.672 32.154 1.00 95.56 340 GLY A N 1
ATOM 2534 C CA . GLY A 1 340 ? -14.404 -0.896 33.095 1.00 95.56 340 GLY A CA 1
ATOM 2535 C C . GLY A 1 340 ? -13.257 -0.090 32.473 1.00 95.56 340 GLY A C 1
ATOM 2536 O O . GLY A 1 340 ? -12.718 0.771 33.170 1.00 95.56 340 GLY A O 1
ATOM 2537 N N . PHE A 1 341 ? -12.923 -0.271 31.183 1.00 97.69 341 PHE A N 1
ATOM 2538 C CA . PHE A 1 341 ? -11.910 0.554 30.513 1.00 97.69 341 PHE A CA 1
ATOM 2539 C C . PHE A 1 341 ? -12.296 2.032 30.602 1.00 97.69 341 PHE A C 1
ATOM 2541 O O . PHE A 1 341 ? -13.396 2.423 30.191 1.00 97.69 341 PHE A O 1
ATOM 2548 N N . GLN A 1 342 ? -11.393 2.847 31.136 1.00 97.25 342 GLN A N 1
ATOM 2549 C CA . GLN A 1 342 ? -11.541 4.295 31.192 1.00 97.25 342 GLN A CA 1
ATOM 2550 C C . GLN A 1 342 ? -10.793 4.916 30.021 1.00 97.25 342 GLN A C 1
ATOM 2552 O O . GLN A 1 342 ? -9.712 4.456 29.659 1.00 97.25 342 GLN A O 1
ATOM 2557 N N . GLN A 1 343 ? -11.366 5.969 29.442 1.00 97.94 343 GLN A N 1
ATOM 2558 C CA . GLN A 1 343 ? -10.689 6.733 28.402 1.00 97.94 343 GLN A CA 1
ATOM 2559 C C . GLN A 1 343 ? -9.329 7.211 28.916 1.00 97.94 343 GLN A C 1
ATOM 2561 O O . GLN A 1 343 ? -9.236 7.778 30.008 1.00 97.94 343 GLN A O 1
ATOM 2566 N N . LYS A 1 344 ? -8.275 6.986 28.128 1.00 97.19 344 LYS A N 1
ATOM 2567 C CA . LYS A 1 344 ? -6.934 7.421 28.506 1.00 97.19 344 LYS A CA 1
ATOM 2568 C C . LYS A 1 344 ? -6.806 8.945 28.415 1.00 97.19 344 LYS A C 1
ATOM 2570 O O . LYS A 1 344 ? -7.337 9.534 27.467 1.00 97.19 344 LYS A O 1
ATOM 2575 N N . PRO A 1 345 ? -6.090 9.593 29.353 1.00 96.06 345 PRO A N 1
ATOM 2576 C CA . PRO A 1 345 ? -5.847 11.031 29.293 1.00 96.06 345 PRO A CA 1
ATOM 2577 C C . PRO A 1 345 ? -5.262 11.461 27.943 1.00 96.06 345 PRO A C 1
ATOM 2579 O O . PRO A 1 345 ? -4.378 10.795 27.412 1.00 96.06 345 PRO A O 1
ATOM 2582 N N . GLY A 1 346 ? -5.758 12.570 27.392 1.00 94.19 346 GLY A N 1
ATOM 2583 C CA . GLY A 1 346 ? -5.294 13.131 26.117 1.00 94.19 346 GLY A CA 1
ATOM 2584 C C . GLY A 1 346 ? -5.922 12.516 24.862 1.00 94.19 346 GLY A C 1
ATOM 2585 O O . GLY A 1 346 ? -5.933 13.167 23.827 1.00 94.19 346 GLY A O 1
ATOM 2586 N N . THR A 1 347 ? -6.513 11.321 24.939 1.00 97.50 347 THR A N 1
ATOM 2587 C CA . THR A 1 347 ? -7.228 10.740 23.789 1.00 97.50 347 THR A CA 1
ATOM 2588 C C . THR A 1 347 ? -8.550 11.471 23.537 1.00 97.50 347 THR A C 1
ATOM 2590 O O . THR A 1 347 ? -9.219 11.891 24.482 1.00 97.50 347 THR A O 1
ATOM 2593 N N . LEU A 1 348 ? -8.973 11.588 22.274 1.00 98.06 348 LEU A N 1
ATOM 2594 C CA . LEU A 1 348 ? -10.228 12.265 21.903 1.00 98.06 348 LEU A CA 1
ATOM 2595 C C . LEU A 1 348 ? -11.492 11.415 22.115 1.00 98.06 348 LEU A C 1
ATOM 2597 O O . LEU A 1 348 ? -12.606 11.915 21.974 1.00 98.06 348 LEU A O 1
ATOM 2601 N N . SER A 1 349 ? -11.346 10.125 22.421 1.00 98.31 349 SER A N 1
ATOM 2602 C CA . SER A 1 349 ? -12.466 9.192 22.531 1.00 98.31 349 SER A CA 1
ATOM 2603 C C . SER A 1 349 ? -12.107 7.986 23.386 1.00 98.31 349 SER A C 1
ATOM 2605 O O . SER A 1 349 ? -11.013 7.442 23.269 1.00 98.31 349 SER A O 1
ATOM 2607 N N . ARG A 1 350 ? -13.074 7.474 24.160 1.00 97.94 350 ARG A N 1
ATOM 2608 C CA . ARG A 1 350 ? -12.963 6.188 24.874 1.00 97.94 350 ARG A CA 1
ATOM 2609 C C . ARG A 1 350 ? -12.732 4.994 23.931 1.00 97.94 350 ARG A C 1
ATOM 2611 O O . ARG A 1 350 ? -12.299 3.936 24.377 1.00 97.94 350 ARG A O 1
ATOM 2618 N N . ARG A 1 351 ? -13.029 5.142 22.635 1.00 98.50 351 ARG A N 1
ATOM 2619 C CA . ARG A 1 351 ? -12.747 4.133 21.602 1.00 98.50 351 ARG A CA 1
ATOM 2620 C C . ARG A 1 351 ? -11.248 3.974 21.337 1.00 98.50 351 ARG A C 1
ATOM 2622 O O . ARG A 1 351 ? -10.844 2.892 20.918 1.00 98.50 351 ARG A O 1
ATOM 2629 N N . ILE A 1 352 ? -10.448 5.012 21.586 1.00 98.81 352 ILE A N 1
ATOM 2630 C CA . ILE A 1 352 ? -8.989 4.949 21.486 1.00 98.81 352 ILE A CA 1
ATOM 2631 C C . ILE A 1 352 ? -8.477 4.130 22.675 1.00 98.81 352 ILE A C 1
ATOM 2633 O O . ILE A 1 352 ? -8.588 4.538 23.832 1.00 98.81 352 ILE A O 1
ATOM 2637 N N . ALA A 1 353 ? -7.960 2.944 22.370 1.00 98.69 353 ALA A N 1
ATOM 2638 C CA . ALA A 1 353 ? -7.379 2.020 23.332 1.00 98.69 353 ALA A CA 1
ATOM 2639 C C . ALA A 1 353 ? -6.061 2.574 23.883 1.00 98.69 353 ALA A C 1
ATOM 2641 O O . ALA A 1 353 ? -5.829 2.545 25.091 1.00 98.69 353 ALA A O 1
ATOM 2642 N N . ASP A 1 354 ? -5.229 3.128 22.998 1.00 98.75 354 ASP A N 1
ATOM 2643 C CA . ASP A 1 354 ? -4.059 3.925 23.345 1.00 98.75 354 ASP A CA 1
ATOM 2644 C C . ASP A 1 354 ? -3.587 4.765 22.158 1.00 98.75 354 ASP A C 1
ATOM 2646 O O . ASP A 1 354 ? -3.909 4.461 21.008 1.00 98.75 354 ASP A O 1
ATOM 2650 N N . GLN A 1 355 ? -2.770 5.776 22.438 1.00 98.50 355 GLN A N 1
ATOM 2651 C CA . GLN A 1 355 ? -1.993 6.474 21.420 1.00 98.50 355 GLN A CA 1
ATOM 2652 C C . GLN A 1 355 ? -0.589 6.787 21.936 1.00 98.50 355 GLN A C 1
ATOM 2654 O O . GLN A 1 355 ? -0.413 7.123 23.106 1.00 98.50 355 GLN A O 1
ATOM 2659 N N . ILE A 1 356 ? 0.416 6.686 21.069 1.00 98.38 356 ILE A N 1
ATOM 2660 C CA . ILE A 1 356 ? 1.816 6.930 21.428 1.00 98.38 356 ILE A CA 1
ATOM 2661 C C . ILE A 1 356 ? 2.540 7.701 20.330 1.00 98.38 356 ILE A C 1
ATOM 2663 O O . ILE A 1 356 ? 2.298 7.497 19.144 1.00 98.38 356 ILE A O 1
ATOM 2667 N N . LYS A 1 357 ? 3.467 8.575 20.726 1.00 98.06 357 LYS A N 1
ATOM 2668 C CA . LYS A 1 357 ? 4.242 9.382 19.786 1.00 98.06 357 LYS A CA 1
ATOM 2669 C C . LYS A 1 357 ? 5.116 8.524 18.870 1.00 98.06 357 LYS A C 1
ATOM 2671 O O . LYS A 1 357 ? 5.852 7.663 19.362 1.00 98.06 357 LYS A O 1
ATOM 2676 N N . ILE A 1 358 ? 5.093 8.836 17.575 1.00 98.25 358 ILE A N 1
ATOM 2677 C CA . ILE A 1 358 ? 6.063 8.334 16.599 1.00 98.25 358 ILE A CA 1
ATOM 2678 C C . ILE A 1 358 ? 7.233 9.318 16.546 1.00 98.25 358 ILE A C 1
ATOM 2680 O O . ILE A 1 358 ? 7.048 10.517 16.353 1.00 98.25 358 ILE A O 1
ATOM 2684 N N . ASP A 1 359 ? 8.444 8.812 16.757 1.00 97.75 359 ASP A N 1
ATOM 2685 C CA . ASP A 1 359 ? 9.656 9.627 16.898 1.00 97.75 359 ASP A CA 1
ATOM 2686 C C . ASP A 1 359 ? 10.286 9.976 15.549 1.00 97.75 359 ASP A C 1
ATOM 2688 O O . ASP A 1 359 ? 11.021 10.954 15.436 1.00 97.75 359 ASP A O 1
ATOM 2692 N N . ILE A 1 360 ? 10.011 9.162 14.530 1.00 96.56 360 ILE A N 1
ATOM 2693 C CA . ILE A 1 360 ? 10.674 9.253 13.229 1.00 96.56 360 ILE A CA 1
ATOM 2694 C C . ILE A 1 360 ? 9.966 10.183 12.244 1.00 96.56 360 ILE A C 1
ATOM 2696 O O . ILE A 1 360 ? 10.579 10.558 11.257 1.00 96.56 360 ILE A O 1
ATOM 2700 N N . SER A 1 361 ? 8.707 10.558 12.487 1.00 93.81 361 SER A N 1
ATOM 2701 C CA . SER A 1 361 ? 7.892 11.337 11.549 1.00 93.81 361 SER A CA 1
ATOM 2702 C C . SER A 1 361 ? 7.239 12.524 12.254 1.00 93.81 361 SER A C 1
ATOM 2704 O O . SER A 1 361 ? 6.694 12.384 13.346 1.00 93.81 361 SER A O 1
ATOM 2706 N N . SER A 1 362 ? 7.283 13.705 11.635 1.00 90.00 362 SER A N 1
ATOM 2707 C CA . SER A 1 362 ? 6.621 14.916 12.142 1.00 90.00 362 SER A CA 1
ATOM 2708 C C . SER A 1 362 ? 5.229 15.130 11.543 1.00 90.00 362 SER A C 1
ATOM 2710 O O . SER A 1 362 ? 4.424 15.859 12.115 1.00 90.00 362 SER A O 1
ATOM 2712 N N . LEU A 1 363 ? 4.928 14.481 10.422 1.00 91.00 363 LEU A N 1
ATOM 2713 C CA . LEU A 1 363 ? 3.636 14.463 9.747 1.00 91.00 363 LEU A CA 1
ATOM 2714 C C . LEU A 1 363 ? 3.076 13.047 9.740 1.00 91.00 363 LEU A C 1
ATOM 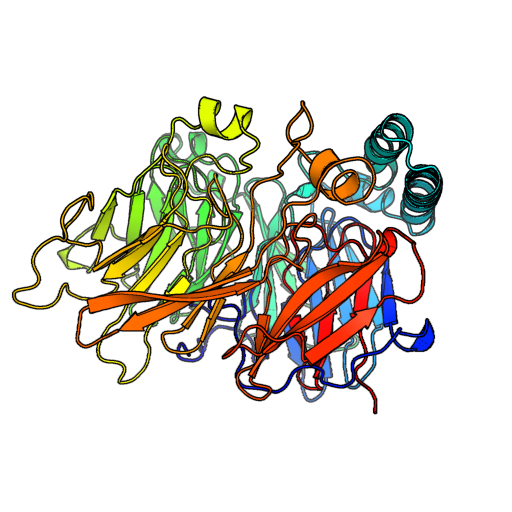2716 O O . LEU A 1 363 ? 3.767 12.088 10.089 1.00 91.00 363 LEU A O 1
ATOM 2720 N N . THR A 1 364 ? 1.815 12.933 9.340 1.00 91.56 364 THR A N 1
ATOM 2721 C CA . THR A 1 364 ? 1.142 11.646 9.183 1.00 91.56 364 THR A CA 1
ATOM 2722 C C . THR A 1 364 ? 1.883 10.699 8.229 1.00 91.56 364 THR A C 1
ATOM 2724 O O . THR A 1 364 ? 2.677 11.137 7.392 1.00 91.56 364 THR A O 1
ATOM 2727 N N . ILE A 1 365 ? 1.617 9.400 8.360 1.00 93.12 365 ILE A N 1
ATOM 2728 C CA . ILE A 1 365 ? 2.254 8.334 7.581 1.00 93.12 365 ILE A CA 1
ATOM 2729 C C . ILE A 1 365 ? 1.173 7.692 6.719 1.00 93.12 365 ILE A C 1
ATOM 2731 O O . ILE A 1 365 ? 0.254 7.056 7.228 1.00 93.12 365 ILE A O 1
ATOM 2735 N N . GLU A 1 366 ? 1.279 7.897 5.411 1.00 89.56 366 GLU A N 1
ATOM 2736 C CA . GLU A 1 366 ? 0.342 7.346 4.431 1.00 89.56 366 GLU A CA 1
ATOM 2737 C C . GLU A 1 366 ? 0.468 5.815 4.289 1.00 89.56 366 GLU A C 1
ATOM 2739 O O . GLU A 1 366 ? -0.566 5.153 4.344 1.00 89.56 366 GLU A O 1
ATOM 2744 N N . PRO A 1 367 ? 1.674 5.212 4.239 1.00 90.88 367 PRO A N 1
ATOM 2745 C CA . PRO A 1 367 ? 1.829 3.759 4.276 1.00 90.88 367 PRO A CA 1
ATOM 2746 C C . PRO A 1 367 ? 1.120 3.110 5.468 1.00 90.88 367 PRO A C 1
ATOM 2748 O O . PRO A 1 367 ? 1.155 3.620 6.591 1.00 90.88 367 PRO A O 1
ATOM 2751 N N . SER A 1 368 ? 0.511 1.951 5.232 1.00 93.62 368 SER A N 1
ATOM 2752 C CA . SER A 1 368 ? -0.083 1.119 6.281 1.00 93.62 368 SER A CA 1
ATOM 2753 C C . SER A 1 368 ? 0.952 0.708 7.340 1.00 93.62 368 SER A C 1
ATOM 2755 O O . SER A 1 368 ? 2.109 0.423 7.013 1.00 93.62 368 SER A O 1
ATOM 2757 N N . PRO A 1 369 ? 0.550 0.611 8.620 1.00 97.19 369 PRO A N 1
ATOM 2758 C CA . PRO A 1 369 ? 1.363 -0.015 9.646 1.00 97.19 369 PRO A CA 1
ATOM 2759 C C . PRO A 1 369 ? 1.527 -1.511 9.365 1.00 97.19 369 PRO A C 1
ATOM 2761 O O . PRO A 1 369 ? 0.549 -2.242 9.228 1.00 97.19 369 PRO A O 1
ATOM 2764 N N . ASN A 1 370 ? 2.762 -2.003 9.372 1.00 98.31 370 ASN A N 1
ATOM 2765 C CA . ASN A 1 370 ? 3.020 -3.436 9.314 1.00 98.31 370 ASN A CA 1
ATOM 2766 C C . ASN A 1 370 ? 2.681 -4.082 10.659 1.00 98.31 370 ASN A C 1
ATOM 2768 O O . ASN A 1 370 ? 3.236 -3.690 11.687 1.00 98.31 370 ASN A O 1
ATOM 2772 N N . VAL A 1 371 ? 1.824 -5.104 10.663 1.00 98.56 371 VAL A N 1
ATOM 2773 C CA . VAL A 1 371 ? 1.362 -5.778 11.883 1.00 98.56 371 VAL A CA 1
ATOM 2774 C C . VAL A 1 371 ? 1.685 -7.265 11.857 1.00 98.56 371 VAL A C 1
ATOM 2776 O O . VAL A 1 371 ? 1.215 -8.001 10.988 1.00 98.56 371 VAL A O 1
ATOM 2779 N N . LEU A 1 372 ? 2.425 -7.732 12.865 1.00 97.75 372 LEU A N 1
ATOM 2780 C CA . LEU A 1 372 ? 2.651 -9.153 13.135 1.00 97.75 372 LEU A CA 1
ATOM 2781 C C . LEU A 1 372 ? 2.469 -9.431 14.633 1.00 97.75 372 LEU A C 1
ATOM 2783 O O . LEU A 1 372 ? 3.237 -8.957 15.474 1.00 97.75 372 LEU A O 1
ATOM 2787 N N . GLY A 1 373 ? 1.435 -10.210 14.965 1.00 96.38 373 GLY A N 1
ATOM 2788 C CA . GLY A 1 373 ? 0.988 -10.380 16.350 1.00 96.38 373 GLY A CA 1
ATOM 2789 C C . GLY A 1 373 ? 0.535 -9.039 16.933 1.00 96.38 373 GLY A C 1
ATOM 2790 O O . GLY A 1 373 ? -0.292 -8.358 16.332 1.00 96.38 373 GLY A O 1
ATOM 2791 N N . TYR A 1 374 ? 1.115 -8.660 18.071 1.00 97.94 374 TYR A N 1
ATOM 2792 C CA . TYR A 1 374 ? 0.954 -7.340 18.694 1.00 97.94 374 TYR A CA 1
ATOM 2793 C C . TYR A 1 374 ? 2.107 -6.369 18.401 1.00 97.94 374 TYR A C 1
ATOM 2795 O O . TYR A 1 374 ? 2.196 -5.312 19.022 1.00 97.94 374 TYR A O 1
ATOM 2803 N N . GLY A 1 375 ? 3.007 -6.713 17.478 1.00 98.62 375 GLY A N 1
ATOM 2804 C CA . GLY A 1 375 ? 4.016 -5.787 16.978 1.00 98.62 375 GLY A CA 1
ATOM 2805 C C . GLY A 1 375 ? 3.463 -4.936 15.838 1.00 98.62 375 GLY A C 1
ATOM 2806 O O . GLY A 1 375 ? 2.820 -5.475 14.938 1.00 98.62 375 GLY A O 1
ATOM 2807 N N . VAL A 1 376 ? 3.765 -3.638 15.860 1.00 98.81 376 VAL A N 1
ATOM 2808 C CA . VAL A 1 376 ? 3.403 -2.679 14.809 1.00 98.81 376 VAL A CA 1
ATOM 2809 C C . VAL A 1 376 ? 4.646 -1.917 14.380 1.00 98.81 376 VAL A C 1
ATOM 2811 O O . VAL A 1 376 ? 5.292 -1.321 15.238 1.00 98.81 376 VAL A O 1
ATOM 2814 N N . ALA A 1 377 ? 4.980 -1.897 13.092 1.00 98.62 377 ALA A N 1
ATOM 2815 C CA . ALA A 1 377 ? 6.035 -1.037 12.563 1.00 98.62 377 ALA A CA 1
ATOM 2816 C C . ALA A 1 377 ? 5.483 -0.010 11.577 1.00 98.62 377 ALA A C 1
ATOM 2818 O O . ALA A 1 377 ? 4.532 -0.277 10.848 1.00 98.62 377 ALA A O 1
ATOM 2819 N N . VAL A 1 378 ? 6.102 1.164 11.569 1.00 98.25 378 VAL A N 1
ATOM 2820 C CA . VAL A 1 378 ? 5.804 2.266 10.653 1.00 98.25 378 VAL A CA 1
ATOM 2821 C C . VAL A 1 378 ? 7.103 2.833 10.095 1.00 98.25 378 VAL A C 1
ATOM 2823 O O . VAL A 1 378 ? 8.161 2.726 10.727 1.00 98.25 378 VAL A O 1
ATOM 2826 N N . ILE A 1 379 ? 7.019 3.454 8.923 1.00 96.88 379 ILE A N 1
ATOM 2827 C CA . ILE A 1 379 ? 8.146 4.122 8.269 1.00 96.88 379 ILE A CA 1
ATOM 2828 C C . ILE A 1 379 ? 8.022 5.641 8.346 1.00 96.88 379 ILE A C 1
ATOM 2830 O O . ILE A 1 379 ? 6.938 6.178 8.561 1.00 96.88 379 ILE A O 1
ATOM 2834 N N . ASN A 1 380 ? 9.131 6.353 8.170 1.00 94.81 380 ASN A N 1
ATOM 2835 C CA . ASN A 1 380 ? 9.097 7.810 8.137 1.00 94.81 380 ASN A CA 1
ATOM 2836 C C . ASN A 1 380 ? 8.463 8.314 6.828 1.00 94.81 380 ASN A C 1
ATOM 2838 O O . ASN A 1 380 ? 8.993 8.057 5.749 1.00 94.81 380 ASN A O 1
ATOM 2842 N N . GLY A 1 381 ? 7.365 9.067 6.934 1.00 87.19 381 GLY A N 1
ATOM 2843 C CA . GLY A 1 381 ? 6.683 9.707 5.800 1.00 87.19 381 GLY A CA 1
ATOM 2844 C C . GLY A 1 381 ? 7.014 11.194 5.610 1.00 87.19 381 GLY A C 1
ATOM 2845 O O . GLY A 1 381 ? 6.487 11.829 4.701 1.00 87.19 381 GLY A O 1
ATOM 2846 N N . SER A 1 382 ? 7.861 11.777 6.464 1.00 90.62 382 SER A N 1
ATOM 2847 C CA . SER A 1 382 ? 8.121 13.220 6.508 1.00 90.62 382 SER A CA 1
ATOM 2848 C C . SER A 1 382 ? 9.452 13.575 5.850 1.00 90.62 382 SER A C 1
ATOM 2850 O O . SER A 1 382 ? 10.513 13.394 6.451 1.00 90.62 382 SER A O 1
ATOM 2852 N N . TYR A 1 383 ? 9.415 14.126 4.633 1.00 91.38 383 TYR A N 1
ATOM 2853 C CA . TYR A 1 383 ? 10.611 14.652 3.965 1.00 91.38 383 TYR A CA 1
ATOM 2854 C C . TYR A 1 383 ? 11.234 15.787 4.796 1.00 91.38 383 TYR A C 1
ATOM 2856 O O . TYR A 1 383 ? 10.557 16.785 5.036 1.00 91.38 383 TYR A O 1
ATOM 2864 N N . PRO A 1 384 ? 12.513 15.693 5.217 1.00 91.94 384 PRO A N 1
ATOM 2865 C CA . PRO A 1 384 ? 13.145 16.749 6.016 1.00 91.94 384 PRO A CA 1
ATOM 2866 C C . PRO A 1 384 ? 13.333 18.067 5.255 1.00 91.94 384 PRO A C 1
ATOM 2868 O O . PRO A 1 384 ? 13.379 19.135 5.859 1.00 91.94 384 PRO A O 1
ATOM 2871 N N . GLU A 1 385 ? 13.475 17.985 3.932 1.00 91.19 385 GLU A N 1
ATOM 2872 C CA . GLU A 1 385 ? 13.658 19.121 3.023 1.00 91.19 385 GLU A CA 1
ATOM 2873 C C . GLU A 1 385 ? 12.678 18.989 1.842 1.00 91.19 385 GLU A C 1
ATOM 2875 O O . GLU A 1 385 ? 13.111 18.741 0.710 1.00 91.19 385 GLU A O 1
ATOM 2880 N N . PRO A 1 386 ? 11.355 19.098 2.087 1.00 89.44 386 PRO A N 1
ATOM 2881 C CA . PRO A 1 386 ? 10.353 18.838 1.063 1.00 89.44 386 PRO A CA 1
ATOM 2882 C C . PRO A 1 386 ? 10.530 19.795 -0.119 1.00 89.44 386 PRO A C 1
ATOM 2884 O O . PRO A 1 386 ? 10.910 20.963 0.031 1.00 89.44 386 PRO A O 1
ATOM 2887 N N . PHE A 1 387 ? 10.275 19.288 -1.319 1.00 90.62 387 PHE A N 1
ATOM 2888 C CA . PHE A 1 387 ? 10.213 20.092 -2.527 1.00 90.62 387 PHE A CA 1
ATOM 2889 C C . PHE A 1 387 ? 9.119 21.166 -2.372 1.00 90.62 387 PHE A C 1
ATOM 2891 O O . PHE A 1 387 ? 8.061 20.856 -1.820 1.00 90.62 387 PHE A O 1
ATOM 2898 N N . PRO A 1 388 ? 9.351 22.423 -2.812 1.00 87.56 388 PRO A N 1
ATOM 2899 C CA . PRO A 1 388 ? 8.392 23.514 -2.604 1.00 87.56 388 PRO A CA 1
ATOM 2900 C C . PRO A 1 388 ? 6.997 23.232 -3.170 1.00 87.56 388 PRO A C 1
ATOM 2902 O O . PRO A 1 388 ? 5.996 23.686 -2.621 1.00 87.56 388 PRO A O 1
ATOM 2905 N N . GLU A 1 389 ? 6.937 22.480 -4.266 1.00 84.44 389 GLU A N 1
ATOM 2906 C CA . GLU A 1 389 ? 5.699 22.035 -4.894 1.00 84.44 389 GLU A CA 1
ATOM 2907 C C . GLU A 1 389 ? 5.395 20.584 -4.475 1.00 84.44 389 GLU A C 1
ATOM 2909 O O . GLU A 1 389 ? 6.255 19.710 -4.625 1.00 84.44 389 GLU A O 1
ATOM 2914 N N . PRO A 1 390 ? 4.184 20.282 -3.973 1.00 76.44 390 PRO A N 1
ATOM 2915 C CA . PRO A 1 390 ? 3.793 18.909 -3.678 1.00 76.44 390 PRO A CA 1
ATOM 2916 C C . PRO A 1 390 ? 3.842 18.027 -4.929 1.00 76.44 390 PRO A C 1
ATOM 2918 O O . PRO A 1 390 ? 3.388 18.434 -6.000 1.00 76.44 390 PRO A O 1
ATOM 2921 N N . GLY A 1 391 ? 4.320 16.790 -4.783 1.00 79.50 391 GLY A N 1
ATOM 2922 C CA . GLY A 1 391 ? 4.237 15.779 -5.834 1.00 79.50 391 GLY A CA 1
ATOM 2923 C C . GLY A 1 391 ? 5.518 14.967 -6.043 1.00 79.50 391 GLY A C 1
ATOM 2924 O O . GLY A 1 391 ? 6.374 14.931 -5.154 1.00 79.50 391 GLY A O 1
ATOM 2925 N N . PRO A 1 392 ? 5.655 14.345 -7.235 1.00 85.19 392 PRO A N 1
ATOM 2926 C CA . PRO A 1 392 ? 6.729 13.411 -7.573 1.00 85.19 392 PRO A CA 1
ATOM 2927 C C . PRO A 1 392 ? 8.168 13.874 -7.292 1.00 85.19 392 PRO A C 1
ATOM 2929 O O . PRO A 1 392 ? 8.986 13.018 -6.961 1.00 85.19 392 PRO A O 1
ATOM 2932 N N . PRO A 1 393 ? 8.544 15.170 -7.405 1.00 91.69 393 PRO A N 1
ATOM 2933 C CA . PRO A 1 393 ? 9.925 15.585 -7.162 1.00 91.69 393 PRO A CA 1
ATOM 2934 C C . PRO A 1 393 ? 10.504 15.106 -5.828 1.00 91.69 393 PRO A C 1
ATOM 2936 O O . PRO A 1 393 ? 11.680 14.747 -5.792 1.00 91.69 393 PRO A O 1
ATOM 2939 N N . ASN A 1 394 ? 9.705 15.010 -4.760 1.00 91.12 394 ASN A N 1
ATOM 2940 C CA . ASN A 1 394 ? 10.166 14.483 -3.472 1.00 91.12 394 ASN A CA 1
ATOM 2941 C C . ASN A 1 394 ? 10.730 13.054 -3.587 1.00 91.12 394 ASN A C 1
ATOM 2943 O O . ASN A 1 394 ? 11.834 12.792 -3.110 1.00 91.12 394 ASN A O 1
ATOM 2947 N N . GLN A 1 395 ? 10.034 12.155 -4.290 1.00 90.69 395 GLN A N 1
ATOM 2948 C CA . GLN A 1 395 ? 10.423 10.747 -4.450 1.00 90.69 395 GLN A CA 1
ATOM 2949 C C . GLN A 1 395 ? 11.670 10.546 -5.337 1.00 90.69 395 GLN A C 1
ATOM 2951 O O . GLN A 1 395 ? 12.283 9.475 -5.326 1.00 90.69 395 GLN A O 1
ATOM 2956 N N . PHE A 1 396 ? 12.081 11.566 -6.096 1.00 93.62 396 PHE A N 1
ATOM 2957 C CA . PHE A 1 396 ? 13.218 11.480 -7.023 1.00 93.62 396 PHE A CA 1
ATOM 2958 C C . PHE A 1 396 ? 14.417 12.356 -6.639 1.00 93.62 396 PHE A C 1
ATOM 2960 O O . PHE A 1 396 ? 15.533 12.061 -7.063 1.00 93.62 396 PHE A O 1
ATOM 2967 N N . THR A 1 397 ? 14.220 13.401 -5.832 1.00 93.94 397 THR A N 1
ATOM 2968 C CA . THR A 1 397 ? 15.291 14.317 -5.392 1.00 93.94 397 THR A CA 1
ATOM 2969 C C . THR A 1 397 ? 15.820 13.983 -3.999 1.00 93.94 397 THR A C 1
ATOM 2971 O O . THR A 1 397 ? 17.016 14.151 -3.734 1.00 93.94 397 THR A O 1
ATOM 2974 N N . ALA A 1 398 ? 14.972 13.466 -3.104 1.00 92.25 398 ALA A N 1
ATOM 2975 C CA . ALA A 1 398 ? 15.403 13.068 -1.772 1.00 92.25 398 ALA A CA 1
ATOM 2976 C C . ALA A 1 398 ? 16.342 11.845 -1.830 1.00 92.25 398 ALA A C 1
ATOM 2978 O O . ALA A 1 398 ? 16.223 10.959 -2.683 1.00 92.25 398 ALA A O 1
ATOM 2979 N N . GLY A 1 399 ? 17.375 11.866 -0.986 1.00 90.38 399 GLY A N 1
ATOM 2980 C CA . GLY A 1 399 ? 18.482 10.906 -1.030 1.00 90.38 399 GLY A CA 1
ATOM 2981 C C . GLY A 1 399 ? 19.475 11.132 -2.183 1.00 90.38 399 GLY A C 1
ATOM 2982 O O . GLY A 1 399 ? 20.473 10.414 -2.272 1.00 90.38 399 GLY A O 1
ATOM 2983 N N . VAL A 1 400 ? 19.244 12.127 -3.055 1.00 92.69 400 VAL A N 1
ATOM 2984 C CA . VAL A 1 400 ? 20.126 12.484 -4.186 1.00 92.69 400 VAL A CA 1
ATOM 2985 C C . VAL A 1 400 ? 20.650 13.917 -4.048 1.00 92.69 400 VAL A C 1
ATOM 2987 O O . VAL A 1 400 ? 21.856 14.111 -3.872 1.00 92.69 400 VAL A O 1
ATOM 2990 N N . THR A 1 401 ? 19.752 14.906 -4.107 1.00 94.81 401 THR A N 1
ATOM 2991 C CA . THR A 1 401 ? 20.046 16.347 -3.965 1.00 94.81 401 THR A CA 1
ATOM 2992 C C . THR A 1 401 ? 19.481 16.944 -2.679 1.00 94.81 401 THR A C 1
ATOM 2994 O O . THR A 1 401 ? 19.984 17.963 -2.213 1.00 94.81 401 THR A O 1
ATOM 2997 N N . ARG A 1 402 ? 18.481 16.289 -2.079 1.00 94.38 402 ARG A N 1
ATOM 2998 C CA . ARG A 1 402 ? 17.825 16.679 -0.821 1.00 94.38 402 ARG A CA 1
ATOM 2999 C C . ARG A 1 402 ? 17.952 15.592 0.234 1.00 94.38 402 ARG A C 1
ATOM 3001 O O . ARG A 1 402 ? 18.201 14.427 -0.089 1.00 94.38 402 ARG A O 1
ATOM 3008 N N . LYS A 1 403 ? 17.742 15.943 1.504 1.00 94.31 403 LYS A N 1
ATOM 3009 C CA . LYS A 1 403 ? 17.714 14.952 2.592 1.00 94.31 403 LYS A CA 1
ATOM 3010 C C . LYS A 1 403 ? 16.544 13.973 2.454 1.00 94.31 403 LYS A C 1
ATOM 3012 O O . LYS A 1 403 ? 15.410 14.376 2.211 1.00 94.31 403 LYS A O 1
ATOM 3017 N N . ALA A 1 404 ? 16.840 12.691 2.650 1.00 94.50 404 ALA A N 1
ATOM 3018 C CA . ALA A 1 404 ? 15.857 11.614 2.668 1.00 94.50 404 ALA A CA 1
ATOM 3019 C C . ALA A 1 404 ? 15.073 11.549 3.994 1.00 94.50 404 ALA A C 1
ATOM 3021 O O . ALA A 1 404 ? 15.641 11.861 5.046 1.00 94.50 404 ALA A O 1
ATOM 3022 N N . PRO A 1 405 ? 13.801 11.107 3.973 1.00 94.62 405 PRO A N 1
ATOM 3023 C CA . PRO A 1 405 ? 13.065 10.739 5.178 1.00 94.62 405 PRO A CA 1
ATOM 3024 C C . PRO A 1 405 ? 13.593 9.404 5.714 1.00 94.62 405 PRO A C 1
ATOM 3026 O O . PRO A 1 405 ? 13.318 8.337 5.164 1.00 94.62 405 PRO A O 1
ATOM 3029 N N . LEU A 1 406 ? 14.386 9.457 6.781 1.00 97.06 406 LEU A N 1
ATOM 3030 C CA . LEU A 1 406 ? 15.000 8.267 7.367 1.00 97.06 406 LEU A CA 1
ATOM 3031 C C . LEU A 1 406 ? 14.146 7.705 8.502 1.00 97.06 406 LEU A C 1
ATOM 3033 O O . LEU A 1 406 ? 13.652 8.480 9.321 1.00 97.06 406 LEU A O 1
ATOM 3037 N N . GLY A 1 407 ? 14.012 6.382 8.590 1.00 97.88 407 GLY A N 1
ATOM 3038 C CA . GLY A 1 407 ? 13.510 5.740 9.806 1.00 97.88 407 GLY A CA 1
ATOM 3039 C C . GLY A 1 407 ? 12.518 4.596 9.615 1.00 97.88 407 GLY A C 1
ATOM 3040 O O . GLY A 1 407 ? 11.600 4.680 8.804 1.00 97.88 407 GLY A O 1
ATOM 3041 N N . VAL A 1 408 ? 12.646 3.569 10.450 1.00 98.62 408 VAL A N 1
ATOM 3042 C CA . VAL A 1 408 ? 11.605 2.581 10.759 1.00 98.62 408 VAL A CA 1
ATOM 3043 C C . VAL A 1 408 ? 11.474 2.519 12.274 1.00 98.62 408 VAL A C 1
ATOM 3045 O O . VAL A 1 408 ? 12.481 2.474 12.984 1.00 98.62 408 VAL A O 1
ATOM 3048 N N . GLN A 1 409 ? 10.249 2.510 12.785 1.00 98.75 409 GLN A N 1
ATOM 3049 C CA . GLN A 1 409 ? 9.989 2.422 14.217 1.00 98.75 409 GLN A CA 1
ATOM 3050 C C . GLN A 1 409 ? 8.979 1.325 14.499 1.00 98.75 409 GLN A C 1
ATOM 3052 O O . GLN A 1 409 ? 7.920 1.286 13.876 1.00 98.75 409 GLN A O 1
ATOM 3057 N N . LYS A 1 410 ? 9.299 0.470 15.473 1.00 98.88 410 LYS A N 1
ATOM 3058 C CA . LYS A 1 410 ? 8.406 -0.580 15.952 1.00 98.88 410 LYS A CA 1
ATOM 3059 C C . LYS A 1 410 ? 7.899 -0.291 17.356 1.00 98.88 410 LYS A C 1
ATOM 3061 O O . LYS A 1 410 ? 8.638 0.148 18.240 1.00 98.88 410 LYS A O 1
ATOM 3066 N N . PHE A 1 411 ? 6.642 -0.642 17.560 1.00 98.88 411 PHE A N 1
ATOM 3067 C CA . PHE A 1 411 ? 5.921 -0.642 18.818 1.00 98.88 411 PHE A CA 1
ATOM 3068 C C . PHE A 1 411 ? 5.410 -2.053 19.113 1.00 98.88 411 PHE A C 1
ATOM 3070 O O . PHE A 1 411 ? 5.282 -2.887 18.212 1.00 98.88 411 PHE A O 1
ATOM 3077 N N . THR A 1 412 ? 5.099 -2.315 20.375 1.00 98.69 412 THR A N 1
ATOM 3078 C CA . THR A 1 412 ? 4.420 -3.536 20.813 1.00 98.69 412 THR A CA 1
ATOM 3079 C C . THR A 1 412 ? 3.210 -3.152 21.656 1.00 98.69 412 THR A C 1
ATOM 3081 O O . THR A 1 412 ? 3.298 -2.246 22.482 1.00 98.69 412 THR A O 1
ATOM 3084 N N . TRP A 1 413 ? 2.078 -3.820 21.448 1.00 98.81 413 TRP A N 1
ATOM 3085 C CA . TRP A 1 413 ? 0.913 -3.715 22.322 1.00 98.81 413 TRP A CA 1
ATOM 3086 C C . T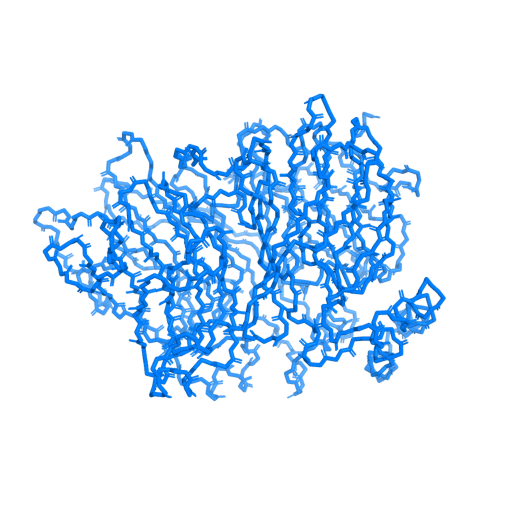RP A 1 413 ? 1.050 -4.649 23.529 1.00 98.81 413 TRP A C 1
ATOM 3088 O O . TRP A 1 413 ? 1.269 -5.850 23.367 1.00 98.81 413 TRP A O 1
ATOM 3098 N N . ASP A 1 414 ? 0.884 -4.101 24.731 1.00 98.31 414 ASP A N 1
ATOM 3099 C CA . ASP A 1 414 ? 0.757 -4.853 25.977 1.00 98.31 414 ASP A CA 1
ATOM 3100 C C . ASP A 1 414 ? -0.737 -5.081 26.287 1.00 98.31 414 ASP A C 1
ATOM 3102 O O . ASP A 1 414 ? -1.437 -4.141 26.686 1.00 98.31 414 ASP A O 1
ATOM 3106 N N . PRO A 1 415 ? -1.253 -6.318 26.147 1.00 97.12 415 PRO A N 1
ATOM 3107 C CA . PRO A 1 415 ? -2.657 -6.624 26.394 1.00 97.12 415 PRO A CA 1
ATOM 3108 C C . PRO A 1 415 ? -3.022 -6.716 27.877 1.00 97.12 415 PRO A C 1
ATOM 3110 O O . PRO A 1 415 ? -4.198 -6.861 28.206 1.00 97.12 415 PRO A O 1
ATOM 3113 N N . LYS A 1 416 ? -2.061 -6.666 28.798 1.00 96.19 416 LYS A N 1
ATOM 3114 C CA . LYS A 1 416 ? -2.344 -6.593 30.231 1.00 96.19 416 LYS A CA 1
ATOM 3115 C C . LYS A 1 416 ? -2.539 -5.141 30.648 1.00 96.19 416 LYS A C 1
ATOM 3117 O O . LYS A 1 416 ? -3.545 -4.810 31.268 1.00 96.19 416 LYS A O 1
ATOM 3122 N N . GLU A 1 417 ? -1.606 -4.283 30.252 1.00 96.50 417 GLU A N 1
ATOM 3123 C CA . GLU A 1 417 ? -1.607 -2.859 30.607 1.00 96.50 417 GLU A CA 1
ATOM 3124 C C . GLU A 1 417 ? -2.432 -1.998 29.628 1.00 96.50 417 GLU A C 1
ATOM 3126 O O . GLU A 1 417 ? -2.618 -0.799 29.846 1.00 96.50 417 GLU A O 1
ATOM 3131 N N . LYS A 1 418 ? -2.941 -2.609 28.549 1.00 97.69 418 LYS A N 1
ATOM 3132 C CA . LYS A 1 418 ? -3.729 -1.984 27.476 1.00 97.69 418 LYS A CA 1
ATOM 3133 C C . LYS A 1 418 ? -3.033 -0.757 26.892 1.00 97.69 418 LYS A C 1
ATOM 3135 O O . LYS A 1 418 ? -3.628 0.319 26.811 1.00 97.69 418 LYS A O 1
ATOM 3140 N N . LYS A 1 419 ? -1.750 -0.874 26.556 1.00 98.12 419 LYS A N 1
ATOM 3141 C CA . LYS A 1 419 ? -0.929 0.259 26.104 1.00 98.12 419 LYS A CA 1
ATOM 3142 C C . LYS A 1 419 ? 0.084 -0.147 25.040 1.00 98.12 419 LYS A C 1
ATOM 3144 O O . LYS A 1 419 ? 0.477 -1.308 24.961 1.00 98.12 419 LYS A O 1
ATOM 3149 N N . PHE A 1 420 ? 0.552 0.828 24.279 1.00 98.75 420 PHE A N 1
ATOM 3150 C CA . PHE A 1 420 ? 1.727 0.684 23.442 1.00 98.75 420 PHE A CA 1
ATOM 3151 C C . PHE A 1 420 ? 3.018 0.866 24.237 1.00 98.75 420 PHE A C 1
ATOM 3153 O O . PHE A 1 420 ? 3.119 1.692 25.145 1.00 98.75 420 PHE A O 1
ATOM 3160 N N . GLU A 1 421 ? 4.043 0.142 23.809 1.00 98.62 421 GLU A N 1
ATOM 3161 C CA . GLU A 1 421 ? 5.426 0.317 24.227 1.00 98.62 421 GLU A CA 1
ATOM 3162 C C . GLU A 1 421 ? 6.312 0.503 22.994 1.00 98.62 421 GLU A C 1
ATOM 3164 O O . GLU A 1 421 ? 6.129 -0.163 21.972 1.00 98.62 421 GLU A O 1
ATOM 3169 N N . LYS A 1 422 ? 7.283 1.417 23.075 1.00 98.62 422 LYS A N 1
ATOM 3170 C CA . LYS A 1 422 ? 8.298 1.582 22.027 1.00 98.62 422 LYS A CA 1
ATOM 3171 C C . LYS A 1 422 ? 9.243 0.385 22.079 1.00 98.62 422 LYS A C 1
ATOM 3173 O O . LYS A 1 422 ? 9.849 0.144 23.118 1.00 98.62 422 LYS A O 1
ATOM 3178 N N . ALA A 1 423 ? 9.373 -0.341 20.972 1.00 98.62 423 ALA A N 1
ATOM 3179 C CA . ALA A 1 423 ? 10.244 -1.510 20.895 1.00 98.62 423 ALA A CA 1
ATOM 3180 C C . ALA A 1 423 ? 11.644 -1.121 20.407 1.00 98.62 423 ALA A C 1
ATOM 3182 O O . ALA A 1 423 ? 12.627 -1.342 21.108 1.00 98.62 423 ALA A O 1
ATOM 3183 N N . TRP A 1 424 ? 11.738 -0.515 19.222 1.00 98.75 424 TRP A N 1
ATOM 3184 C CA . TRP A 1 424 ? 13.005 -0.061 18.648 1.00 98.75 424 TRP A CA 1
ATOM 3185 C C . TRP A 1 424 ? 12.791 0.993 17.560 1.00 98.75 424 TRP A C 1
ATOM 3187 O O . TRP A 1 424 ? 11.690 1.151 17.030 1.00 98.75 424 TRP A O 1
ATOM 3197 N N . VAL A 1 425 ? 13.870 1.698 17.219 1.00 98.69 425 VAL A N 1
ATOM 3198 C CA . VAL A 1 425 ? 13.956 2.654 16.108 1.00 98.69 425 VAL A CA 1
ATOM 3199 C C . VAL A 1 425 ? 15.233 2.359 15.323 1.00 98.69 425 VAL A C 1
ATOM 3201 O O . VAL A 1 425 ? 16.295 2.221 15.924 1.00 98.69 425 VAL A O 1
ATOM 3204 N N . ASN A 1 426 ? 15.140 2.312 13.995 1.00 98.62 426 ASN A N 1
ATOM 3205 C CA . ASN A 1 426 ? 16.280 2.234 13.084 1.00 98.62 426 ASN A CA 1
ATOM 3206 C C . ASN A 1 426 ? 16.242 3.440 12.137 1.00 98.62 426 ASN A C 1
ATOM 3208 O O . ASN A 1 426 ? 15.290 3.582 11.380 1.00 98.62 426 ASN A O 1
ATOM 3212 N N . MET A 1 427 ? 17.266 4.298 12.177 1.00 98.00 427 MET A N 1
ATOM 3213 C CA . MET A 1 427 ? 17.352 5.537 11.381 1.00 98.00 427 MET A CA 1
ATOM 3214 C C . MET A 1 427 ? 18.190 5.396 10.098 1.00 98.00 427 MET A C 1
ATOM 3216 O O . MET A 1 427 ? 18.563 6.403 9.505 1.00 98.00 427 MET A O 1
ATOM 3220 N N . GLU A 1 428 ? 18.514 4.175 9.668 1.00 97.06 428 GLU A N 1
ATOM 3221 C CA . GLU A 1 428 ? 19.367 3.923 8.495 1.00 97.06 428 GLU A CA 1
ATOM 3222 C C . GLU A 1 428 ? 18.571 3.705 7.199 1.00 97.06 428 GLU A C 1
ATOM 3224 O O . GLU A 1 428 ? 19.121 3.817 6.104 1.00 97.06 428 GLU A O 1
ATOM 3229 N N . VAL A 1 429 ? 17.276 3.395 7.302 1.00 97.94 429 VAL A N 1
ATOM 3230 C CA . VAL A 1 429 ? 16.408 3.138 6.143 1.00 97.94 429 VAL A CA 1
ATOM 3231 C C . VAL A 1 429 ? 15.939 4.449 5.522 1.00 97.94 429 VAL A C 1
ATOM 3233 O O . VAL A 1 429 ? 15.295 5.253 6.194 1.00 97.94 429 VAL A O 1
ATOM 3236 N N . ASP A 1 430 ? 16.226 4.636 4.235 1.00 97.06 430 ASP A N 1
ATOM 3237 C CA . ASP A 1 430 ? 15.741 5.738 3.406 1.00 97.06 430 ASP A CA 1
ATOM 3238 C C . ASP A 1 430 ? 14.350 5.410 2.843 1.00 97.06 430 ASP A C 1
ATOM 3240 O O . ASP A 1 430 ? 14.203 4.515 2.015 1.00 97.06 430 ASP A O 1
ATOM 3244 N N . ASN A 1 431 ? 13.335 6.173 3.250 1.00 95.50 431 ASN A N 1
ATOM 3245 C CA . ASN A 1 431 ? 11.948 5.984 2.823 1.00 95.50 431 ASN A CA 1
ATOM 3246 C C . ASN A 1 431 ? 11.517 6.961 1.723 1.00 95.50 431 ASN A C 1
ATOM 3248 O O . ASN A 1 431 ? 10.333 7.268 1.594 1.00 95.50 431 ASN A O 1
ATOM 3252 N N . THR A 1 432 ? 12.456 7.481 0.927 1.00 93.75 432 THR A N 1
ATOM 3253 C CA . THR A 1 432 ? 12.170 8.474 -0.121 1.00 93.75 432 THR A CA 1
ATOM 3254 C C . THR A 1 432 ? 11.034 8.037 -1.042 1.00 93.75 432 THR A C 1
ATOM 3256 O O . THR A 1 432 ? 10.238 8.870 -1.466 1.00 93.75 432 THR A O 1
ATOM 3259 N N . ASP A 1 433 ? 10.958 6.748 -1.359 1.00 91.50 433 ASP A N 1
ATOM 3260 C CA . ASP A 1 433 ? 9.976 6.207 -2.293 1.00 91.50 433 ASP A CA 1
ATOM 3261 C C . ASP A 1 433 ? 8.595 5.955 -1.648 1.00 91.50 433 ASP A C 1
ATOM 3263 O O . ASP A 1 433 ? 7.683 5.587 -2.379 1.00 91.50 433 ASP A O 1
ATOM 3267 N N . ILE A 1 434 ? 8.430 6.160 -0.328 1.00 89.56 434 ILE A N 1
ATOM 3268 C CA . ILE A 1 434 ? 7.184 5.932 0.439 1.00 89.56 434 ILE A CA 1
ATOM 3269 C C . ILE A 1 434 ? 6.626 4.518 0.189 1.00 89.56 434 ILE A C 1
ATOM 3271 O O . ILE A 1 434 ? 5.505 4.324 -0.260 1.00 89.56 434 ILE A O 1
ATOM 3275 N N . MET A 1 435 ? 7.459 3.502 0.400 1.00 93.00 435 MET A N 1
ATOM 3276 C CA . MET A 1 435 ? 7.105 2.106 0.128 1.00 93.00 435 MET A CA 1
ATOM 3277 C C . MET A 1 435 ? 6.483 1.443 1.346 1.00 93.00 435 MET A C 1
ATOM 3279 O O . MET A 1 435 ? 7.035 1.560 2.436 1.00 93.00 435 MET A O 1
ATOM 3283 N N . VAL A 1 436 ? 5.426 0.656 1.148 1.00 95.31 436 VAL A N 1
ATOM 3284 C CA . VAL A 1 436 ? 4.915 -0.236 2.197 1.00 95.31 436 VAL A CA 1
ATOM 3285 C C . VAL A 1 436 ? 5.889 -1.423 2.342 1.00 95.31 436 VAL A C 1
ATOM 3287 O O . VAL A 1 436 ? 6.094 -2.172 1.369 1.00 95.31 436 VAL A O 1
ATOM 3290 N N . PRO A 1 437 ? 6.538 -1.600 3.513 1.00 96.81 437 PRO A N 1
ATOM 3291 C CA . PRO A 1 437 ? 7.365 -2.773 3.790 1.00 96.81 437 PRO A CA 1
ATOM 3292 C C . PRO A 1 437 ? 6.517 -4.042 3.876 1.00 96.81 437 PRO A C 1
ATOM 3294 O O . PRO A 1 437 ? 5.291 -3.987 3.911 1.00 96.81 437 PRO A O 1
ATOM 3297 N N . VAL A 1 438 ? 7.164 -5.196 3.997 1.00 97.44 438 VAL A N 1
ATOM 3298 C CA . VAL A 1 438 ? 6.481 -6.454 4.337 1.00 97.44 438 VAL A CA 1
ATOM 3299 C C . VAL A 1 438 ? 7.230 -7.188 5.435 1.00 97.44 438 VAL A C 1
ATOM 3301 O O . VAL A 1 438 ? 8.459 -7.230 5.427 1.00 97.44 438 VAL A O 1
ATOM 3304 N N . VAL A 1 439 ? 6.496 -7.788 6.372 1.00 98.19 439 VAL A N 1
ATOM 3305 C CA . VAL A 1 439 ? 7.065 -8.628 7.434 1.00 98.19 439 VAL A CA 1
ATOM 3306 C C . VAL A 1 439 ? 6.860 -10.103 7.107 1.00 98.19 439 VAL A C 1
ATOM 3308 O O . VAL A 1 439 ? 5.746 -10.545 6.839 1.00 98.19 439 VAL A O 1
ATOM 3311 N N . SER A 1 440 ? 7.924 -10.894 7.182 1.00 98.12 440 SER A N 1
ATOM 3312 C CA . SER A 1 440 ? 7.860 -12.356 7.115 1.00 98.12 440 SER A CA 1
ATOM 3313 C C . SER A 1 440 ? 7.994 -12.934 8.516 1.00 98.12 440 SER A C 1
ATOM 3315 O O . SER A 1 440 ? 9.049 -12.835 9.147 1.00 98.12 440 SER A O 1
ATOM 3317 N N . ALA A 1 441 ? 6.936 -13.586 8.998 1.00 97.31 441 ALA A N 1
ATOM 3318 C CA . ALA A 1 441 ? 6.968 -14.266 10.287 1.00 97.31 441 ALA A CA 1
ATOM 3319 C C . ALA A 1 441 ? 7.968 -15.434 10.300 1.00 97.31 441 ALA A C 1
ATOM 3321 O O . ALA A 1 441 ? 8.586 -15.699 11.327 1.00 97.31 441 ALA A O 1
ATOM 3322 N N . ALA A 1 442 ? 8.154 -16.116 9.165 1.00 97.56 442 ALA A N 1
ATOM 3323 C CA . ALA A 1 442 ? 9.026 -17.285 9.074 1.00 97.56 442 ALA A CA 1
ATOM 3324 C C . ALA A 1 442 ? 10.519 -16.933 9.142 1.00 97.56 442 ALA A C 1
ATOM 3326 O O . ALA A 1 442 ? 11.303 -17.706 9.685 1.00 97.56 442 ALA A O 1
ATOM 3327 N N . THR A 1 443 ? 10.918 -15.777 8.603 1.00 98.06 443 THR A N 1
ATOM 3328 C CA . THR A 1 443 ? 12.317 -15.303 8.654 1.00 98.06 443 THR A CA 1
ATOM 3329 C C . THR A 1 443 ? 12.570 -14.320 9.794 1.00 98.06 443 THR A C 1
ATOM 3331 O O . THR A 1 443 ? 13.725 -14.010 10.070 1.00 98.06 443 THR A O 1
ATOM 3334 N N . ASN A 1 444 ? 11.516 -13.844 10.467 1.00 98.38 444 ASN A N 1
ATOM 3335 C CA . ASN A 1 444 ? 11.566 -12.762 11.452 1.00 98.38 444 ASN A CA 1
ATOM 3336 C C . ASN A 1 444 ? 12.191 -11.469 10.891 1.00 98.38 444 ASN A C 1
ATOM 3338 O O . ASN A 1 444 ? 12.877 -10.742 11.608 1.00 98.38 444 ASN A O 1
ATOM 3342 N N . LEU A 1 445 ? 11.965 -11.183 9.604 1.00 98.69 445 LEU A N 1
ATOM 3343 C CA . LEU A 1 445 ? 12.488 -9.993 8.931 1.00 98.69 445 LEU A CA 1
ATOM 3344 C C . LEU A 1 445 ? 11.359 -9.067 8.477 1.00 98.69 445 LEU A C 1
ATOM 3346 O O . LEU A 1 445 ? 10.327 -9.532 7.991 1.00 98.69 445 LEU A O 1
ATOM 3350 N N . ILE A 1 446 ? 11.597 -7.759 8.574 1.00 98.69 446 ILE A N 1
ATOM 3351 C CA . ILE A 1 446 ? 10.876 -6.734 7.812 1.00 98.69 446 ILE A CA 1
ATOM 3352 C C . ILE A 1 446 ? 11.738 -6.291 6.628 1.00 98.69 446 ILE A C 1
ATOM 3354 O O . ILE A 1 446 ? 12.912 -5.958 6.797 1.00 98.69 446 ILE A O 1
ATOM 3358 N N . TYR A 1 447 ? 11.156 -6.312 5.431 1.00 98.38 447 TYR A N 1
ATOM 3359 C CA . TYR A 1 447 ? 11.821 -5.962 4.181 1.00 98.38 447 TYR A CA 1
ATOM 3360 C C . TYR A 1 447 ? 11.462 -4.536 3.780 1.00 98.38 447 TYR A C 1
ATOM 3362 O O . TYR A 1 447 ? 10.316 -4.263 3.423 1.00 98.38 447 TYR A O 1
ATOM 3370 N N . CYS A 1 448 ? 12.450 -3.645 3.812 1.00 97.81 448 CYS A N 1
ATOM 3371 C CA . CYS A 1 448 ? 12.272 -2.231 3.501 1.00 97.81 448 CYS A CA 1
ATOM 3372 C C . CYS A 1 448 ? 13.036 -1.857 2.232 1.00 97.81 448 CYS A C 1
ATOM 3374 O O . CYS A 1 448 ? 14.234 -2.139 2.118 1.00 97.81 448 CYS A O 1
ATOM 3376 N N . ALA A 1 449 ? 12.363 -1.173 1.306 1.00 96.56 449 ALA A N 1
ATOM 3377 C CA . ALA A 1 449 ? 13.043 -0.465 0.230 1.00 96.56 449 ALA A CA 1
ATOM 3378 C C . ALA A 1 449 ? 13.906 0.656 0.828 1.00 96.56 449 ALA A C 1
ATOM 3380 O O . ALA A 1 449 ? 13.498 1.310 1.784 1.00 96.56 449 ALA A O 1
ATOM 3381 N N . THR A 1 450 ? 15.099 0.870 0.279 1.00 96.75 450 THR A N 1
ATOM 3382 C CA . THR A 1 450 ? 16.018 1.915 0.739 1.00 96.75 450 THR A CA 1
ATOM 3383 C C . THR A 1 450 ? 16.956 2.365 -0.381 1.00 96.75 450 THR A C 1
ATOM 3385 O O . THR A 1 450 ? 16.980 1.793 -1.477 1.00 96.75 450 THR A O 1
ATOM 3388 N N . LYS A 1 451 ? 17.763 3.392 -0.111 1.00 95.31 451 LYS A N 1
ATOM 3389 C CA . LYS A 1 451 ? 18.879 3.824 -0.954 1.00 95.31 451 LYS A CA 1
ATOM 3390 C C . LYS A 1 451 ? 20.157 3.849 -0.120 1.00 95.31 451 LYS A C 1
ATOM 3392 O O . LYS A 1 451 ? 20.221 4.497 0.917 1.00 95.31 451 LYS A O 1
ATOM 3397 N N . ILE A 1 452 ? 21.207 3.190 -0.602 1.00 93.56 452 ILE A N 1
ATOM 3398 C CA . ILE A 1 452 ? 22.539 3.198 0.013 1.00 93.56 452 ILE A CA 1
ATOM 3399 C C . ILE A 1 452 ? 23.468 3.979 -0.908 1.00 93.56 452 ILE A C 1
ATOM 3401 O O . ILE A 1 452 ? 23.700 3.593 -2.055 1.00 93.56 452 ILE A O 1
ATOM 3405 N N . SER A 1 453 ? 23.962 5.121 -0.424 1.00 88.06 453 SER A N 1
ATOM 3406 C CA . SER A 1 453 ? 24.778 6.054 -1.218 1.00 88.06 453 SER A CA 1
ATOM 3407 C C . SER A 1 453 ? 24.112 6.473 -2.542 1.00 88.06 453 SER A C 1
ATOM 3409 O O . SER A 1 453 ? 24.788 6.672 -3.549 1.00 88.06 453 SER A O 1
ATOM 3411 N N . GLY A 1 454 ? 22.780 6.601 -2.542 1.00 86.38 454 GLY A N 1
ATOM 3412 C CA . GLY A 1 454 ? 21.978 6.980 -3.710 1.00 86.38 454 GLY A CA 1
ATOM 3413 C C . GLY A 1 454 ? 21.609 5.828 -4.655 1.00 86.38 454 GLY A C 1
ATOM 3414 O O . GLY A 1 454 ? 20.871 6.067 -5.612 1.00 86.38 454 GLY A O 1
ATOM 3415 N N . ASN A 1 455 ? 22.074 4.600 -4.395 1.00 92.31 455 ASN A N 1
ATOM 3416 C CA . ASN A 1 455 ? 21.722 3.398 -5.157 1.00 92.31 455 ASN A CA 1
ATOM 3417 C C . ASN A 1 455 ? 20.599 2.631 -4.467 1.00 92.31 455 ASN A C 1
ATOM 3419 O O . ASN A 1 455 ? 20.643 2.441 -3.254 1.00 92.31 455 ASN A O 1
ATOM 3423 N N . TYR A 1 456 ? 19.620 2.160 -5.234 1.00 96.56 456 TYR A N 1
ATOM 3424 C CA . TYR A 1 456 ? 18.496 1.405 -4.690 1.00 96.56 456 TYR A CA 1
ATOM 3425 C C . TYR A 1 456 ? 18.951 0.093 -4.052 1.00 96.56 456 TYR A C 1
ATOM 3427 O O . TYR A 1 456 ? 19.804 -0.617 -4.590 1.00 96.56 456 TYR A O 1
ATOM 3435 N N . ALA A 1 457 ? 18.331 -0.252 -2.930 1.00 97.06 457 ALA A N 1
ATOM 3436 C CA . ALA A 1 457 ? 18.509 -1.519 -2.247 1.00 97.06 457 ALA A CA 1
ATOM 3437 C C . ALA A 1 457 ? 17.218 -1.943 -1.533 1.00 97.06 457 ALA A C 1
ATOM 3439 O O . ALA A 1 457 ? 16.289 -1.152 -1.366 1.00 97.06 457 ALA A O 1
ATOM 3440 N N . TYR A 1 458 ? 17.190 -3.189 -1.078 1.00 97.75 458 TYR A N 1
ATOM 3441 C CA . TYR A 1 458 ? 16.323 -3.625 0.012 1.00 97.75 458 TYR A CA 1
ATOM 3442 C C . TYR A 1 458 ? 17.174 -3.995 1.217 1.00 97.75 458 TYR A C 1
ATOM 3444 O O . TYR A 1 458 ? 18.276 -4.517 1.056 1.00 97.75 458 TYR A O 1
ATOM 3452 N N . VAL A 1 459 ? 16.652 -3.770 2.416 1.00 98.38 459 VAL A N 1
ATOM 3453 C CA . VAL A 1 459 ? 17.235 -4.286 3.658 1.00 98.38 459 VAL A CA 1
ATOM 3454 C C . VAL A 1 459 ? 16.229 -5.166 4.380 1.00 98.38 459 VAL A C 1
ATOM 3456 O O . VAL A 1 459 ? 15.035 -4.878 4.382 1.00 98.38 459 VAL A O 1
ATOM 3459 N N . GLY A 1 460 ? 16.720 -6.249 4.972 1.00 98.44 460 GLY A N 1
ATOM 3460 C CA . GLY A 1 460 ? 15.973 -7.101 5.887 1.00 98.44 460 GLY A CA 1
ATOM 3461 C C . GLY A 1 460 ? 16.398 -6.776 7.310 1.00 98.44 460 GLY A C 1
ATOM 3462 O O . GLY A 1 460 ? 17.496 -7.166 7.714 1.00 98.44 460 GLY A O 1
ATOM 3463 N N . LEU A 1 461 ? 15.561 -6.053 8.051 1.00 98.81 461 LEU A N 1
ATOM 3464 C CA . LEU A 1 461 ? 15.801 -5.782 9.469 1.00 98.81 461 LEU A CA 1
ATOM 3465 C C . LEU A 1 461 ? 15.199 -6.908 10.307 1.00 98.81 461 LEU A C 1
ATOM 3467 O O . LEU A 1 461 ? 14.087 -7.353 10.025 1.00 98.81 461 LEU A O 1
ATOM 3471 N N . ASP A 1 462 ? 15.894 -7.338 11.357 1.00 98.69 462 ASP A N 1
ATOM 3472 C CA . ASP A 1 462 ? 15.321 -8.238 12.352 1.00 98.69 462 ASP A CA 1
ATOM 3473 C C . ASP A 1 462 ? 14.112 -7.567 13.017 1.00 98.69 462 ASP A C 1
ATOM 3475 O O . ASP A 1 462 ? 14.216 -6.499 13.627 1.00 98.69 462 ASP A O 1
ATOM 3479 N N . TRP A 1 463 ? 12.946 -8.199 12.896 1.00 98.62 463 TRP A N 1
ATOM 3480 C CA . TRP A 1 463 ? 11.678 -7.686 13.412 1.00 98.62 463 TRP A CA 1
ATOM 3481 C C . TRP A 1 463 ? 11.697 -7.489 14.936 1.00 98.62 463 TRP A C 1
ATOM 3483 O O . TRP A 1 463 ? 10.985 -6.637 15.481 1.00 98.62 463 TRP A O 1
ATOM 3493 N N . THR A 1 464 ? 12.531 -8.244 15.648 1.00 98.38 464 THR A N 1
ATOM 3494 C CA . THR A 1 464 ? 12.643 -8.192 17.105 1.00 98.38 464 THR A CA 1
ATOM 3495 C C . THR A 1 464 ? 13.613 -7.105 17.560 1.00 98.38 464 THR A C 1
ATOM 3497 O O . THR A 1 464 ? 13.298 -6.411 18.525 1.00 98.38 464 THR A O 1
ATOM 3500 N N . THR A 1 465 ? 14.753 -6.924 16.886 1.00 98.06 465 THR A N 1
ATOM 3501 C CA . THR A 1 465 ? 15.868 -6.095 17.389 1.00 98.06 465 THR A CA 1
ATOM 3502 C C . THR A 1 465 ? 16.218 -4.870 16.553 1.00 98.06 465 THR A C 1
ATOM 3504 O O . THR A 1 465 ? 16.986 -4.042 17.039 1.00 98.06 465 THR A O 1
ATOM 3507 N N . SER A 1 466 ? 15.679 -4.729 15.336 1.00 98.25 466 SER A N 1
ATOM 3508 C CA . SER A 1 466 ? 16.031 -3.715 14.322 1.00 98.25 466 SER A CA 1
ATOM 3509 C C . SER A 1 466 ? 17.374 -3.892 13.606 1.00 98.25 466 SER A C 1
ATOM 3511 O O . SER A 1 466 ? 17.705 -3.093 12.728 1.00 98.25 466 SER A O 1
ATOM 3513 N N . GLU A 1 467 ? 18.147 -4.922 13.959 1.00 98.44 467 GLU A N 1
ATOM 3514 C CA . GLU A 1 467 ? 19.452 -5.188 13.354 1.00 98.44 467 GLU A CA 1
ATOM 3515 C C . GLU A 1 467 ? 19.304 -5.504 11.861 1.00 98.44 467 GLU A C 1
ATOM 3517 O O . GLU A 1 467 ? 18.537 -6.390 11.483 1.00 98.44 467 GLU A O 1
ATOM 3522 N N . THR A 1 468 ? 20.065 -4.823 11.004 1.00 98.50 468 THR A N 1
ATOM 3523 C CA . THR A 1 468 ? 20.124 -5.141 9.573 1.00 98.50 468 THR A CA 1
ATOM 3524 C C . THR A 1 468 ? 20.783 -6.506 9.371 1.00 98.50 468 THR A C 1
ATOM 3526 O O . THR A 1 468 ? 22.001 -6.638 9.481 1.00 98.50 468 THR A O 1
ATOM 3529 N N . LYS A 1 469 ? 19.984 -7.532 9.065 1.00 98.38 469 LYS A N 1
ATOM 3530 C CA . LYS A 1 469 ? 20.467 -8.899 8.815 1.00 98.38 469 LYS A CA 1
ATOM 3531 C C . LYS A 1 469 ? 20.906 -9.104 7.378 1.00 98.38 469 LYS A C 1
ATOM 3533 O O . LYS A 1 469 ? 21.822 -9.881 7.132 1.00 98.38 469 LYS A O 1
ATOM 3538 N N . GLN A 1 470 ? 20.235 -8.442 6.440 1.00 97.94 470 GLN A N 1
ATOM 3539 C CA . GLN A 1 470 ? 20.447 -8.631 5.010 1.00 97.94 470 GLN A CA 1
ATOM 3540 C C . GLN A 1 470 ? 20.349 -7.307 4.260 1.00 97.94 470 GLN A C 1
ATOM 3542 O O . GLN A 1 470 ? 19.543 -6.447 4.614 1.00 97.94 470 GLN A O 1
ATOM 3547 N N . THR A 1 471 ? 21.120 -7.192 3.180 1.00 98.19 471 THR A N 1
ATOM 3548 C CA . THR A 1 471 ? 21.078 -6.058 2.251 1.00 98.19 471 THR A CA 1
ATOM 3549 C C . THR A 1 471 ? 21.152 -6.577 0.822 1.00 98.19 471 THR A C 1
ATOM 3551 O O . THR A 1 471 ? 22.123 -7.235 0.462 1.00 98.19 471 THR A O 1
ATOM 3554 N N . TRP A 1 472 ? 20.168 -6.244 -0.007 1.00 98.19 472 TRP A N 1
ATOM 3555 C CA . TRP A 1 472 ? 20.132 -6.537 -1.438 1.00 98.19 472 TRP A CA 1
ATOM 3556 C C . TRP A 1 472 ? 20.327 -5.250 -2.234 1.00 98.19 472 TRP A C 1
ATOM 3558 O O . TRP A 1 472 ? 19.374 -4.507 -2.462 1.00 98.19 472 TRP A O 1
ATOM 3568 N N . LEU A 1 473 ? 21.565 -4.959 -2.636 1.00 97.94 473 LEU A N 1
ATOM 3569 C CA . LEU A 1 473 ? 21.880 -3.779 -3.447 1.00 97.94 473 LEU A CA 1
ATOM 3570 C C . LEU A 1 473 ? 21.575 -4.075 -4.919 1.00 97.94 473 LEU A C 1
ATOM 3572 O O . LEU A 1 473 ? 22.075 -5.069 -5.446 1.00 97.94 473 LEU A O 1
ATOM 3576 N N . PHE A 1 474 ? 20.795 -3.224 -5.590 1.00 97.75 474 PHE A N 1
ATOM 3577 C CA . PHE A 1 474 ? 20.473 -3.431 -7.003 1.00 97.75 474 PHE A CA 1
ATOM 3578 C C . PHE A 1 474 ? 21.722 -3.324 -7.910 1.00 97.75 474 PHE A C 1
ATOM 3580 O O . PHE A 1 474 ? 22.728 -2.721 -7.519 1.00 97.75 474 PHE A O 1
ATOM 3587 N N . PRO A 1 475 ? 21.687 -3.920 -9.120 1.00 96.75 475 PRO A N 1
ATOM 3588 C CA . PRO A 1 475 ? 22.881 -4.098 -9.955 1.00 96.75 475 PRO A CA 1
ATOM 3589 C C . PRO A 1 475 ? 23.623 -2.812 -10.345 1.00 96.75 475 PRO A C 1
ATOM 3591 O O . PRO A 1 475 ? 24.855 -2.810 -10.443 1.00 96.75 475 PRO A O 1
ATOM 3594 N N . ASP A 1 476 ? 22.883 -1.726 -10.566 1.00 95.94 476 ASP A N 1
ATOM 3595 C CA . ASP A 1 476 ? 23.384 -0.449 -11.072 1.00 95.94 476 ASP A CA 1
ATOM 3596 C C . ASP A 1 476 ? 22.666 0.745 -10.409 1.00 95.94 476 ASP A C 1
ATOM 3598 O O . ASP A 1 476 ? 21.764 0.581 -9.587 1.00 95.94 476 ASP A O 1
ATOM 3602 N N . ASP A 1 477 ? 23.094 1.960 -10.751 1.00 95.12 477 ASP A N 1
ATOM 3603 C CA . ASP A 1 477 ? 22.589 3.221 -10.198 1.00 95.12 477 ASP A CA 1
ATOM 3604 C C . ASP A 1 477 ? 21.332 3.756 -10.909 1.00 95.12 477 ASP A C 1
ATOM 3606 O O . ASP A 1 477 ? 20.884 4.872 -10.624 1.00 95.12 477 ASP A O 1
ATOM 3610 N N . SER A 1 478 ? 20.748 2.987 -11.830 1.00 97.06 478 SER A N 1
ATOM 3611 C CA . SER A 1 478 ? 19.607 3.437 -12.620 1.00 97.06 478 SER A CA 1
ATOM 3612 C C . SER A 1 478 ? 18.362 3.649 -11.757 1.00 97.06 478 SER A C 1
ATOM 3614 O O . SER A 1 478 ? 18.074 2.909 -10.813 1.00 97.06 478 SER A O 1
ATOM 3616 N N . ARG A 1 479 ? 17.561 4.652 -12.108 1.00 95.50 479 ARG A N 1
ATOM 3617 C CA . ARG A 1 479 ? 16.271 4.947 -11.485 1.00 95.50 479 ARG A CA 1
ATOM 3618 C C . ARG A 1 479 ? 15.181 3.953 -11.878 1.00 95.50 479 ARG A C 1
ATOM 3620 O O . ARG A 1 479 ? 14.110 4.000 -11.285 1.00 95.50 479 ARG A O 1
ATOM 3627 N N . LYS A 1 480 ? 15.444 2.984 -12.768 1.00 96.38 480 LYS A N 1
ATOM 3628 C CA . LYS A 1 480 ? 14.510 1.871 -13.043 1.00 96.38 480 LYS A CA 1
ATOM 3629 C C . LYS A 1 480 ? 14.151 1.074 -11.786 1.00 96.38 480 LYS A C 1
ATOM 3631 O O . LYS A 1 480 ? 13.098 0.446 -11.736 1.00 96.38 480 LYS A O 1
ATOM 3636 N N . TRP A 1 481 ? 15.022 1.096 -10.775 1.00 96.06 481 TRP A N 1
ATOM 3637 C CA . TRP A 1 481 ? 14.825 0.396 -9.506 1.00 96.06 481 TRP A CA 1
ATOM 3638 C C . TRP A 1 481 ? 13.896 1.131 -8.533 1.00 96.06 481 TRP A C 1
ATOM 3640 O O . TRP A 1 481 ? 13.444 0.522 -7.562 1.00 96.06 481 TRP A O 1
ATOM 3650 N N . ASN A 1 482 ? 13.548 2.388 -8.823 1.00 94.31 482 ASN A N 1
ATOM 3651 C CA . ASN A 1 482 ? 12.555 3.160 -8.084 1.00 94.31 482 ASN A CA 1
ATOM 3652 C C . ASN A 1 482 ? 11.238 2.391 -7.947 1.00 94.31 482 ASN A C 1
ATOM 3654 O O . ASN A 1 482 ? 10.784 1.727 -8.885 1.00 94.31 482 ASN A O 1
ATOM 3658 N N . ALA A 1 483 ? 10.660 2.446 -6.754 1.00 90.44 483 ALA A N 1
ATOM 3659 C CA . ALA A 1 483 ? 9.508 1.643 -6.375 1.00 90.44 483 ALA A CA 1
ATOM 3660 C C . ALA A 1 483 ? 8.221 2.477 -6.180 1.00 90.44 483 ALA A C 1
ATOM 3662 O O . ALA A 1 483 ? 7.143 1.908 -6.286 1.00 90.44 483 ALA A O 1
ATOM 3663 N N . LEU A 1 484 ? 8.346 3.805 -6.020 1.00 87.62 484 LEU A N 1
ATOM 3664 C CA . LEU A 1 484 ? 7.289 4.840 -6.066 1.00 87.62 484 LEU A CA 1
ATOM 3665 C C . LEU A 1 484 ? 5.926 4.439 -5.470 1.00 87.62 484 LEU A C 1
ATOM 3667 O O . LEU A 1 484 ? 5.006 4.107 -6.216 1.00 87.62 484 LEU A O 1
ATOM 3671 N N . GLY A 1 485 ? 5.767 4.528 -4.147 1.00 82.62 485 GLY A N 1
ATOM 3672 C CA . GLY A 1 485 ? 4.472 4.296 -3.490 1.00 82.62 485 GLY A CA 1
ATOM 3673 C C . GLY A 1 485 ? 3.948 2.864 -3.648 1.00 82.62 485 GLY A C 1
ATOM 3674 O O . GLY A 1 485 ? 2.743 2.623 -3.603 1.00 82.62 485 GLY A O 1
ATOM 3675 N N . GLY A 1 486 ? 4.841 1.924 -3.955 1.00 87.19 486 GLY A N 1
ATOM 3676 C CA . GLY A 1 486 ? 4.531 0.516 -4.151 1.00 87.19 486 GLY A CA 1
ATOM 3677 C C . GLY A 1 486 ? 4.368 -0.260 -2.846 1.00 87.19 486 GLY A C 1
ATOM 3678 O O . GLY A 1 486 ? 4.736 0.195 -1.759 1.00 87.19 486 GLY A O 1
ATOM 3679 N N . ILE A 1 487 ? 3.884 -1.495 -2.978 1.00 92.25 487 ILE A N 1
ATOM 3680 C CA . ILE A 1 487 ? 3.824 -2.464 -1.879 1.00 92.25 487 ILE A CA 1
ATOM 3681 C C . ILE A 1 487 ? 4.800 -3.597 -2.178 1.00 92.25 487 ILE A C 1
ATOM 3683 O O . ILE A 1 487 ? 4.739 -4.237 -3.233 1.00 92.25 487 ILE A O 1
ATOM 3687 N N . THR A 1 488 ? 5.729 -3.840 -1.255 1.00 93.12 488 THR A N 1
ATOM 3688 C CA . THR A 1 488 ? 6.689 -4.944 -1.379 1.00 93.12 488 THR A CA 1
ATOM 3689 C C . THR A 1 488 ? 5.935 -6.257 -1.255 1.00 93.12 488 THR A C 1
ATOM 3691 O O . THR A 1 488 ? 5.288 -6.449 -0.240 1.00 93.12 488 THR A O 1
ATOM 3694 N N . THR A 1 489 ? 6.021 -7.166 -2.228 1.00 95.50 489 THR A N 1
ATOM 3695 C CA . THR A 1 489 ? 5.348 -8.477 -2.171 1.00 95.50 489 THR A CA 1
ATOM 3696 C C . THR A 1 489 ? 6.369 -9.598 -2.019 1.00 95.50 489 THR A C 1
ATOM 3698 O O . THR A 1 489 ? 7.343 -9.631 -2.766 1.00 95.50 489 THR A O 1
ATOM 3701 N N . ILE A 1 490 ? 6.138 -10.539 -1.098 1.00 96.75 490 ILE A N 1
ATOM 3702 C CA . ILE A 1 490 ? 6.913 -11.788 -1.012 1.00 96.75 490 ILE A CA 1
ATOM 3703 C C . ILE A 1 490 ? 6.176 -12.873 -1.802 1.00 96.75 490 ILE A C 1
ATOM 3705 O O . ILE A 1 490 ? 4.982 -13.089 -1.592 1.00 96.75 490 ILE A O 1
ATOM 3709 N N . LEU A 1 491 ? 6.881 -13.545 -2.709 1.00 96.19 491 LEU A N 1
ATOM 3710 C CA . LEU A 1 491 ? 6.361 -14.674 -3.479 1.00 96.19 491 LEU A CA 1
ATOM 3711 C C . LEU A 1 491 ? 6.498 -15.991 -2.699 1.00 96.19 491 LEU A C 1
ATOM 3713 O O . LEU A 1 491 ? 7.329 -16.114 -1.803 1.00 96.19 491 LEU A O 1
ATOM 3717 N N . GLU A 1 492 ? 5.701 -17.001 -3.067 1.00 91.38 492 GLU A N 1
ATOM 3718 C CA . GLU A 1 492 ? 5.708 -18.339 -2.437 1.00 91.38 492 GLU A CA 1
ATOM 3719 C C . GLU A 1 492 ? 7.092 -19.003 -2.416 1.00 91.38 492 GLU A C 1
ATOM 3721 O O . GLU A 1 492 ? 7.375 -19.824 -1.547 1.00 91.38 492 GLU A O 1
ATOM 3726 N N . ASP A 1 493 ? 7.954 -18.655 -3.369 1.00 93.06 493 ASP A N 1
ATOM 3727 C CA . ASP A 1 493 ? 9.298 -19.204 -3.517 1.00 93.06 493 ASP A CA 1
ATOM 3728 C C . ASP A 1 493 ? 10.406 -18.313 -2.930 1.00 93.06 493 ASP A C 1
ATOM 3730 O O . ASP A 1 493 ? 11.582 -18.492 -3.267 1.00 93.06 493 ASP A O 1
ATOM 3734 N N . GLY A 1 494 ? 10.028 -17.370 -2.060 1.00 94.31 494 GLY A N 1
ATOM 3735 C CA . GLY A 1 494 ? 10.934 -16.526 -1.280 1.00 94.31 494 GLY A CA 1
ATOM 3736 C C . GLY A 1 494 ? 11.471 -15.294 -2.008 1.00 94.31 494 GLY A C 1
ATOM 3737 O O . GLY A 1 494 ? 12.246 -14.545 -1.423 1.00 94.31 494 GLY A O 1
ATOM 3738 N N . ASP A 1 495 ? 11.070 -15.055 -3.257 1.00 97.25 495 ASP A N 1
ATOM 3739 C CA . ASP A 1 495 ? 11.468 -13.866 -4.019 1.00 97.25 495 ASP A CA 1
ATOM 3740 C C . ASP A 1 495 ? 10.686 -12.613 -3.598 1.00 97.25 495 ASP A C 1
ATOM 3742 O O . ASP A 1 495 ? 9.594 -12.707 -3.031 1.00 97.25 495 ASP A O 1
ATOM 3746 N N . LEU A 1 496 ? 11.197 -11.427 -3.955 1.00 97.56 496 LEU A N 1
ATOM 3747 C CA . LEU A 1 496 ? 10.404 -10.193 -3.894 1.00 97.56 496 LEU A CA 1
ATOM 3748 C C . LEU A 1 496 ? 9.858 -9.823 -5.271 1.00 97.56 496 LEU A C 1
ATOM 3750 O O . LEU A 1 496 ? 10.610 -9.748 -6.244 1.00 97.56 496 LEU A O 1
ATOM 3754 N N . LEU A 1 497 ? 8.569 -9.498 -5.329 1.00 97.75 497 LEU A N 1
ATOM 3755 C CA . LEU A 1 497 ? 7.937 -8.810 -6.450 1.00 97.75 497 LEU A CA 1
ATOM 3756 C C . LEU A 1 497 ? 7.675 -7.355 -6.055 1.00 97.75 497 LEU A C 1
ATOM 3758 O O . LEU A 1 497 ? 7.084 -7.068 -5.015 1.00 97.75 497 LEU A O 1
ATOM 3762 N N . ILE A 1 498 ? 8.160 -6.432 -6.879 1.00 97.12 498 ILE A N 1
ATOM 3763 C CA . ILE A 1 498 ? 8.242 -5.012 -6.550 1.00 97.12 498 ILE A CA 1
ATOM 3764 C C . ILE A 1 498 ? 7.686 -4.214 -7.730 1.00 97.12 498 ILE A C 1
ATOM 3766 O O . ILE A 1 498 ? 8.187 -4.326 -8.852 1.00 97.12 498 ILE A O 1
ATOM 3770 N N . GLY A 1 499 ? 6.669 -3.391 -7.476 1.00 95.88 499 GLY A N 1
ATOM 3771 C CA . GLY A 1 499 ? 6.179 -2.392 -8.425 1.00 95.88 499 GLY A CA 1
ATOM 3772 C C . GLY A 1 499 ? 7.188 -1.265 -8.679 1.00 95.88 499 GLY A C 1
ATOM 3773 O O . GLY A 1 499 ? 8.315 -1.294 -8.186 1.00 95.88 499 GLY A O 1
ATOM 3774 N N . GLY A 1 500 ? 6.831 -0.257 -9.461 1.00 94.88 500 GLY A N 1
ATOM 3775 C CA . GLY A 1 500 ? 7.699 0.894 -9.685 1.00 94.88 500 GLY A CA 1
ATOM 3776 C C . GLY A 1 500 ? 7.244 1.814 -10.800 1.00 94.88 500 GLY A C 1
ATOM 3777 O O . GLY A 1 500 ? 6.314 1.508 -11.545 1.00 94.88 500 GLY A O 1
ATOM 3778 N N . ALA A 1 501 ? 7.937 2.947 -10.921 1.00 94.00 501 ALA A N 1
ATOM 3779 C CA . ALA A 1 501 ? 7.609 3.980 -11.897 1.00 94.00 501 ALA A CA 1
ATOM 3780 C C . ALA A 1 501 ? 7.905 3.574 -13.349 1.00 94.00 501 ALA A C 1
ATOM 3782 O O . ALA A 1 501 ? 7.170 3.971 -14.248 1.00 94.00 501 ALA A O 1
ATOM 3783 N N . PHE A 1 502 ? 8.972 2.794 -13.557 1.00 96.50 502 PHE A N 1
ATOM 3784 C CA . PHE A 1 502 ? 9.509 2.468 -14.887 1.00 96.50 502 PHE A CA 1
ATOM 3785 C C . PHE A 1 502 ? 9.584 0.968 -15.175 1.00 96.50 502 PHE A C 1
ATOM 3787 O O . PHE A 1 502 ? 9.704 0.551 -16.326 1.00 96.50 502 PHE A O 1
ATOM 3794 N N . ALA A 1 503 ? 9.577 0.144 -14.128 1.00 97.00 503 ALA A N 1
ATOM 3795 C CA . ALA A 1 503 ? 9.648 -1.299 -14.249 1.00 97.00 503 ALA A CA 1
ATOM 3796 C C . ALA A 1 503 ? 8.981 -1.973 -13.053 1.00 97.00 503 ALA A C 1
ATOM 3798 O O . ALA A 1 503 ? 9.096 -1.514 -11.916 1.00 97.00 503 ALA A O 1
ATOM 3799 N N . ILE A 1 504 ? 8.349 -3.105 -13.327 1.00 97.88 504 ILE A N 1
ATOM 3800 C CA . ILE A 1 504 ? 8.044 -4.133 -12.339 1.00 97.88 504 ILE A CA 1
ATOM 3801 C C . ILE A 1 504 ? 9.296 -4.990 -12.222 1.00 97.88 504 ILE A C 1
ATOM 3803 O O . ILE A 1 504 ? 9.926 -5.304 -13.236 1.00 97.88 504 ILE A O 1
ATOM 3807 N N . LYS A 1 505 ? 9.670 -5.362 -11.001 1.00 97.69 505 LYS A N 1
ATOM 3808 C CA . LYS A 1 505 ? 10.900 -6.093 -10.717 1.00 97.69 505 LYS A CA 1
ATOM 3809 C C . LYS A 1 505 ? 10.595 -7.350 -9.931 1.00 97.69 505 LYS A C 1
ATOM 3811 O O . LYS A 1 505 ? 9.827 -7.309 -8.975 1.00 97.69 505 LYS A O 1
ATOM 3816 N N . ARG A 1 506 ? 11.260 -8.438 -10.294 1.00 97.81 506 ARG A N 1
ATOM 3817 C CA . ARG A 1 506 ? 11.357 -9.636 -9.470 1.00 97.81 506 ARG A CA 1
ATOM 3818 C C . ARG A 1 506 ? 12.803 -9.805 -9.030 1.00 97.81 506 ARG A C 1
ATOM 3820 O O . ARG A 1 506 ? 13.669 -10.033 -9.873 1.00 97.81 506 ARG A O 1
ATOM 3827 N N . MET A 1 507 ? 13.051 -9.666 -7.733 1.00 97.56 507 MET A N 1
ATOM 3828 C CA . MET A 1 507 ? 14.341 -9.963 -7.116 1.00 97.56 507 MET A CA 1
ATOM 3829 C C . MET A 1 507 ? 14.378 -11.445 -6.753 1.00 97.56 507 MET A C 1
ATOM 3831 O O . MET A 1 507 ? 13.528 -11.908 -5.995 1.00 97.56 507 MET A O 1
ATOM 3835 N N . ILE A 1 508 ? 15.352 -12.165 -7.304 1.00 96.38 508 ILE A N 1
ATOM 3836 C CA . ILE A 1 508 ? 15.499 -13.603 -7.106 1.00 96.38 508 ILE A CA 1
ATOM 3837 C C . ILE A 1 508 ? 16.374 -13.865 -5.884 1.00 96.38 508 ILE A C 1
ATOM 3839 O O . ILE A 1 508 ? 17.545 -13.482 -5.867 1.00 96.38 508 ILE A O 1
ATOM 3843 N N . ASP A 1 509 ? 15.829 -14.573 -4.895 1.00 92.94 509 ASP A N 1
ATOM 3844 C CA . ASP A 1 509 ? 16.627 -15.146 -3.817 1.00 92.94 509 ASP A CA 1
ATOM 3845 C C . ASP A 1 509 ? 17.211 -16.480 -4.281 1.00 92.94 509 ASP A C 1
ATOM 3847 O O . ASP A 1 509 ? 16.493 -17.430 -4.618 1.00 92.94 509 ASP A O 1
ATOM 3851 N N . ALA A 1 510 ? 18.536 -16.533 -4.318 1.00 83.75 510 ALA A N 1
ATOM 3852 C CA . ALA A 1 510 ? 19.304 -17.734 -4.617 1.00 83.75 510 ALA A CA 1
ATOM 3853 C C . ALA A 1 510 ? 20.497 -17.826 -3.648 1.00 83.75 510 ALA A C 1
ATOM 3855 O O . ALA A 1 510 ? 21.030 -16.766 -3.307 1.00 83.75 510 ALA A O 1
ATOM 3856 N N . PRO A 1 511 ? 20.900 -19.028 -3.204 1.00 74.69 511 PRO A N 1
ATOM 3857 C CA . PRO A 1 511 ? 22.057 -19.222 -2.326 1.00 74.69 511 PRO A CA 1
ATOM 3858 C C . PRO A 1 511 ? 23.393 -18.746 -2.903 1.00 74.69 511 PRO A C 1
ATOM 3860 O O . PRO A 1 511 ? 23.555 -18.782 -4.147 1.00 74.69 511 PRO A O 1
#

pLDDT: mean 95.88, std 3.57, range [74.69, 98.88]